Protein AF-0000000085015122 (afdb_homodimer)

Solvent-accessible surface area (backbone atoms only — not comparable to full-atom values): 25192 Å² total; per-residue (Å²): 126,82,74,74,79,65,50,33,35,38,39,38,38,62,48,64,68,57,48,52,52,52,45,53,59,42,40,75,70,60,35,45,71,46,77,38,60,70,66,88,66,94,50,68,59,80,69,45,81,42,59,30,35,40,35,27,39,88,38,81,87,46,44,28,54,59,49,40,47,67,47,43,86,46,42,70,51,54,30,30,37,50,24,67,72,67,50,60,70,50,52,30,48,40,28,69,37,59,26,68,46,77,44,46,51,82,68,54,70,63,43,53,51,32,52,53,48,27,55,50,49,51,50,48,56,47,49,53,42,45,60,63,37,34,50,33,26,70,36,79,92,72,20,30,37,36,39,84,90,37,79,44,79,40,53,67,68,44,30,52,52,52,47,53,27,51,76,34,40,53,35,38,36,31,61,68,55,50,43,59,73,71,43,61,88,77,61,80,64,89,65,76,53,60,68,52,44,50,49,52,49,29,52,60,29,45,77,72,46,26,39,42,53,39,77,41,85,96,39,29,40,24,39,39,73,41,70,51,76,72,81,125,127,83,73,74,79,65,51,32,34,38,37,38,37,62,49,64,69,57,48,50,52,53,43,52,59,41,42,74,71,60,37,46,71,48,76,40,59,67,67,90,65,96,51,68,57,80,70,46,82,44,58,31,36,39,34,27,39,87,37,82,87,47,44,27,54,59,50,39,47,67,48,44,86,44,41,71,51,51,30,30,37,48,24,66,71,68,50,61,70,51,52,29,47,40,27,70,38,60,26,66,45,77,44,46,51,84,70,55,70,63,43,52,50,31,53,52,49,26,56,50,50,52,51,49,55,48,50,52,42,45,60,62,37,35,50,33,26,71,37,79,92,71,20,28,37,37,39,84,92,37,78,43,79,40,53,67,67,45,30,51,52,52,48,54,28,51,76,34,40,55,32,41,35,30,59,66,53,50,44,56,72,71,44,60,86,78,62,80,63,89,66,78,52,58,67,53,43,52,50,52,50,28,51,59,30,43,75,72,46,26,41,42,53,39,76,42,86,98,39,29,40,25,39,38,74,40,71,52,77,72,81,126

Nearest PDB structures (foldseek):
  4s04-assembly2_F  TM=5.614E-01  e=5.859E-16  Klebsiella pneumoniae JM45
  8jo2-assembly1_H  TM=5.267E-01  e=1.826E-15  Klebsiella pneumoniae JM45
  4uhk-assembly2_A  TM=9.166E-01  e=1.787E-10  Escherichia coli K-12
  2gwr-assembly1_A  TM=4.687E-01  e=2.926E-16  Mycobacterium tuberculosis
  4kfc-assembly1_B  TM=4.983E-01  e=5.689E-15  Escherichia coli K-12

InterPro domains:
  IPR001789 Signal transduction response regulator, receiver domain [PF00072] (9-117)
  IPR001789 Signal transduction response regulator, receiver domain [PS50110] (8-120)
  IPR001789 Signal transduction response regulator, receiver domain [SM00448] (7-116)
  IPR001867 OmpR/PhoB-type DNA-binding domain [PF00486] (150-222)
  IPR001867 OmpR/PhoB-type DNA-binding domain [PS51755] (128-225)
  IPR001867 OmpR/PhoB-type DNA-binding domain [SM00862] (149-223)
  IPR001867 OmpR/PhoB-type DNA-binding domain [cd00383] (138-223)
  IPR011006 CheY-like superfamily [SSF52172] (3-133)
  IPR016032 Signal transduction response regulator, C-terminal effector [SSF46894] (125-224)
  IPR036388 Winged helix-like DNA-binding domain superfamily [G3DSA:1.10.10.10] (128-231)
  IPR039420 Transcriptional regulatory protein WalR-like [PTHR48111] (8-226)

Sequence (464 aa):
MEIMRQYRILVVDDDRSILKLVKNVLELDAYDVTTLDRIEELELTNFVGYDLILLDVMMEPVNGFELCSYIRPHISCPIIFLTAKELEADKVEGLFRGADDYIVKPFGTKELLARVRAHLRREERREERYSEIASCQFYPERYEVACFGKVLKFSEREFKLLHLLASNPKQTFSAERLHTLLYPESSETQLRSISEYVYQIRQKCKQEGLQAIATVRGVGYRWQLEPEISKAMEIMRQYRILVVDDDRSILKLVKNVLELDAYDVTTLDRIEELELTNFVGYDLILLDVMMEPVNGFELCSYIRPHISCPIIFLTAKELEADKVEGLFRGADDYIVKPFGTKELLARVRAHLRREERREERYSEIASCQFYPERYEVACFGKVLKFSEREFKLLHLLASNPKQTFSAERLHTLLYPESSETQLRSISEYVYQIRQKCKQEGLQAIATVRGVGYRWQLEPEISKA

Secondary structure (DSSP, 8-state):
-------EEEEE-S-HHHHHHHHHHHHHTT-EEEEES--SS--GGGGSS-SEEEE-SB-SSSBHHHHHHHHGGG--S-EEEEES---HHHHHHHHHTT-SEEEESS--HHHHHHHHHHHHHHHHHHHHHHHHHHTEEEETTTTEEEETTEEEE--HHHHHHHHHHHHSTT-EE-HHHHHHHHS-TT--S-PPPHHHHHHHHHHHHHHTTEEEEEEETTTEEEEEEEE-----/-------EEEEE-S-HHHHHHHHHHHHHTT-EEEEES--SS--GGGGSS-SEEEE-SB-SSSBHHHHHHHHGGG--S-EEEEES---HHHHHHHHHTT-SEEEESS--HHHHHHHHHHHHHHHHHHHHHHHHHHTEEEETTTTEEEETTEEEE--HHHHHHHHHHHHSTT-EE-HHHHHHHHS-TT--S-PPPHHHHHHHHHHHHHHTTEEEEEEETTTEEEEEEEE-----

Organism: Streptococcus sanguinis (strain SK36) (NCBI:txid388919)

Structure (mmCIF, N/CA/C/O backbone):
data_AF-0000000085015122-model_v1
#
loop_
_entity.id
_entity.type
_entity.pdbx_description
1 polymer 'Nisin biosynthesis two-component response transcriptional regulator nisR, putative'
#
loop_
_atom_site.group_PDB
_atom_site.id
_atom_site.type_symbol
_atom_site.label_atom_id
_atom_site.label_alt_id
_atom_site.label_comp_id
_atom_site.label_asym_id
_atom_site.label_entity_id
_atom_site.label_seq_id
_atom_site.pdbx_PDB_ins_code
_atom_site.Cartn_x
_atom_site.Cartn_y
_atom_site.Cartn_z
_atom_site.occupancy
_atom_site.B_iso_or_equiv
_atom_site.auth_seq_id
_atom_site.auth_comp_id
_atom_site.auth_asym_id
_atom_site.auth_atom_id
_atom_site.pdbx_PDB_model_num
ATOM 1 N N . MET A 1 1 ? 1.643 20.422 -17.906 1 23.61 1 MET A N 1
ATOM 2 C CA . MET A 1 1 ? 2.002 19.125 -18.438 1 23.61 1 MET A CA 1
ATOM 3 C C . MET A 1 1 ? 2.152 18.094 -17.328 1 23.61 1 MET A C 1
ATOM 5 O O . MET A 1 1 ? 2.953 18.281 -16.406 1 23.61 1 MET A O 1
ATOM 9 N N . GLU A 1 2 ? 1.144 17.438 -16.875 1 33.53 2 GLU A N 1
ATOM 10 C CA . GLU A 1 2 ? 1.169 16.453 -15.797 1 33.53 2 GLU A CA 1
ATOM 11 C C . GLU A 1 2 ? 2.338 15.484 -15.961 1 33.53 2 GLU A C 1
ATOM 13 O O . GLU A 1 2 ? 2.453 14.805 -16.984 1 33.53 2 GLU A O 1
ATOM 18 N N . ILE A 1 3 ? 3.51 15.805 -15.758 1 36.22 3 ILE A N 1
ATOM 19 C CA . ILE A 1 3 ? 4.688 14.969 -15.961 1 36.22 3 ILE A CA 1
ATOM 20 C C . ILE A 1 3 ? 4.379 13.539 -15.539 1 36.22 3 ILE A C 1
ATOM 22 O O . ILE A 1 3 ? 3.975 13.289 -14.406 1 36.22 3 ILE A O 1
ATOM 26 N N . MET A 1 4 ? 3.799 12.742 -16.422 1 48.78 4 MET A N 1
ATOM 27 C CA . MET A 1 4 ? 3.545 11.32 -16.203 1 48.78 4 MET A CA 1
ATOM 28 C C . MET A 1 4 ? 4.727 10.648 -15.516 1 48.78 4 MET A C 1
ATOM 30 O O . MET A 1 4 ? 5.848 10.688 -16.031 1 48.78 4 MET A O 1
ATOM 34 N N . ARG A 1 5 ? 4.793 10.641 -14.258 1 59.47 5 ARG A N 1
ATOM 35 C CA . ARG A 1 5 ? 5.867 10.031 -13.477 1 59.47 5 ARG A CA 1
ATOM 36 C C . ARG A 1 5 ? 6.258 8.672 -14.039 1 59.47 5 ARG A C 1
ATOM 38 O O . ARG A 1 5 ? 5.391 7.852 -14.344 1 59.47 5 ARG A O 1
ATOM 45 N N . GLN A 1 6 ? 7.391 8.578 -14.812 1 82.44 6 GLN A N 1
ATOM 46 C CA . GLN A 1 6 ? 7.957 7.305 -15.25 1 82.44 6 GLN A CA 1
ATOM 47 C C . GLN A 1 6 ? 8.477 6.496 -14.062 1 82.44 6 GLN A C 1
ATOM 49 O O . GLN A 1 6 ? 9.406 6.926 -13.375 1 82.44 6 GLN A O 1
ATOM 54 N N . TYR A 1 7 ? 7.824 5.348 -13.859 1 89.06 7 TYR A N 1
ATOM 55 C CA . TYR A 1 7 ? 8.219 4.516 -12.727 1 89.06 7 TYR A CA 1
ATOM 56 C C . TYR A 1 7 ? 9.586 3.898 -12.961 1 89.06 7 TYR A C 1
ATOM 58 O O . TYR A 1 7 ? 9.898 3.459 -14.062 1 89.06 7 TYR A O 1
ATOM 66 N N . ARG A 1 8 ? 10.438 3.932 -11.93 1 89.38 8 ARG A N 1
ATOM 67 C CA . ARG A 1 8 ? 11.766 3.322 -11.953 1 89.38 8 ARG A CA 1
ATOM 68 C C . ARG A 1 8 ? 11.734 1.931 -11.328 1 89.38 8 ARG A C 1
ATOM 70 O O . ARG A 1 8 ? 11.352 1.772 -10.164 1 89.38 8 ARG A O 1
ATOM 77 N N . ILE A 1 9 ? 12.148 0.966 -12.141 1 96.94 9 ILE A N 1
ATOM 78 C CA . ILE A 1 9 ? 12.125 -0.411 -11.664 1 96.94 9 ILE A CA 1
ATOM 79 C C . ILE A 1 9 ? 13.547 -0.976 -11.648 1 96.94 9 ILE A C 1
ATOM 81 O O . ILE A 1 9 ? 14.289 -0.828 -12.617 1 96.94 9 ILE A O 1
ATOM 85 N N . LEU A 1 10 ? 13.961 -1.516 -10.492 1 96.56 10 LEU A N 1
ATOM 86 C CA . LEU A 1 10 ? 15.227 -2.219 -10.375 1 96.56 10 LEU A CA 1
ATOM 87 C C . LEU A 1 10 ? 15.039 -3.723 -10.539 1 96.56 10 LEU A C 1
ATOM 89 O O . LEU A 1 10 ? 14.156 -4.312 -9.914 1 96.56 10 LEU A O 1
ATOM 93 N N . VAL A 1 11 ? 15.789 -4.32 -11.453 1 98.38 11 VAL A N 1
ATOM 94 C CA . VAL A 1 11 ? 15.781 -5.766 -11.641 1 98.38 11 VAL A CA 1
ATOM 95 C C . VAL A 1 11 ? 17.141 -6.344 -11.258 1 98.38 11 VAL A C 1
ATOM 97 O O . VAL A 1 11 ? 18.172 -5.953 -11.812 1 98.38 11 VAL A O 1
ATOM 100 N N . VAL A 1 12 ? 17.156 -7.262 -10.273 1 97.5 12 VAL A N 1
ATOM 101 C CA . VAL A 1 12 ? 18.391 -7.863 -9.766 1 97.5 12 VAL A CA 1
ATOM 102 C C . VAL A 1 12 ? 18.375 -9.359 -10.055 1 97.5 12 VAL A C 1
ATOM 104 O O . VAL A 1 12 ? 17.531 -10.094 -9.555 1 97.5 12 VAL A O 1
ATOM 107 N N . ASP A 1 13 ? 19.25 -9.797 -10.867 1 97.38 13 ASP A N 1
ATOM 108 C CA . ASP A 1 13 ? 19.375 -11.18 -11.32 1 97.38 13 ASP A CA 1
ATOM 109 C C . ASP A 1 13 ? 20.766 -11.461 -11.867 1 97.38 13 ASP A C 1
ATOM 111 O O . ASP A 1 13 ? 21.359 -10.625 -12.555 1 97.38 13 ASP A O 1
ATOM 115 N N . ASP A 1 14 ? 21.328 -12.625 -11.578 1 95.62 14 ASP A N 1
ATOM 116 C CA . ASP A 1 14 ? 22.656 -12.891 -12.102 1 95.62 14 ASP A CA 1
ATOM 117 C C . ASP A 1 14 ? 22.594 -13.578 -13.469 1 95.62 14 ASP A C 1
ATOM 119 O O . ASP A 1 14 ? 23.625 -13.875 -14.07 1 95.62 14 ASP A O 1
ATOM 123 N N . ASP A 1 15 ? 21.406 -13.914 -13.977 1 95.94 15 ASP A N 1
ATOM 124 C CA . ASP A 1 15 ? 21.188 -14.422 -15.328 1 95.94 15 ASP A CA 1
ATOM 125 C C . ASP A 1 15 ? 20.922 -13.281 -16.312 1 95.94 15 ASP A C 1
ATOM 127 O O . ASP A 1 15 ? 19.812 -12.742 -16.359 1 95.94 15 ASP A O 1
ATOM 131 N N . ARG A 1 16 ? 21.875 -13 -17.141 1 96.19 16 ARG A N 1
ATOM 132 C CA . ARG A 1 16 ? 21.812 -11.859 -18.047 1 96.19 16 ARG A CA 1
ATOM 133 C C . ARG A 1 16 ? 20.688 -12.023 -19.062 1 96.19 16 ARG A C 1
ATOM 135 O O . ARG A 1 16 ? 20.109 -11.039 -19.531 1 96.19 16 ARG A O 1
ATOM 142 N N . SER A 1 17 ? 20.406 -13.258 -19.406 1 97.25 17 SER A N 1
ATOM 143 C CA . SER A 1 17 ? 19.312 -13.508 -20.344 1 97.25 17 SER A CA 1
ATOM 144 C C . SER A 1 17 ? 17.969 -13.102 -19.75 1 97.25 17 SER A C 1
ATOM 146 O O . SER A 1 17 ? 17.141 -12.508 -20.438 1 97.25 17 SER A O 1
ATOM 148 N N . ILE A 1 18 ? 17.797 -13.383 -18.5 1 97.19 18 ILE A N 1
ATOM 149 C CA . ILE A 1 18 ? 16.578 -13.023 -17.797 1 97.19 18 ILE A CA 1
ATOM 150 C C . ILE A 1 18 ? 16.484 -11.508 -17.672 1 97.19 18 ILE A C 1
ATOM 152 O O . ILE A 1 18 ? 15.414 -10.922 -17.875 1 97.19 18 ILE A O 1
ATOM 156 N N . LEU A 1 19 ? 17.625 -10.891 -17.328 1 98.19 19 LEU A N 1
ATOM 157 C CA . LEU A 1 19 ? 17.656 -9.438 -17.203 1 98.19 19 LEU A CA 1
ATOM 158 C C . LEU A 1 19 ? 17.25 -8.766 -18.516 1 98.19 19 LEU A C 1
ATOM 160 O O . LEU A 1 19 ? 16.453 -7.832 -18.516 1 98.19 19 LEU A O 1
ATOM 164 N N . LYS A 1 20 ? 17.781 -9.25 -19.578 1 98 20 LYS A N 1
ATOM 165 C CA . LYS A 1 20 ? 17.484 -8.68 -20.891 1 98 20 LYS A CA 1
ATOM 166 C C . LYS A 1 20 ? 16 -8.828 -21.219 1 98 20 LYS A C 1
ATOM 168 O O . LYS A 1 20 ? 15.359 -7.875 -21.672 1 98 20 LYS A O 1
ATOM 173 N N . LEU A 1 21 ? 15.477 -10.016 -21 1 98 21 LEU A N 1
ATOM 174 C CA . LEU A 1 21 ? 14.07 -10.289 -21.266 1 98 21 LEU A CA 1
ATOM 175 C C . LEU A 1 21 ? 13.172 -9.367 -20.453 1 98 21 LEU A C 1
ATOM 177 O O . LEU A 1 21 ? 12.289 -8.703 -21 1 98 21 LEU A O 1
ATOM 181 N N . VAL A 1 22 ? 13.406 -9.273 -19.156 1 98.5 22 VAL A N 1
ATOM 182 C CA . VAL A 1 22 ? 12.562 -8.508 -18.234 1 98.5 22 VAL A CA 1
ATOM 183 C C . VAL A 1 22 ? 12.664 -7.023 -18.562 1 98.5 22 VAL A C 1
ATOM 185 O O . VAL A 1 22 ? 11.656 -6.316 -18.594 1 98.5 22 VAL A O 1
ATOM 188 N N . LYS A 1 23 ? 13.906 -6.582 -18.812 1 98.38 23 LYS A N 1
ATOM 189 C CA . LYS A 1 23 ? 14.117 -5.184 -19.172 1 98.38 23 LYS A CA 1
ATOM 190 C C . LYS A 1 23 ? 13.328 -4.816 -20.422 1 98.38 23 LYS A C 1
ATOM 192 O O . LYS A 1 23 ? 12.625 -3.801 -20.453 1 98.38 23 LYS A O 1
ATOM 197 N N . ASN A 1 24 ? 13.414 -5.648 -21.422 1 98.06 24 ASN A N 1
ATOM 198 C CA . ASN A 1 24 ? 12.719 -5.395 -22.688 1 98.06 24 ASN A CA 1
ATOM 199 C C . ASN A 1 24 ? 11.203 -5.316 -22.484 1 98.06 24 ASN A C 1
ATOM 201 O O . ASN A 1 24 ? 10.555 -4.391 -22.969 1 98.06 24 ASN A O 1
ATOM 205 N N . VAL A 1 25 ? 10.672 -6.258 -21.75 1 97.75 25 VAL A N 1
ATOM 206 C CA . VAL A 1 25 ? 9.234 -6.34 -21.5 1 97.75 25 VAL A CA 1
ATOM 207 C C . VAL A 1 25 ? 8.766 -5.094 -20.75 1 97.75 25 VAL A C 1
ATOM 209 O O . VAL A 1 25 ? 7.766 -4.48 -21.125 1 97.75 25 VAL A O 1
ATOM 212 N N . LEU A 1 26 ? 9.477 -4.645 -19.75 1 98.12 26 LEU A N 1
ATOM 213 C CA . LEU A 1 26 ? 9.086 -3.525 -18.906 1 98.12 26 LEU A CA 1
ATOM 214 C C . LEU A 1 26 ? 9.266 -2.199 -19.641 1 98.12 26 LEU A C 1
ATOM 216 O O . LEU A 1 26 ? 8.43 -1.304 -19.531 1 98.12 26 LEU A O 1
ATOM 220 N N . GLU A 1 27 ? 10.344 -2.072 -20.359 1 97.12 27 GLU A N 1
ATOM 221 C CA . GLU A 1 27 ? 10.602 -0.826 -21.078 1 97.12 27 GLU A CA 1
ATOM 222 C C . GLU A 1 27 ? 9.586 -0.617 -22.203 1 97.12 27 GLU A C 1
ATOM 224 O O . GLU A 1 27 ? 9.227 0.52 -22.516 1 97.12 27 GLU A O 1
ATOM 229 N N . LEU A 1 28 ? 9.133 -1.705 -22.797 1 95.56 28 LEU A N 1
ATOM 230 C CA . LEU A 1 28 ? 8.07 -1.618 -23.797 1 95.56 28 LEU A CA 1
ATOM 231 C C . LEU A 1 28 ? 6.809 -1.012 -23.203 1 95.56 28 LEU A C 1
ATOM 233 O O . LEU A 1 28 ? 6.016 -0.395 -23.922 1 95.56 28 LEU A O 1
ATOM 237 N N . ASP A 1 29 ? 6.66 -1.185 -21.922 1 93.62 29 ASP A N 1
ATOM 238 C CA . ASP A 1 29 ? 5.516 -0.607 -21.219 1 93.62 29 ASP A CA 1
ATOM 239 C C . ASP A 1 29 ? 5.891 0.717 -20.547 1 93.62 29 ASP A C 1
ATOM 241 O O . ASP A 1 29 ? 5.246 1.143 -19.594 1 93.62 29 ASP A O 1
ATOM 245 N N . ALA A 1 30 ? 7.004 1.332 -20.922 1 93.5 30 ALA A N 1
ATOM 246 C CA . ALA A 1 30 ? 7.402 2.709 -20.641 1 93.5 30 ALA A CA 1
ATOM 247 C C . ALA A 1 30 ? 7.93 2.848 -19.219 1 93.5 30 ALA A C 1
ATOM 249 O O . ALA A 1 30 ? 7.797 3.906 -18.609 1 93.5 30 ALA A O 1
ATOM 250 N N . TYR A 1 31 ? 8.422 1.795 -18.656 1 94.88 31 TYR A N 1
ATOM 251 C CA . TYR A 1 31 ? 9.117 1.903 -17.375 1 94.88 31 TYR A CA 1
ATOM 252 C C . TYR A 1 31 ? 10.594 2.246 -17.594 1 94.88 31 TYR A C 1
ATOM 254 O O . TYR A 1 31 ? 11.164 1.932 -18.641 1 94.88 31 TYR A O 1
ATOM 262 N N . ASP A 1 32 ? 11.172 2.986 -16.672 1 94.62 32 ASP A N 1
ATOM 263 C CA . ASP A 1 32 ? 12.617 3.168 -16.609 1 94.62 32 ASP A CA 1
ATOM 264 C C . ASP A 1 32 ? 13.273 2.037 -15.82 1 94.62 32 ASP A C 1
ATOM 266 O O . ASP A 1 32 ? 13.086 1.924 -14.609 1 94.62 32 ASP A O 1
ATOM 270 N N . VAL A 1 33 ? 14.094 1.183 -16.531 1 97.69 33 VAL A N 1
ATOM 271 C CA . VAL A 1 33 ? 14.539 -0.062 -15.914 1 97.69 33 VAL A CA 1
ATOM 272 C C . VAL A 1 33 ? 16.047 -0.021 -15.695 1 97.69 33 VAL A C 1
ATOM 274 O O . VAL A 1 33 ? 16.812 0.291 -16.609 1 97.69 33 VAL A O 1
ATOM 277 N N . THR A 1 34 ? 16.5 -0.233 -14.5 1 96.06 34 THR A N 1
ATOM 278 C CA . THR A 1 34 ? 17.891 -0.485 -14.148 1 96.06 34 THR A CA 1
ATOM 279 C C . THR A 1 34 ? 18.094 -1.956 -13.797 1 96.06 34 THR A C 1
ATOM 281 O O . THR A 1 34 ? 17.281 -2.561 -13.102 1 96.06 34 THR A O 1
ATOM 284 N N . THR A 1 35 ? 19.141 -2.533 -14.359 1 96.94 35 THR A N 1
ATOM 285 C CA . THR A 1 35 ? 19.438 -3.93 -14.062 1 96.94 35 THR A CA 1
ATOM 286 C C . THR A 1 35 ? 20.75 -4.051 -13.289 1 96.94 35 THR A C 1
ATOM 288 O O . THR A 1 35 ? 21.672 -3.268 -13.5 1 96.94 35 THR A O 1
ATOM 291 N N . LEU A 1 36 ? 20.75 -4.992 -12.367 1 95.06 36 LEU A N 1
ATOM 292 C CA . LEU A 1 36 ? 21.953 -5.367 -11.641 1 95.06 36 LEU A CA 1
ATOM 293 C C . LEU A 1 36 ? 22.234 -6.859 -11.773 1 95.06 36 LEU A C 1
ATOM 295 O O . LEU A 1 36 ? 21.375 -7.684 -11.438 1 95.06 36 LEU A O 1
ATOM 299 N N . ASP A 1 37 ? 23.391 -7.266 -12.328 1 93.25 37 ASP A N 1
ATOM 300 C CA . ASP A 1 37 ? 23.703 -8.672 -12.562 1 93.25 37 ASP A CA 1
ATOM 301 C C . ASP A 1 37 ? 24.688 -9.211 -11.523 1 93.25 37 ASP A C 1
ATOM 303 O O . ASP A 1 37 ? 25.047 -10.383 -11.555 1 93.25 37 ASP A O 1
ATOM 307 N N . ARG A 1 38 ? 25.172 -8.328 -10.727 1 84.94 38 ARG A N 1
ATOM 308 C CA . ARG A 1 38 ? 26.109 -8.727 -9.68 1 84.94 38 ARG A CA 1
ATOM 309 C C . ARG A 1 38 ? 25.984 -7.816 -8.461 1 84.94 38 ARG A C 1
ATOM 311 O O . ARG A 1 38 ? 25.828 -6.602 -8.602 1 84.94 38 ARG A O 1
ATOM 318 N N . ILE A 1 39 ? 25.906 -8.562 -7.371 1 80.94 39 ILE A N 1
ATOM 319 C CA . ILE A 1 39 ? 25.938 -7.816 -6.117 1 80.94 39 ILE A CA 1
ATOM 320 C C . ILE A 1 39 ? 27.234 -8.125 -5.367 1 80.94 39 ILE A C 1
ATOM 322 O O . ILE A 1 39 ? 27.359 -9.18 -4.746 1 80.94 39 ILE A O 1
ATOM 326 N N . GLU A 1 40 ? 28.281 -7.34 -5.656 1 71.69 40 GLU A N 1
ATOM 327 C CA . GLU A 1 40 ? 29.562 -7.578 -5.004 1 71.69 40 GLU A CA 1
ATOM 328 C C . GLU A 1 40 ? 29.562 -7.039 -3.576 1 71.69 40 GLU A C 1
ATOM 330 O O . GLU A 1 40 ? 30.109 -7.672 -2.668 1 71.69 40 GLU A O 1
ATOM 335 N N . GLU A 1 41 ? 29.078 -5.77 -3.412 1 67.44 41 GLU A N 1
ATOM 336 C CA . GLU A 1 41 ? 28.938 -5.156 -2.096 1 67.44 41 GLU A CA 1
ATOM 337 C C . GLU A 1 41 ? 27.484 -4.738 -1.832 1 67.44 41 GLU A C 1
ATOM 339 O O . GLU A 1 41 ? 26.797 -4.262 -2.736 1 67.44 41 GLU A O 1
ATOM 344 N N . LEU A 1 42 ? 27.062 -5.195 -0.705 1 75.06 42 LEU A N 1
ATOM 345 C CA . LEU A 1 42 ? 25.719 -4.812 -0.281 1 75.06 42 LEU A CA 1
ATOM 346 C C . LEU A 1 42 ? 25.672 -3.336 0.089 1 75.06 42 LEU A C 1
ATOM 348 O O . LEU A 1 42 ? 25.797 -2.98 1.262 1 75.06 42 LEU A O 1
ATOM 352 N N . GLU A 1 43 ? 25.703 -2.557 -0.924 1 74.12 43 GLU A N 1
ATOM 353 C CA . GLU A 1 43 ? 25.516 -1.125 -0.708 1 74.12 43 GLU A CA 1
ATOM 354 C C . GLU A 1 43 ? 24.047 -0.733 -0.834 1 74.12 43 GLU A C 1
ATOM 356 O O . GLU A 1 43 ? 23.469 -0.836 -1.914 1 74.12 43 GLU A O 1
ATOM 361 N N . LEU A 1 44 ? 23.484 -0.334 0.236 1 73.19 44 LEU A N 1
ATOM 362 C CA . LEU A 1 44 ? 22.078 0.012 0.309 1 73.19 44 LEU A CA 1
ATOM 363 C C . LEU A 1 44 ? 21.703 1.027 -0.767 1 73.19 44 LEU A C 1
ATOM 365 O O . LEU A 1 44 ? 20.578 1.02 -1.276 1 73.19 44 LEU A O 1
ATOM 369 N N . THR A 1 45 ? 22.719 1.865 -1.2 1 69.62 45 THR A N 1
ATOM 370 C CA . THR A 1 45 ? 22.5 2.936 -2.164 1 69.62 45 THR A CA 1
ATOM 371 C C . THR A 1 45 ? 22.031 2.367 -3.506 1 69.62 45 THR A C 1
ATOM 373 O O . THR A 1 45 ? 21.375 3.051 -4.281 1 69.62 45 THR A O 1
ATOM 376 N N . ASN A 1 46 ? 22.375 1.104 -3.719 1 79.12 46 ASN A N 1
ATOM 377 C CA . ASN A 1 46 ? 22.031 0.467 -4.984 1 79.12 46 ASN A CA 1
ATOM 378 C C . ASN A 1 46 ? 20.547 0.129 -5.059 1 79.12 46 ASN A C 1
ATOM 380 O O . ASN A 1 46 ? 20.016 -0.156 -6.137 1 79.12 46 ASN A O 1
ATOM 384 N N . PHE A 1 47 ? 19.859 0.267 -3.926 1 82.75 47 PHE A N 1
ATOM 385 C CA . PHE A 1 47 ? 18.516 -0.3 -3.865 1 82.75 47 PHE A CA 1
ATOM 386 C C . PHE A 1 47 ? 17.484 0.769 -3.504 1 82.75 47 PHE A C 1
ATOM 388 O O . PHE A 1 47 ? 16.312 0.468 -3.314 1 82.75 47 PHE A O 1
ATOM 395 N N . VAL A 1 48 ? 17.891 1.937 -3.443 1 73.88 48 VAL A N 1
ATOM 396 C CA . VAL A 1 48 ? 17 3.002 -3.016 1 73.88 48 VAL A CA 1
ATOM 397 C C . VAL A 1 48 ? 16.547 3.818 -4.227 1 73.88 48 VAL A C 1
ATOM 399 O O . VAL A 1 48 ? 17.234 3.859 -5.246 1 73.88 48 VAL A O 1
ATOM 402 N N . GLY A 1 49 ? 15.406 4.406 -4.117 1 70.62 49 GLY A N 1
ATOM 403 C CA . GLY A 1 49 ? 14.945 5.332 -5.145 1 70.62 49 GLY A CA 1
ATOM 404 C C . GLY A 1 49 ? 14.172 4.652 -6.258 1 70.62 49 GLY A C 1
ATOM 405 O O . GLY A 1 49 ? 13.945 5.25 -7.312 1 70.62 49 GLY A O 1
ATOM 406 N N . TYR A 1 50 ? 13.859 3.451 -6.043 1 85.25 50 TYR A N 1
ATOM 407 C CA . TYR A 1 50 ? 13.07 2.729 -7.039 1 85.25 50 TYR A CA 1
ATOM 408 C C . TYR A 1 50 ? 11.617 2.619 -6.609 1 85.25 50 TYR A C 1
ATOM 410 O O . TYR A 1 50 ? 11.305 2.717 -5.418 1 85.25 50 TYR A O 1
ATOM 418 N N . ASP A 1 51 ? 10.742 2.535 -7.574 1 87.75 51 ASP A N 1
ATOM 419 C CA . ASP A 1 51 ? 9.32 2.4 -7.293 1 87.75 51 ASP A CA 1
ATOM 420 C C . ASP A 1 51 ? 8.93 0.933 -7.125 1 87.75 51 ASP A C 1
ATOM 422 O O . ASP A 1 51 ? 7.863 0.627 -6.582 1 87.75 51 ASP A O 1
ATOM 426 N N . LEU A 1 52 ? 9.773 0.066 -7.637 1 95.88 52 LEU A N 1
ATOM 427 C CA . LEU A 1 52 ? 9.562 -1.374 -7.543 1 95.88 52 LEU A CA 1
ATOM 428 C C . LEU A 1 52 ? 10.859 -2.131 -7.785 1 95.88 52 LEU A C 1
ATOM 430 O O . LEU A 1 52 ? 11.68 -1.72 -8.609 1 95.88 52 LEU A O 1
ATOM 434 N N . ILE A 1 53 ? 11.055 -3.223 -7.062 1 97.19 53 ILE A N 1
ATOM 435 C CA . ILE A 1 53 ? 12.25 -4.047 -7.223 1 97.19 53 ILE A CA 1
ATOM 436 C C . ILE A 1 53 ? 11.844 -5.48 -7.559 1 97.19 53 ILE A C 1
ATOM 438 O O . ILE A 1 53 ? 11 -6.066 -6.879 1 97.19 53 ILE A O 1
ATOM 442 N N . LEU A 1 54 ? 12.336 -5.988 -8.664 1 98.69 54 LEU A N 1
ATOM 443 C CA . LEU A 1 54 ? 12.305 -7.414 -8.984 1 98.69 54 LEU A CA 1
ATOM 444 C C . LEU A 1 54 ? 13.602 -8.094 -8.562 1 98.69 54 LEU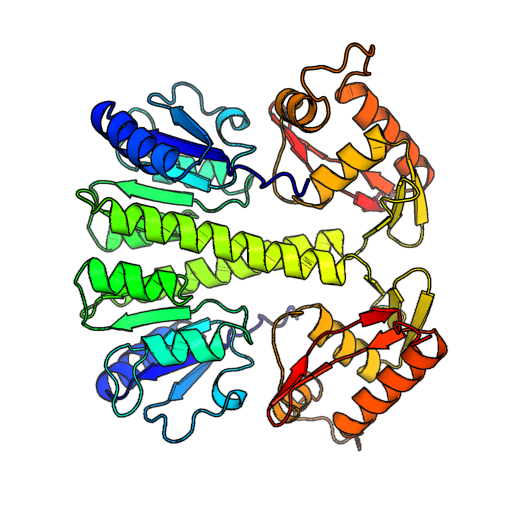 A C 1
ATOM 446 O O . LEU A 1 54 ? 14.695 -7.656 -8.945 1 98.69 54 LEU A O 1
ATOM 450 N N . LEU A 1 55 ? 13.484 -9.141 -7.785 1 98.31 55 LEU A N 1
ATOM 451 C CA . LEU A 1 55 ? 14.664 -9.703 -7.133 1 98.31 55 LEU A CA 1
ATOM 452 C C . LEU A 1 55 ? 14.711 -11.219 -7.301 1 98.31 55 LEU A C 1
ATOM 454 O O . LEU A 1 55 ? 13.758 -11.914 -6.941 1 98.31 55 LEU A O 1
ATOM 458 N N . ASP A 1 56 ? 15.781 -11.734 -7.848 1 98 56 ASP A N 1
ATOM 459 C CA . ASP A 1 56 ? 15.992 -13.18 -7.891 1 98 56 ASP A CA 1
ATOM 460 C C . ASP A 1 56 ? 16.469 -13.703 -6.535 1 98 56 ASP A C 1
ATOM 462 O O . ASP A 1 56 ? 17.156 -13 -5.797 1 98 56 ASP A O 1
ATOM 466 N N . VAL A 1 57 ? 16.141 -14.961 -6.25 1 97.31 57 VAL A N 1
ATOM 467 C CA . VAL A 1 57 ? 16.562 -15.586 -5 1 97.31 57 VAL A CA 1
ATOM 468 C C . VAL A 1 57 ? 17.922 -16.25 -5.195 1 97.31 57 VAL A C 1
ATOM 470 O O . VAL A 1 57 ? 18.844 -16.062 -4.395 1 97.31 57 VAL A O 1
ATOM 473 N N . MET A 1 58 ? 17.938 -16.984 -6.305 1 95.44 58 MET A N 1
ATOM 474 C CA . MET A 1 58 ? 19.125 -17.812 -6.543 1 95.44 58 MET A CA 1
ATOM 475 C C . MET A 1 58 ? 20.219 -17 -7.234 1 95.44 58 MET A C 1
ATOM 477 O O . MET A 1 58 ? 20.312 -17 -8.461 1 95.44 58 MET A O 1
ATOM 481 N N . MET A 1 59 ? 21 -16.328 -6.477 1 94.31 59 MET A N 1
ATOM 482 C CA . MET A 1 59 ? 22.156 -15.586 -6.969 1 94.31 59 MET A CA 1
ATOM 483 C C . MET A 1 59 ? 23.406 -15.914 -6.164 1 94.31 59 MET A C 1
ATOM 485 O O . MET A 1 59 ? 23.312 -16.312 -5 1 94.31 59 MET A O 1
ATOM 489 N N . GLU A 1 60 ? 24.5 -15.836 -6.723 1 89.44 60 GLU A N 1
ATOM 490 C CA . GLU A 1 60 ? 25.781 -16.016 -6.051 1 89.44 60 GLU A CA 1
ATOM 491 C C . GLU A 1 60 ? 26.656 -14.773 -6.184 1 89.44 60 GLU A C 1
ATOM 493 O O . GLU A 1 60 ? 26.75 -14.195 -7.266 1 89.44 60 GLU A O 1
ATOM 498 N N . PRO A 1 61 ? 27.234 -14.273 -5.195 1 88.5 61 PRO A N 1
ATOM 499 C CA . PRO A 1 61 ? 27.328 -14.922 -3.887 1 88.5 61 PRO A CA 1
ATOM 500 C C . PRO A 1 61 ? 26.172 -14.547 -2.957 1 88.5 61 PRO A C 1
ATOM 502 O O . PRO A 1 61 ? 26.094 -15.047 -1.83 1 88.5 61 PRO A O 1
ATOM 505 N N . VAL A 1 62 ? 25.312 -13.719 -3.369 1 89.06 62 VAL A N 1
ATOM 506 C CA . VAL A 1 62 ? 24.266 -13.188 -2.506 1 89.06 62 VAL A CA 1
ATOM 507 C C . VAL A 1 62 ? 22.969 -13.992 -2.691 1 89.06 62 VAL A C 1
ATOM 509 O O . VAL A 1 62 ? 22.609 -14.328 -3.818 1 89.06 62 VAL A O 1
ATOM 512 N N . ASN A 1 63 ? 22.359 -14.344 -1.587 1 93.75 63 ASN A N 1
ATOM 513 C CA . ASN A 1 63 ? 21.031 -14.953 -1.598 1 93.75 63 ASN A CA 1
ATOM 514 C C . ASN A 1 63 ? 19.922 -13.898 -1.578 1 93.75 63 ASN A C 1
ATOM 516 O O . ASN A 1 63 ? 19.922 -13.023 -0.712 1 93.75 63 ASN A O 1
ATOM 520 N N . GLY A 1 64 ? 19 -13.969 -2.471 1 96.19 64 GLY A N 1
ATOM 521 C CA . GLY A 1 64 ? 17.969 -12.953 -2.609 1 96.19 64 GLY A CA 1
ATOM 522 C C . GLY A 1 64 ? 17.109 -12.789 -1.362 1 96.19 64 GLY A C 1
ATOM 523 O O . GLY A 1 64 ? 16.656 -11.688 -1.061 1 96.19 64 GLY A O 1
ATOM 524 N N . PHE A 1 65 ? 16.906 -13.922 -0.614 1 96.69 65 PHE A N 1
ATOM 525 C CA . PHE A 1 65 ? 16.141 -13.836 0.631 1 96.69 65 PHE A CA 1
ATOM 526 C C . PHE A 1 65 ? 16.875 -12.969 1.648 1 96.69 65 PHE A C 1
ATOM 528 O O . PHE A 1 65 ? 16.266 -12.109 2.291 1 96.69 65 PHE A O 1
ATOM 535 N N . GLU A 1 66 ? 18.109 -13.156 1.755 1 93.62 66 GLU A N 1
ATOM 536 C CA . GLU A 1 66 ? 18.938 -12.383 2.68 1 93.62 66 GLU A CA 1
ATOM 537 C C . GLU A 1 66 ? 19.016 -10.922 2.262 1 93.62 66 GLU A C 1
ATOM 539 O O . GLU A 1 66 ? 18.938 -10.023 3.107 1 93.62 66 GLU A O 1
ATOM 544 N N . LEU A 1 67 ? 19.172 -10.734 0.982 1 94.06 67 LEU A N 1
ATOM 545 C CA . LEU A 1 67 ? 19.219 -9.367 0.473 1 94.06 67 LEU A CA 1
ATOM 546 C C . LEU A 1 67 ? 17.922 -8.633 0.77 1 94.06 67 LEU A C 1
ATOM 548 O O . LEU A 1 67 ? 17.938 -7.48 1.218 1 94.06 67 LEU A O 1
ATOM 552 N N . CYS A 1 68 ? 16.812 -9.273 0.526 1 95.81 68 CYS A N 1
ATOM 553 C CA . CYS A 1 68 ? 15.508 -8.688 0.794 1 95.81 68 CYS A CA 1
ATOM 554 C C . CYS A 1 68 ? 15.391 -8.273 2.256 1 95.81 68 CYS A C 1
ATOM 556 O O . CYS A 1 68 ? 14.977 -7.148 2.553 1 95.81 68 CYS A O 1
ATOM 558 N N . SER A 1 69 ? 15.797 -9.188 3.125 1 92.25 69 SER A N 1
ATOM 559 C CA . SER A 1 69 ? 15.75 -8.914 4.559 1 92.25 69 SER A CA 1
ATOM 560 C C . SER A 1 69 ? 16.609 -7.707 4.918 1 92.25 69 SER A C 1
ATOM 562 O O . SER A 1 69 ? 16.25 -6.918 5.789 1 92.25 69 SER A O 1
ATOM 564 N N . TYR A 1 70 ? 17.719 -7.582 4.262 1 87.38 70 TYR A N 1
ATOM 565 C CA . TYR A 1 70 ? 18.672 -6.52 4.527 1 87.38 70 TYR A CA 1
ATOM 566 C C . TYR A 1 70 ? 18.141 -5.168 4.07 1 87.38 70 TYR A C 1
ATOM 568 O O . TYR A 1 70 ? 18.281 -4.168 4.781 1 87.38 70 TYR A O 1
ATOM 576 N N . ILE A 1 71 ? 17.453 -5.09 2.885 1 86 71 ILE A N 1
ATOM 577 C CA . ILE A 1 71 ? 17.125 -3.793 2.305 1 86 71 ILE A CA 1
ATOM 578 C C . ILE A 1 71 ? 15.727 -3.361 2.764 1 86 71 ILE A C 1
ATOM 580 O O . ILE A 1 71 ? 15.414 -2.168 2.775 1 86 71 ILE A O 1
ATOM 584 N N . ARG A 1 72 ? 14.875 -4.285 3.15 1 90.38 72 ARG A N 1
ATOM 585 C CA . ARG A 1 72 ? 13.461 -4.043 3.396 1 90.38 72 ARG A CA 1
ATOM 586 C C . ARG A 1 72 ? 13.266 -2.959 4.449 1 90.38 72 ARG A C 1
ATOM 588 O O . ARG A 1 72 ? 12.422 -2.07 4.285 1 90.38 72 ARG A O 1
ATOM 595 N N . PRO A 1 73 ? 14.086 -2.92 5.52 1 76.12 73 PRO A N 1
ATOM 596 C CA . PRO A 1 73 ? 13.891 -1.893 6.543 1 76.12 73 PRO A CA 1
ATOM 597 C C . PRO A 1 73 ? 14.172 -0.483 6.027 1 76.12 73 PRO A C 1
ATOM 599 O O . PRO A 1 73 ? 13.82 0.501 6.684 1 76.12 73 PRO A O 1
ATOM 602 N N . HIS A 1 74 ? 14.719 -0.4 4.812 1 72.75 74 HIS A N 1
ATOM 603 C CA . HIS A 1 74 ? 15.188 0.898 4.34 1 72.75 74 HIS A CA 1
ATOM 604 C C . HIS A 1 74 ? 14.375 1.379 3.146 1 72.75 74 HIS A C 1
ATOM 606 O O . HIS A 1 74 ? 14.539 2.514 2.693 1 72.75 74 HIS A O 1
ATOM 612 N N . ILE A 1 75 ? 13.555 0.488 2.67 1 78.25 75 ILE A N 1
ATOM 613 C CA . ILE A 1 75 ? 12.758 0.867 1.512 1 78.25 75 ILE A CA 1
ATOM 614 C C . ILE A 1 75 ? 11.297 0.469 1.742 1 78.25 75 ILE A C 1
ATOM 616 O O . ILE A 1 75 ? 11.016 -0.447 2.518 1 78.25 75 ILE A O 1
ATOM 620 N N . SER A 1 76 ? 10.375 1.124 0.981 1 81.12 76 SER A N 1
ATOM 621 C CA . SER A 1 76 ? 8.961 0.826 1.149 1 81.12 76 SER A CA 1
ATOM 622 C C . SER A 1 76 ? 8.336 0.349 -0.158 1 81.12 76 SER A C 1
ATOM 624 O O . SER A 1 76 ? 7.219 -0.174 -0.165 1 81.12 76 SER A O 1
ATOM 626 N N . CYS A 1 77 ? 9.141 0.551 -1.175 1 87.19 77 CYS A N 1
ATOM 627 C CA . CYS A 1 77 ? 8.57 0.164 -2.461 1 87.19 77 CYS A CA 1
ATOM 628 C C . CYS A 1 77 ? 8.336 -1.342 -2.523 1 87.19 77 CYS A C 1
ATOM 630 O O . CYS A 1 77 ? 8.969 -2.102 -1.789 1 87.19 77 CYS A O 1
ATOM 632 N N . PRO A 1 78 ? 7.434 -1.815 -3.371 1 95.5 78 PRO A N 1
ATOM 633 C CA . PRO A 1 78 ? 7.184 -3.254 -3.482 1 95.5 78 PRO A CA 1
ATOM 634 C C . PRO A 1 78 ? 8.406 -4.027 -3.973 1 95.5 78 PRO A C 1
ATOM 636 O O . PRO A 1 78 ? 9.148 -3.543 -4.832 1 95.5 78 PRO A O 1
ATOM 639 N N . ILE A 1 79 ? 8.625 -5.156 -3.355 1 97.62 79 ILE A N 1
ATOM 640 C CA . ILE A 1 79 ? 9.625 -6.125 -3.793 1 97.62 79 ILE A CA 1
ATOM 641 C C . ILE A 1 79 ? 8.93 -7.402 -4.258 1 97.62 79 ILE A C 1
ATOM 643 O O . ILE A 1 79 ? 8.109 -7.969 -3.533 1 97.62 79 ILE A O 1
ATOM 647 N N . ILE A 1 80 ? 9.203 -7.793 -5.469 1 98.69 80 ILE A N 1
ATOM 648 C CA . ILE A 1 80 ? 8.68 -9.039 -6.023 1 98.69 80 ILE A CA 1
ATOM 649 C C . ILE A 1 80 ? 9.828 -10.008 -6.301 1 98.69 80 ILE A C 1
ATOM 651 O O . ILE A 1 80 ? 10.766 -9.68 -7.035 1 98.69 80 ILE A O 1
ATOM 655 N N . PHE A 1 81 ? 9.758 -11.172 -5.691 1 98.62 81 PHE A N 1
ATOM 656 C CA . PHE A 1 81 ? 10.719 -12.195 -6.074 1 98.62 81 PHE A CA 1
ATOM 657 C C . PHE A 1 81 ? 10.383 -12.773 -7.445 1 98.62 81 PHE A C 1
ATOM 659 O O . PHE A 1 81 ? 9.211 -13.023 -7.746 1 98.62 81 PHE A O 1
ATOM 666 N N . LEU A 1 82 ? 11.328 -12.891 -8.289 1 98.25 82 LEU A N 1
ATOM 667 C CA . LEU A 1 82 ? 11.281 -13.594 -9.57 1 98.25 82 LEU A CA 1
ATOM 668 C C . LEU A 1 82 ? 12.328 -14.695 -9.617 1 98.25 82 LEU A C 1
ATOM 670 O O . LEU A 1 82 ? 13.516 -14.422 -9.828 1 98.25 82 LEU A O 1
ATOM 674 N N . THR A 1 83 ? 11.922 -15.977 -9.438 1 97.75 83 THR A N 1
ATOM 675 C CA . THR A 1 83 ? 12.914 -17 -9.164 1 97.75 83 THR A CA 1
ATOM 676 C C . THR A 1 83 ? 12.406 -18.375 -9.602 1 97.75 83 THR A C 1
ATOM 678 O O . THR A 1 83 ? 11.203 -18.562 -9.812 1 97.75 83 THR A O 1
ATOM 681 N N . ALA A 1 84 ? 13.305 -19.328 -9.703 1 97 84 ALA A N 1
ATOM 682 C CA . ALA A 1 84 ? 12.969 -20.703 -10.086 1 97 84 ALA A CA 1
ATOM 683 C C . ALA A 1 84 ? 12.523 -21.516 -8.875 1 97 84 ALA A C 1
ATOM 685 O O . ALA A 1 84 ? 11.984 -22.609 -9.023 1 97 84 ALA A O 1
ATOM 686 N N . LYS A 1 85 ? 12.742 -21.016 -7.719 1 96.88 85 LYS A N 1
ATOM 687 C CA . LYS A 1 85 ? 12.289 -21.734 -6.523 1 96.88 85 LYS A CA 1
ATOM 688 C C . LYS A 1 85 ? 10.766 -21.766 -6.445 1 96.88 85 LYS A C 1
ATOM 690 O O . LYS A 1 85 ? 10.125 -20.719 -6.242 1 96.88 85 LYS A O 1
ATOM 695 N N . GLU A 1 86 ? 10.242 -22.875 -6.48 1 94.94 86 GLU A N 1
ATOM 696 C CA . GLU A 1 86 ? 8.797 -22.953 -6.68 1 94.94 86 GLU A CA 1
ATOM 697 C C . GLU A 1 86 ? 8.109 -23.562 -5.461 1 94.94 86 GLU A C 1
ATOM 699 O O . GLU A 1 86 ? 6.883 -23.5 -5.336 1 94.94 86 GLU A O 1
ATOM 704 N N . LEU A 1 87 ? 8.867 -24.156 -4.566 1 95.56 87 LEU A N 1
ATOM 705 C CA . LEU A 1 87 ? 8.25 -24.844 -3.441 1 95.56 87 LEU A CA 1
ATOM 706 C C . LEU A 1 87 ? 7.488 -23.875 -2.553 1 95.56 87 LEU A C 1
ATOM 708 O O . LEU A 1 87 ? 7.898 -22.719 -2.391 1 95.56 87 LEU A O 1
ATOM 712 N N . GLU A 1 88 ? 6.426 -24.359 -1.953 1 95.5 88 GLU A N 1
ATOM 713 C CA . GLU A 1 88 ? 5.621 -23.547 -1.042 1 95.5 88 GLU A CA 1
ATOM 714 C C . GLU A 1 88 ? 6.484 -22.938 0.061 1 95.5 88 GLU A C 1
ATOM 716 O O . GLU A 1 88 ? 6.305 -21.766 0.424 1 95.5 88 GLU A O 1
ATOM 721 N N . ALA A 1 89 ? 7.398 -23.781 0.586 1 96.88 89 ALA A N 1
ATOM 722 C CA . ALA A 1 89 ? 8.266 -23.328 1.666 1 96.88 89 ALA A CA 1
ATOM 723 C C . ALA A 1 89 ? 9.094 -22.109 1.231 1 96.88 89 ALA A C 1
ATOM 725 O O . ALA A 1 89 ? 9.344 -21.203 2.029 1 96.88 89 ALA A O 1
ATOM 726 N N . ASP A 1 90 ? 9.477 -22.094 -0.018 1 97.06 90 ASP A N 1
ATOM 727 C CA . ASP A 1 90 ? 10.25 -20.969 -0.545 1 97.06 90 ASP A CA 1
ATOM 728 C C . ASP A 1 90 ? 9.383 -19.719 -0.657 1 97.06 90 ASP A C 1
ATOM 730 O O . ASP A 1 90 ? 9.828 -18.625 -0.303 1 97.06 90 ASP A O 1
ATOM 734 N N . LYS A 1 91 ? 8.172 -19.906 -1.153 1 96.88 91 LYS A N 1
ATOM 735 C CA . LYS A 1 91 ? 7.246 -18.797 -1.269 1 96.88 91 LYS A CA 1
ATOM 736 C C . LYS A 1 91 ? 6.973 -18.156 0.094 1 96.88 91 LYS A C 1
ATOM 738 O O . LYS A 1 91 ? 7.016 -16.938 0.239 1 96.88 91 LYS A O 1
ATOM 743 N N . VAL A 1 92 ? 6.746 -19.031 1.051 1 97.19 92 VAL A N 1
ATOM 744 C CA . VAL A 1 92 ? 6.465 -18.578 2.412 1 97.19 92 VAL A CA 1
ATOM 745 C C . VAL A 1 92 ? 7.672 -17.828 2.965 1 97.19 92 VAL A C 1
ATOM 747 O O . VAL A 1 92 ? 7.527 -16.75 3.545 1 97.19 92 VAL A O 1
ATOM 750 N N . GLU A 1 93 ? 8.828 -18.344 2.746 1 97 93 GLU A N 1
ATOM 751 C CA . GLU A 1 93 ? 10.055 -17.703 3.221 1 97 93 GLU A CA 1
ATOM 752 C C . GLU A 1 93 ? 10.242 -16.328 2.592 1 97 93 GLU A C 1
ATOM 754 O O . GLU A 1 93 ? 10.555 -15.367 3.287 1 97 93 GLU A O 1
ATOM 759 N N . GLY A 1 94 ? 10.086 -16.281 1.293 1 97.38 94 GLY A N 1
ATOM 760 C CA . GLY A 1 94 ? 10.242 -15.016 0.59 1 97.38 94 GLY A CA 1
ATOM 761 C C . GLY A 1 94 ? 9.305 -13.938 1.097 1 97.38 94 GLY A C 1
ATOM 762 O O . GLY A 1 94 ? 9.727 -12.805 1.345 1 97.38 94 GLY A O 1
ATOM 763 N N . LEU A 1 95 ? 8.062 -14.305 1.253 1 96.75 95 LEU A N 1
ATOM 764 C CA . LEU A 1 95 ? 7.062 -13.352 1.732 1 96.75 95 LEU A CA 1
ATOM 765 C C . LEU A 1 95 ? 7.336 -12.961 3.182 1 96.75 95 LEU A C 1
ATOM 767 O O . LEU A 1 95 ? 7.16 -11.805 3.559 1 96.75 95 LEU A O 1
ATOM 771 N N . PHE A 1 96 ? 7.816 -13.906 3.945 1 94.88 96 PHE A N 1
ATOM 772 C CA . PHE A 1 96 ? 8.18 -13.656 5.336 1 94.88 96 PHE A CA 1
ATOM 773 C C . PHE A 1 96 ? 9.359 -12.695 5.426 1 94.88 96 PHE A C 1
ATOM 775 O O . PHE A 1 96 ? 9.406 -11.852 6.32 1 94.88 96 PHE A O 1
ATOM 782 N N . ARG A 1 97 ? 10.242 -12.734 4.477 1 93.94 97 ARG A N 1
ATOM 783 C CA . ARG A 1 97 ? 11.469 -11.945 4.484 1 93.94 97 ARG A CA 1
ATOM 784 C C . ARG A 1 97 ? 11.195 -10.508 4.051 1 93.94 97 ARG A C 1
ATOM 786 O O . ARG A 1 97 ? 12.078 -9.656 4.117 1 93.94 97 ARG A O 1
ATOM 793 N N . GLY A 1 98 ? 10.008 -10.273 3.535 1 94.81 98 GLY A N 1
ATOM 794 C CA . GLY A 1 98 ? 9.656 -8.883 3.291 1 94.81 98 GLY A CA 1
ATOM 795 C C . GLY A 1 98 ? 9.133 -8.641 1.889 1 94.81 98 GLY A C 1
ATOM 796 O O . GLY A 1 98 ? 8.719 -7.523 1.561 1 94.81 98 GLY A O 1
ATOM 797 N N . ALA A 1 99 ? 9.125 -9.68 1.043 1 97.62 99 ALA A N 1
ATOM 798 C CA . ALA A 1 99 ? 8.609 -9.508 -0.311 1 97.62 99 ALA A CA 1
ATOM 799 C C . ALA A 1 99 ? 7.094 -9.312 -0.297 1 97.62 99 ALA A C 1
ATOM 801 O O . ALA A 1 99 ? 6.41 -9.797 0.605 1 97.62 99 ALA A O 1
ATOM 802 N N . ASP A 1 100 ? 6.625 -8.633 -1.283 1 97.38 100 ASP A N 1
ATOM 803 C CA . ASP A 1 100 ? 5.199 -8.336 -1.411 1 97.38 100 ASP A CA 1
ATOM 804 C C . ASP A 1 100 ? 4.523 -9.305 -2.377 1 97.38 100 ASP A C 1
ATOM 806 O O . ASP A 1 100 ? 3.297 -9.414 -2.402 1 97.38 100 ASP A O 1
ATOM 810 N N . ASP A 1 101 ? 5.324 -9.922 -3.188 1 98.38 101 ASP A N 1
ATOM 811 C CA . ASP A 1 101 ? 4.836 -10.875 -4.18 1 98.38 101 ASP A CA 1
ATOM 812 C C . ASP A 1 101 ? 5.926 -11.867 -4.574 1 98.38 101 ASP A C 1
ATOM 814 O O . ASP A 1 101 ? 7.082 -11.719 -4.168 1 98.38 101 ASP A O 1
ATOM 818 N N . TYR A 1 102 ? 5.539 -12.891 -5.23 1 98.31 102 TYR A N 1
ATOM 819 C CA . TYR A 1 102 ? 6.41 -14 -5.594 1 98.31 102 TYR A CA 1
ATOM 820 C C . TYR A 1 102 ? 5.996 -14.602 -6.934 1 98.31 102 TYR A C 1
ATOM 822 O O . TYR A 1 102 ? 4.867 -15.07 -7.086 1 98.31 102 TYR A O 1
ATOM 830 N N . ILE A 1 103 ? 6.918 -14.555 -7.914 1 97.5 103 ILE A N 1
ATOM 831 C CA . ILE A 1 103 ? 6.672 -15.094 -9.242 1 97.5 103 ILE A CA 1
ATOM 832 C C . ILE A 1 103 ? 7.676 -16.203 -9.547 1 97.5 103 ILE A C 1
ATOM 834 O O . ILE A 1 103 ? 8.891 -16.016 -9.406 1 97.5 103 ILE A O 1
ATOM 838 N N . VAL A 1 104 ? 7.18 -17.312 -9.992 1 96.94 104 VAL A N 1
ATOM 839 C CA . VAL A 1 104 ? 8.031 -18.453 -10.266 1 96.94 104 VAL A CA 1
ATOM 840 C C . VAL A 1 104 ? 8.477 -18.438 -11.727 1 96.94 104 VAL A C 1
ATOM 842 O O . VAL A 1 104 ? 7.684 -18.156 -12.625 1 96.94 104 VAL A O 1
ATOM 845 N N . LYS A 1 105 ? 9.766 -18.625 -11.938 1 96.81 105 LYS A N 1
ATOM 846 C CA . LYS A 1 105 ? 10.305 -18.891 -13.266 1 96.81 105 LYS A CA 1
ATOM 847 C C . LYS A 1 105 ? 10.055 -20.344 -13.672 1 96.81 105 LYS A C 1
ATOM 849 O O . LYS A 1 105 ? 10.211 -21.25 -12.852 1 96.81 105 LYS A O 1
ATOM 854 N N . PRO A 1 106 ? 9.656 -20.656 -14.945 1 96.69 106 PRO A N 1
ATOM 855 C CA . PRO A 1 106 ? 9.367 -19.688 -16 1 96.69 106 PRO A CA 1
ATOM 856 C C . PRO A 1 106 ? 8.055 -18.938 -15.766 1 96.69 106 PRO A C 1
ATOM 858 O O . PRO A 1 106 ? 7.207 -19.406 -14.992 1 96.69 106 PRO A O 1
ATOM 861 N N . PHE A 1 107 ? 8.023 -17.828 -16.328 1 95.25 107 PHE A N 1
ATOM 862 C CA . PHE A 1 107 ? 6.848 -17 -16.109 1 95.25 107 PHE A CA 1
ATOM 863 C C . PHE A 1 107 ? 6.34 -16.422 -17.422 1 95.25 107 PHE A C 1
ATOM 865 O O . PHE A 1 107 ? 7.086 -16.359 -18.406 1 95.25 107 PHE A O 1
ATOM 872 N N . GLY A 1 108 ? 5.031 -16.109 -17.406 1 95.31 108 GLY A N 1
ATOM 873 C CA . GLY A 1 108 ? 4.469 -15.367 -18.531 1 95.31 108 GLY A CA 1
ATOM 874 C C . GLY A 1 108 ? 4.734 -13.875 -18.453 1 95.31 108 GLY A C 1
ATOM 875 O O . GLY A 1 108 ? 4.551 -13.258 -17.406 1 95.31 108 GLY A O 1
ATOM 876 N N . THR A 1 109 ? 5.102 -13.297 -19.562 1 96.94 109 THR A N 1
ATOM 877 C CA . THR A 1 109 ? 5.441 -11.883 -19.578 1 96.94 109 THR A CA 1
ATOM 878 C C . THR A 1 109 ? 4.215 -11.023 -19.281 1 96.94 109 THR A C 1
ATOM 880 O O . THR A 1 109 ? 4.32 -9.961 -18.672 1 96.94 109 THR A O 1
ATOM 883 N N . LYS A 1 110 ? 3.062 -11.523 -19.672 1 97.19 110 LYS A N 1
ATOM 884 C CA . LYS A 1 110 ? 1.835 -10.781 -19.406 1 97.19 110 LYS A CA 1
ATOM 885 C C . LYS A 1 110 ? 1.499 -10.781 -17.922 1 97.19 110 LYS A C 1
ATOM 887 O O . LYS A 1 110 ? 1.043 -9.773 -17.375 1 97.19 110 LYS A O 1
ATOM 892 N N . GLU A 1 111 ? 1.729 -11.914 -17.344 1 96.31 111 GLU A N 1
ATOM 893 C CA . GLU A 1 111 ? 1.486 -12 -15.906 1 96.31 111 GLU A CA 1
ATOM 894 C C . GLU A 1 111 ? 2.467 -11.125 -15.133 1 96.31 111 GLU A C 1
ATOM 896 O O . GLU A 1 111 ? 2.08 -10.438 -14.188 1 96.31 111 GLU A O 1
ATOM 901 N N . LEU A 1 112 ? 3.764 -11.188 -15.531 1 98.06 112 LEU A N 1
ATOM 902 C CA . LEU A 1 112 ? 4.766 -10.328 -14.906 1 98.06 112 LEU A CA 1
ATOM 903 C C . LEU A 1 112 ? 4.332 -8.867 -14.961 1 98.06 112 LEU A C 1
ATOM 905 O O . LEU A 1 112 ? 4.316 -8.18 -13.938 1 98.06 112 LEU A O 1
ATOM 909 N N . LEU A 1 113 ? 3.918 -8.438 -16.125 1 97.81 113 LEU A N 1
ATOM 910 C CA . LEU A 1 113 ? 3.512 -7.047 -16.312 1 97.81 113 LEU A CA 1
ATOM 911 C C . LEU A 1 113 ? 2.285 -6.711 -15.477 1 97.81 113 LEU A C 1
ATOM 913 O O . LEU A 1 113 ? 2.213 -5.637 -14.875 1 97.81 113 LEU A O 1
ATOM 917 N N . ALA A 1 114 ? 1.377 -7.625 -15.445 1 97.38 114 ALA A N 1
ATOM 918 C CA . ALA A 1 114 ? 0.145 -7.41 -14.695 1 97.38 114 ALA A CA 1
ATOM 919 C C . ALA A 1 114 ? 0.437 -7.238 -13.203 1 97.38 114 ALA A C 1
ATOM 921 O O . ALA A 1 114 ? -0.165 -6.391 -12.539 1 97.38 114 ALA A O 1
ATOM 922 N N . ARG A 1 115 ? 1.314 -8.055 -12.672 1 98.38 115 ARG A N 1
ATOM 923 C CA . ARG A 1 115 ? 1.659 -7.969 -11.25 1 98.38 115 ARG A CA 1
ATOM 924 C C . ARG A 1 115 ? 2.404 -6.672 -10.945 1 98.38 115 ARG A C 1
ATOM 926 O O . ARG A 1 115 ? 2.113 -6.004 -9.953 1 98.38 115 ARG A O 1
ATOM 933 N N . VAL A 1 116 ? 3.338 -6.297 -11.812 1 98.12 116 VAL A N 1
ATOM 934 C CA . VAL A 1 116 ? 4.051 -5.035 -11.656 1 98.12 116 VAL A CA 1
ATOM 935 C C . VAL A 1 116 ? 3.057 -3.875 -11.633 1 98.12 116 VAL A C 1
ATOM 937 O O . VAL A 1 116 ? 3.094 -3.037 -10.734 1 98.12 116 VAL A O 1
ATOM 940 N N . ARG A 1 117 ? 2.148 -3.889 -12.562 1 96.44 117 ARG A N 1
ATOM 941 C CA . ARG A 1 117 ? 1.148 -2.832 -12.664 1 96.44 117 ARG A CA 1
ATOM 942 C C . ARG A 1 117 ? 0.26 -2.801 -11.422 1 96.44 117 ARG A C 1
ATOM 944 O O . ARG A 1 117 ? -0.066 -1.726 -10.914 1 96.44 117 ARG A O 1
ATOM 951 N N . ALA A 1 118 ? -0.12 -3.961 -11 1 96.38 118 ALA A N 1
ATOM 952 C CA . ALA A 1 118 ? -0.992 -4.047 -9.828 1 96.38 118 ALA A CA 1
ATOM 953 C C . ALA A 1 118 ? -0.322 -3.439 -8.602 1 96.38 118 ALA A C 1
ATOM 955 O O . ALA A 1 118 ? -0.955 -2.703 -7.84 1 96.38 118 ALA A O 1
ATOM 956 N N . HIS A 1 119 ? 0.936 -3.732 -8.398 1 96.81 119 HIS A N 1
ATOM 957 C CA . HIS A 1 119 ? 1.658 -3.221 -7.242 1 96.81 119 HIS A CA 1
ATOM 958 C C . HIS A 1 119 ? 1.856 -1.711 -7.34 1 96.81 119 HIS A C 1
ATOM 960 O O . HIS A 1 119 ? 1.734 -0.999 -6.34 1 96.81 119 HIS A O 1
ATOM 966 N N . LEU A 1 120 ? 2.146 -1.206 -8.516 1 93.38 120 LEU A N 1
ATOM 967 C CA . LEU A 1 120 ? 2.346 0.228 -8.703 1 93.38 120 LEU A CA 1
ATOM 968 C C . LEU A 1 120 ? 1.026 0.981 -8.562 1 93.38 120 LEU A C 1
ATOM 970 O O . LEU A 1 120 ? 0.986 2.064 -7.977 1 93.38 120 LEU A O 1
ATOM 974 N N . ARG A 1 121 ? -0.024 0.374 -9.109 1 91.06 121 ARG A N 1
ATOM 975 C CA . ARG A 1 121 ? -1.351 0.961 -8.945 1 91.06 121 ARG A CA 1
ATOM 976 C C . ARG A 1 121 ? -1.72 1.092 -7.473 1 91.06 121 ARG A C 1
ATOM 978 O O . ARG A 1 121 ? -2.312 2.092 -7.062 1 91.06 121 ARG A O 1
ATOM 985 N N . ARG A 1 122 ? -1.439 0.094 -6.742 1 90.56 122 ARG A N 1
ATOM 986 C CA . ARG A 1 122 ? -1.71 0.115 -5.309 1 90.56 122 ARG A CA 1
ATOM 987 C C . ARG A 1 122 ? -0.933 1.233 -4.621 1 90.56 122 ARG A C 1
ATOM 989 O O . ARG A 1 122 ? -1.457 1.901 -3.727 1 90.56 122 ARG A O 1
ATOM 996 N N . GLU A 1 123 ? 0.319 1.451 -5.016 1 84.19 123 GLU A N 1
ATOM 997 C CA . GLU A 1 123 ? 1.101 2.566 -4.492 1 84.19 123 GLU A CA 1
ATOM 998 C C . GLU A 1 123 ? 0.441 3.904 -4.82 1 84.19 123 GLU A C 1
ATOM 1000 O O . GLU A 1 123 ? 0.404 4.805 -3.98 1 84.19 123 GLU A O 1
ATOM 1005 N N . GLU A 1 124 ? -0.066 4.012 -6.004 1 80.38 124 GLU A N 1
ATOM 1006 C CA . GLU A 1 124 ? -0.731 5.242 -6.426 1 80.38 124 GLU A CA 1
ATOM 1007 C C . GLU A 1 124 ? -1.979 5.508 -5.586 1 80.38 124 GLU A C 1
ATOM 1009 O O . GLU A 1 124 ? -2.234 6.645 -5.191 1 80.38 124 GLU A O 1
ATOM 1014 N N . ARG A 1 125 ? -2.729 4.48 -5.41 1 76 125 ARG A N 1
ATOM 1015 C CA . ARG A 1 125 ? -3.938 4.602 -4.602 1 76 125 ARG A CA 1
ATOM 1016 C C . ARG A 1 125 ? -3.613 5.117 -3.203 1 76 125 ARG A C 1
ATOM 1018 O O . ARG A 1 125 ? -4.34 5.953 -2.658 1 76 125 ARG A O 1
ATOM 1025 N N . ARG A 1 126 ? -2.574 4.699 -2.752 1 70.25 126 ARG A N 1
ATOM 1026 C CA . ARG A 1 126 ? -2.174 5.098 -1.407 1 70.25 126 ARG A CA 1
ATOM 1027 C C . ARG A 1 126 ? -1.689 6.547 -1.388 1 70.25 126 ARG A C 1
ATOM 1029 O O . ARG A 1 126 ? -2.002 7.297 -0.464 1 70.25 126 ARG A O 1
ATOM 1036 N N . GLU A 1 127 ? -0.886 6.828 -2.346 1 67.19 127 GLU A N 1
ATOM 1037 C CA . GLU A 1 127 ? -0.383 8.195 -2.445 1 67.19 127 GLU A CA 1
ATOM 1038 C C . GLU A 1 127 ? -1.528 9.195 -2.551 1 67.19 127 GLU A C 1
ATOM 1040 O O . GLU A 1 127 ? -1.462 10.289 -1.978 1 67.19 127 GLU A O 1
ATOM 1045 N N . GLU A 1 128 ? -2.428 8.797 -3.277 1 62.66 128 GLU A N 1
ATOM 1046 C CA . GLU A 1 128 ? -3.594 9.664 -3.424 1 62.66 128 GLU A CA 1
ATOM 1047 C C . GLU A 1 128 ? -4.297 9.867 -2.086 1 62.66 128 GLU A C 1
ATOM 1049 O O . GLU A 1 128 ? -4.758 10.977 -1.784 1 62.66 128 GLU A O 1
ATOM 1054 N N . ARG A 1 129 ? -4.332 8.883 -1.364 1 60.19 129 ARG A N 1
ATOM 1055 C CA . ARG A 1 129 ? -4.949 8.945 -0.044 1 60.19 129 ARG A CA 1
ATOM 1056 C C . ARG A 1 129 ? -4.191 9.906 0.869 1 60.19 129 ARG A C 1
ATOM 1058 O O . ARG A 1 129 ? -4.801 10.703 1.587 1 60.19 129 ARG A O 1
ATOM 1065 N N . TYR A 1 130 ? -2.895 9.805 0.767 1 56.72 130 TYR A N 1
ATOM 1066 C CA . TYR A 1 130 ? -2.023 10.648 1.579 1 56.72 130 TYR A CA 1
ATOM 1067 C C . TYR A 1 130 ? -2.188 12.117 1.212 1 56.72 130 TYR A C 1
ATOM 1069 O O . TYR A 1 130 ? -2.211 12.984 2.09 1 56.72 130 TYR A O 1
ATOM 1077 N N . SER A 1 131 ? -2.225 12.281 -0.007 1 56.41 131 SER A N 1
ATOM 1078 C CA . SER A 1 131 ? -2.346 13.656 -0.485 1 56.41 131 SER A CA 1
ATOM 1079 C C . SER A 1 131 ? -3.637 14.297 0.008 1 56.41 131 SER A C 1
ATOM 1081 O O . SER A 1 131 ? -3.66 15.492 0.324 1 56.41 131 SER A O 1
ATOM 1083 N N . GLU A 1 132 ? -4.625 13.492 0.118 1 53.19 132 GLU A N 1
ATOM 1084 C CA . GLU A 1 132 ? -5.922 14.008 0.55 1 53.19 132 GLU A CA 1
ATOM 1085 C C . GLU A 1 132 ? -5.898 14.391 2.027 1 53.19 132 GLU A C 1
ATOM 1087 O O . GLU A 1 132 ? -6.52 15.375 2.43 1 53.19 132 GLU A O 1
ATOM 1092 N N . ILE A 1 133 ? -5.066 13.703 2.779 1 57.25 133 ILE A N 1
ATOM 1093 C CA . ILE A 1 133 ? -5.02 13.93 4.219 1 57.25 133 ILE A CA 1
ATOM 1094 C C . ILE A 1 133 ? -3.928 14.945 4.547 1 57.25 133 ILE A C 1
ATOM 1096 O O . ILE A 1 133 ? -4.008 15.656 5.551 1 57.25 133 ILE A O 1
ATOM 1100 N N . ALA A 1 134 ? -2.955 14.93 3.723 1 57.19 134 ALA A N 1
ATOM 1101 C CA . ALA A 1 134 ? -1.789 15.781 3.955 1 57.19 134 ALA A CA 1
ATOM 1102 C C . ALA A 1 134 ? -2.199 17.25 4.117 1 57.19 134 ALA A C 1
ATOM 1104 O O . ALA A 1 134 ? -1.484 18.031 4.742 1 57.19 134 ALA A O 1
ATOM 1105 N N . SER A 1 135 ? -3.436 17.547 3.703 1 58.91 135 SER A N 1
ATOM 1106 C CA . SER A 1 135 ? -3.857 18.938 3.893 1 58.91 135 SER A CA 1
ATOM 1107 C C . SER A 1 135 ? -4.406 19.156 5.297 1 58.91 135 SER A C 1
ATOM 1109 O O . SER A 1 135 ? -4.727 20.281 5.672 1 58.91 135 SER A O 1
ATOM 1111 N N . CYS A 1 136 ? -4.477 18.078 6.023 1 66.38 136 CYS A N 1
ATOM 1112 C CA . CYS A 1 136 ? -5.09 18.172 7.34 1 66.38 136 CYS A CA 1
ATOM 1113 C C . CYS A 1 136 ? -4.16 17.641 8.422 1 66.38 136 CYS A C 1
ATOM 1115 O O . CYS A 1 136 ? -3.402 16.703 8.18 1 66.38 136 CYS A O 1
ATOM 1117 N N . GLN A 1 137 ? -4.035 18.406 9.523 1 65.12 137 GLN A N 1
ATOM 1118 C CA . GLN A 1 137 ? -3.326 17.938 10.711 1 65.12 137 GLN A CA 1
ATOM 1119 C C . GLN A 1 137 ? -4.301 17.625 11.844 1 65.12 137 GLN A C 1
ATOM 1121 O O . GLN A 1 137 ? -5.18 18.438 12.156 1 65.12 137 GLN A O 1
ATOM 1126 N N . PHE A 1 138 ? -4.094 16.375 12.391 1 69.75 138 PHE A N 1
ATOM 1127 C CA . PHE A 1 138 ? -4.977 15.945 13.469 1 69.75 138 PHE A CA 1
ATOM 1128 C C . PHE A 1 138 ? -4.27 16.031 14.82 1 69.75 138 PHE A C 1
ATOM 1130 O O . PHE A 1 138 ? -3.119 15.609 14.953 1 69.75 138 PHE A O 1
ATOM 1137 N N . TYR A 1 139 ? -4.891 16.688 15.758 1 64.25 139 TYR A N 1
ATOM 1138 C CA . TYR A 1 139 ? -4.422 16.812 17.141 1 64.25 139 TYR A CA 1
ATOM 1139 C C . TYR A 1 139 ? -5.332 16.062 18.094 1 64.25 139 TYR A C 1
ATOM 1141 O O . TYR A 1 139 ? -6.285 16.625 18.625 1 64.25 139 TYR A O 1
ATOM 1149 N N . PRO A 1 140 ? -5.012 14.781 18.297 1 66.19 140 PRO A N 1
ATOM 1150 C CA . PRO A 1 140 ? -5.91 13.953 19.109 1 66.19 140 PRO A CA 1
ATOM 1151 C C . PRO A 1 140 ? -6.012 14.438 20.562 1 66.19 140 PRO A C 1
ATOM 1153 O O . PRO A 1 140 ? -7.059 14.281 21.203 1 66.19 140 PRO A O 1
ATOM 1156 N N . GLU A 1 141 ? -4.953 15.062 21.062 1 68.25 141 GLU A N 1
ATOM 1157 C CA . GLU A 1 141 ? -4.93 15.484 22.453 1 68.25 141 GLU A CA 1
ATOM 1158 C C . GLU A 1 141 ? -5.883 16.656 22.688 1 68.25 141 GLU A C 1
ATOM 1160 O O . GLU A 1 141 ? -6.344 16.859 23.812 1 68.25 141 GLU A O 1
ATOM 1165 N N . ARG A 1 142 ? -6.234 17.422 21.703 1 74.44 142 ARG A N 1
ATOM 1166 C CA . ARG A 1 142 ? -7.105 18.578 21.844 1 74.44 142 ARG A CA 1
ATOM 1167 C C . ARG A 1 142 ? -8.367 18.422 20.984 1 74.44 142 ARG A C 1
ATOM 1169 O O . ARG A 1 142 ? -9.211 19.328 20.953 1 74.44 142 ARG A O 1
ATOM 1176 N N . TYR A 1 143 ? -8.547 17.297 20.297 1 82 143 TYR A N 1
ATOM 1177 C CA . TYR A 1 143 ? -9.664 17.016 19.406 1 82 143 TYR A CA 1
ATOM 1178 C C . TYR A 1 143 ? -9.82 18.109 18.359 1 82 143 TYR A C 1
ATOM 1180 O O . TYR A 1 143 ? -10.93 18.609 18.141 1 82 143 TYR A O 1
ATOM 1188 N N . GLU A 1 144 ? -8.609 18.469 17.781 1 80.81 144 GLU A N 1
ATOM 1189 C CA . GLU A 1 144 ? -8.57 19.531 16.781 1 80.81 144 GLU A CA 1
ATOM 1190 C C . GLU A 1 144 ? -8.016 19.016 15.461 1 80.81 144 GLU A C 1
ATOM 1192 O O . GLU A 1 144 ? -7.234 18.078 15.43 1 80.81 144 GLU A O 1
ATOM 1197 N N . VAL A 1 145 ? -8.57 19.578 14.359 1 81.38 145 VAL A N 1
ATOM 1198 C CA . VAL A 1 145 ? -8.055 19.312 13.016 1 81.38 145 VAL A CA 1
ATOM 1199 C C . VAL A 1 145 ? -7.676 20.609 12.336 1 81.38 145 VAL A C 1
ATOM 1201 O O . VAL A 1 145 ? -8.477 21.547 12.289 1 81.38 145 VAL A O 1
ATOM 1204 N N . ALA A 1 146 ? -6.469 20.719 12.016 1 75.19 146 ALA A N 1
ATOM 1205 C CA . ALA A 1 146 ? -6.031 21.844 11.203 1 75.19 146 ALA A CA 1
ATOM 1206 C C . ALA A 1 146 ? -6.035 21.484 9.719 1 75.19 146 ALA A C 1
ATOM 1208 O O . ALA A 1 146 ? -5.359 20.531 9.297 1 75.19 146 ALA A O 1
ATOM 1209 N N . CYS A 1 147 ? -6.902 22.109 8.977 1 74.25 147 CYS A N 1
ATOM 1210 C CA . CYS A 1 147 ? -7.023 21.812 7.551 1 74.25 147 CYS A CA 1
ATOM 1211 C C . CYS A 1 147 ? -7.195 23.109 6.75 1 74.25 147 CYS A C 1
ATOM 1213 O O . CYS A 1 147 ? -8.031 23.938 7.09 1 74.25 147 CYS A O 1
ATOM 1215 N N . PHE A 1 148 ? -6.41 23.156 5.699 1 70.06 148 PHE A N 1
ATOM 1216 C CA . PHE A 1 148 ? -6.484 24.312 4.824 1 70.06 148 PHE A CA 1
ATOM 1217 C C . PHE A 1 148 ? -6.375 25.609 5.621 1 70.06 148 PHE A C 1
ATOM 1219 O O . PHE A 1 148 ? -7.16 26.531 5.422 1 70.06 148 PHE A O 1
ATOM 1226 N N . GLY A 1 149 ? -5.531 25.578 6.578 1 67.31 149 GLY A N 1
ATOM 1227 C CA . GLY A 1 149 ? -5.246 26.781 7.344 1 67.31 149 GLY A CA 1
ATOM 1228 C C . GLY A 1 149 ? -6.27 27.062 8.43 1 67.31 149 GLY A C 1
ATOM 1229 O O . GLY A 1 149 ? -6.184 28.078 9.125 1 67.31 149 GLY A O 1
ATOM 1230 N N . LYS A 1 150 ? -7.277 26.281 8.469 1 74.81 150 LYS A N 1
ATOM 1231 C CA . LYS A 1 150 ? -8.312 26.438 9.484 1 74.81 150 LYS A CA 1
ATOM 1232 C C . LYS A 1 150 ? -8.156 25.422 10.602 1 74.81 150 LYS A C 1
ATOM 1234 O O . LYS A 1 150 ? -7.77 24.266 10.352 1 74.81 150 LYS A O 1
ATOM 1239 N N . VAL A 1 151 ? -8.312 25.938 11.773 1 79.31 151 VAL A N 1
ATOM 1240 C CA . VAL A 1 151 ? -8.305 25.031 12.906 1 79.31 151 VAL A CA 1
ATOM 1241 C C . VAL A 1 151 ? -9.734 24.75 13.359 1 79.31 151 VAL A C 1
ATOM 1243 O O . VAL A 1 151 ? -10.477 25.688 13.695 1 79.31 151 VAL A O 1
ATOM 1246 N N . LEU A 1 152 ? -10.094 23.547 13.273 1 87.88 152 LEU A N 1
ATOM 1247 C CA . LEU A 1 152 ? -11.438 23.125 13.664 1 87.88 152 LEU A CA 1
ATOM 1248 C C . LEU A 1 152 ? -11.406 22.328 14.953 1 87.88 152 LEU A C 1
ATOM 1250 O O . LEU A 1 152 ? -10.562 21.438 15.117 1 87.88 152 LEU A O 1
ATOM 1254 N N . LYS A 1 153 ? -12.242 22.719 15.898 1 90.88 153 LYS A N 1
ATOM 1255 C CA . LYS A 1 153 ? -12.367 22 17.156 1 90.88 153 LYS A CA 1
ATOM 1256 C C . LYS A 1 153 ? -13.586 21.078 17.141 1 90.88 153 LYS A C 1
ATOM 1258 O O . LYS A 1 153 ? -14.656 21.469 16.656 1 90.88 153 LYS A O 1
ATOM 1263 N N . PHE A 1 154 ? -13.352 19.922 17.625 1 91 154 PHE A N 1
ATOM 1264 C CA . PHE A 1 154 ? -14.422 18.922 17.672 1 91 154 PHE A CA 1
ATOM 1265 C C . PHE A 1 154 ? -14.547 18.328 19.062 1 91 154 PHE A C 1
ATOM 1267 O O . PHE A 1 154 ? -13.656 18.484 19.891 1 91 154 PHE A O 1
ATOM 1274 N N . SER A 1 155 ? -15.711 17.797 19.344 1 88.25 155 SER A N 1
ATOM 1275 C CA . SER A 1 155 ? -15.82 16.922 20.516 1 88.25 155 SER A CA 1
ATOM 1276 C C . SER A 1 155 ? -15.023 15.641 20.328 1 88.25 155 SER A C 1
ATOM 1278 O O . SER A 1 155 ? -14.57 15.336 19.219 1 88.25 155 SER A O 1
ATOM 1280 N N . GLU A 1 156 ? -14.898 14.93 21.391 1 81.38 156 GLU A N 1
ATOM 1281 C CA . GLU A 1 156 ? -14.109 13.703 21.344 1 81.38 156 GLU A CA 1
ATOM 1282 C C . GLU A 1 156 ? -14.648 12.742 20.297 1 81.38 156 GLU A C 1
ATOM 1284 O O . GLU A 1 156 ? -13.891 12.242 19.453 1 81.38 156 GLU A O 1
ATOM 1289 N N . ARG A 1 157 ? -15.945 12.547 20.297 1 82.12 157 ARG A N 1
ATOM 1290 C CA . ARG A 1 157 ? -16.547 11.57 19.391 1 82.12 157 ARG A CA 1
ATOM 1291 C C . ARG A 1 157 ? -16.516 12.07 17.953 1 82.12 157 ARG A C 1
ATOM 1293 O O . ARG A 1 157 ? -16.297 11.297 17.031 1 82.12 157 ARG A O 1
ATOM 1300 N N . GLU A 1 158 ? -16.766 13.367 17.844 1 88.62 158 GLU A N 1
ATOM 1301 C CA . GLU A 1 158 ? -16.672 13.969 16.516 1 88.62 158 GLU A CA 1
ATOM 1302 C C . GLU A 1 158 ? -15.266 13.797 15.945 1 88.62 158 GLU A C 1
ATOM 1304 O O . GLU A 1 158 ? -15.109 13.414 14.781 1 88.62 158 GLU A O 1
ATOM 1309 N N . PHE A 1 159 ? -14.273 14.094 16.766 1 87.38 159 PHE A N 1
ATOM 1310 C CA . PHE A 1 159 ? -12.883 13.984 16.344 1 87.38 159 PHE A CA 1
ATOM 1311 C C . PHE A 1 159 ? -12.539 12.547 15.961 1 87.38 159 PHE A C 1
ATOM 1313 O O . PHE A 1 159 ? -11.953 12.312 14.906 1 87.38 159 PHE A O 1
ATOM 1320 N N . LYS A 1 160 ? -12.914 11.625 16.797 1 80.19 160 LYS A N 1
ATOM 1321 C CA . LYS A 1 160 ? -12.609 10.219 16.562 1 80.19 160 LYS A CA 1
ATOM 1322 C C . LYS A 1 160 ? -13.242 9.734 15.25 1 80.19 160 LYS A C 1
ATOM 1324 O O . LYS A 1 160 ? -12.617 8.977 14.5 1 80.19 160 LYS A O 1
ATOM 1329 N N . LEU A 1 161 ? -14.492 10.18 15.047 1 87.5 161 LEU A N 1
ATOM 1330 C CA . LEU A 1 161 ? -15.172 9.828 13.805 1 87.5 161 LEU A CA 1
ATOM 1331 C C . LEU A 1 161 ? -14.43 10.391 12.602 1 87.5 161 LEU A C 1
ATOM 1333 O O . LEU A 1 161 ? -14.125 9.656 11.656 1 87.5 161 LEU A O 1
ATOM 1337 N N . LEU A 1 162 ? -14.086 11.672 12.633 1 86.62 162 LEU A N 1
ATOM 1338 C CA . LEU A 1 162 ? -13.398 12.336 11.531 1 86.62 162 LEU A CA 1
ATOM 1339 C C . LEU A 1 162 ? -12.016 11.719 11.305 1 86.62 162 LEU A C 1
ATOM 1341 O O . LEU A 1 162 ? -11.617 11.492 10.156 1 86.62 162 LEU A O 1
ATOM 1345 N N . HIS A 1 163 ? -11.367 11.461 12.367 1 78.25 163 HIS A N 1
ATOM 1346 C CA . HIS A 1 163 ? -10.039 10.867 12.305 1 78.25 163 HIS A CA 1
ATOM 1347 C C . HIS A 1 163 ? -10.086 9.469 11.695 1 78.25 163 HIS A C 1
ATOM 1349 O O . HIS A 1 163 ? -9.211 9.102 10.898 1 78.25 163 HIS A O 1
ATOM 1355 N N . LEU A 1 164 ? -11.062 8.719 12.125 1 76.75 164 LEU A N 1
ATOM 1356 C CA . LEU A 1 164 ? -11.25 7.383 11.578 1 76.75 164 LEU A CA 1
ATOM 1357 C C . LEU A 1 164 ? -11.422 7.438 10.062 1 76.75 164 LEU A C 1
ATOM 1359 O O . LEU A 1 164 ? -10.773 6.68 9.336 1 76.75 164 LEU A O 1
ATOM 1363 N N . LEU A 1 165 ? -12.273 8.336 9.656 1 80.88 165 LEU A N 1
ATOM 1364 C CA . LEU A 1 165 ? -12.5 8.477 8.219 1 80.88 165 LEU A CA 1
ATOM 1365 C C . LEU A 1 165 ? -11.234 8.945 7.512 1 80.88 165 LEU A C 1
ATOM 1367 O O . LEU A 1 165 ? -10.891 8.43 6.449 1 80.88 165 LEU A O 1
ATOM 1371 N N . ALA A 1 166 ? -10.508 9.891 8.133 1 76.38 166 ALA A N 1
ATOM 1372 C CA . ALA A 1 166 ? -9.305 10.469 7.543 1 76.38 166 ALA A CA 1
ATOM 1373 C C . ALA A 1 166 ? -8.188 9.43 7.43 1 76.38 166 ALA A C 1
ATOM 1375 O O . ALA A 1 166 ? -7.395 9.469 6.492 1 76.38 166 ALA A O 1
ATOM 1376 N N . SER A 1 167 ? -8.195 8.594 8.383 1 68.94 167 SER A N 1
ATOM 1377 C CA . SER A 1 167 ? -7.16 7.566 8.414 1 68.94 167 SER A CA 1
ATOM 1378 C C . SER A 1 167 ? -7.398 6.508 7.344 1 68.94 167 SER A C 1
ATOM 1380 O O . SER A 1 167 ? -6.496 5.734 7.012 1 68.94 167 SER A O 1
ATOM 1382 N N . ASN A 1 168 ? -8.617 6.512 6.867 1 68.5 168 ASN A N 1
ATOM 1383 C CA . ASN A 1 168 ? -9.016 5.582 5.816 1 68.5 168 ASN A CA 1
ATOM 1384 C C . ASN A 1 168 ? -9.734 6.297 4.676 1 68.5 168 ASN A C 1
ATOM 1386 O O . ASN A 1 168 ? -10.898 6.016 4.398 1 68.5 168 ASN A O 1
ATOM 1390 N N . PRO A 1 169 ? -9.047 7.215 3.996 1 67.31 169 PRO A N 1
ATOM 1391 C CA . PRO A 1 169 ? -9.734 8.18 3.139 1 67.31 169 PRO A CA 1
ATOM 1392 C C . PRO A 1 169 ? -10.477 7.523 1.978 1 67.31 169 PRO A C 1
ATOM 1394 O O . PRO A 1 169 ? -11.445 8.086 1.459 1 67.31 169 PRO A O 1
ATOM 1397 N N . LYS A 1 170 ? -10.195 6.395 1.505 1 63.06 170 LYS A N 1
ATOM 1398 C CA . LYS A 1 170 ? -10.883 5.793 0.368 1 63.06 170 LYS A CA 1
ATOM 1399 C C . LYS A 1 170 ? -11.883 4.734 0.828 1 63.06 170 LYS A C 1
ATOM 1401 O O . LYS A 1 170 ? -12.633 4.184 0.016 1 63.06 170 LYS A O 1
ATOM 1406 N N . GLN A 1 171 ? -11.859 4.488 2.068 1 67.38 171 GLN A N 1
ATOM 1407 C CA . GLN A 1 171 ? -12.789 3.504 2.611 1 67.38 171 GLN A CA 1
ATOM 1408 C C . GLN A 1 171 ? -14.117 4.148 2.975 1 67.38 171 GLN A C 1
ATOM 1410 O O . GLN A 1 171 ? -14.156 5.207 3.604 1 67.38 171 GLN A O 1
ATOM 1415 N N . THR A 1 172 ? -15.195 3.533 2.469 1 77.38 172 THR A N 1
ATOM 1416 C CA . THR A 1 172 ? -16.531 3.916 2.91 1 77.38 172 THR A CA 1
ATOM 1417 C C . THR A 1 172 ? -16.969 3.078 4.109 1 77.38 172 THR A C 1
ATOM 1419 O O . THR A 1 172 ? -16.828 1.854 4.102 1 77.38 172 THR A O 1
ATOM 1422 N N . PHE A 1 173 ? -17.359 3.74 5.152 1 78.19 173 PHE A N 1
ATOM 1423 C CA . PHE A 1 173 ? -17.844 3.062 6.348 1 78.19 173 PHE A CA 1
ATOM 1424 C C . PHE A 1 173 ? -19.359 3.178 6.457 1 78.19 173 PHE A C 1
ATOM 1426 O O . PHE A 1 173 ? -19.922 4.254 6.238 1 78.19 173 PHE A O 1
ATOM 1433 N N . SER A 1 174 ? -20 2.068 6.684 1 78.31 174 SER A N 1
ATOM 1434 C CA . SER A 1 174 ? -21.422 2.146 7.031 1 78.31 174 SER A CA 1
ATOM 1435 C C . SER A 1 174 ? -21.609 2.793 8.398 1 78.31 174 SER A C 1
ATOM 1437 O O . SER A 1 174 ? -20.703 2.82 9.219 1 78.31 174 SER A O 1
ATOM 1439 N N . ALA A 1 175 ? -22.875 3.336 8.578 1 82.06 175 ALA A N 1
ATOM 1440 C CA . ALA A 1 175 ? -23.203 3.912 9.883 1 82.06 175 ALA A CA 1
ATOM 1441 C C . ALA A 1 175 ? -23.062 2.875 10.992 1 82.06 175 ALA A C 1
ATOM 1443 O O . ALA A 1 175 ? -22.594 3.191 12.086 1 82.06 175 ALA A O 1
ATOM 1444 N N . GLU A 1 176 ? -23.391 1.678 10.695 1 77.75 176 GLU A N 1
ATOM 1445 C CA . GLU A 1 176 ? -23.297 0.596 11.672 1 77.75 176 GLU A CA 1
ATOM 1446 C C . GLU A 1 176 ? -21.844 0.293 12.031 1 77.75 176 GLU A C 1
ATOM 1448 O O . GLU A 1 176 ? -21.516 0.114 13.203 1 77.75 176 GLU A O 1
ATOM 1453 N N . ARG A 1 177 ? -21.078 0.245 11.086 1 74.75 177 ARG A N 1
ATOM 1454 C CA . ARG A 1 177 ? -19.672 -0.036 11.32 1 74.75 177 ARG A CA 1
ATOM 1455 C C . ARG A 1 177 ? -19.016 1.083 12.125 1 74.75 177 ARG A C 1
ATOM 1457 O O . ARG A 1 177 ? -18.219 0.821 13.023 1 74.75 177 ARG A O 1
ATOM 1464 N N . LEU A 1 178 ? -19.281 2.293 11.734 1 81.88 178 LEU A N 1
ATOM 1465 C CA . LEU A 1 178 ? -18.75 3.43 12.484 1 81.88 178 LEU A CA 1
ATOM 1466 C C . LEU A 1 178 ? -19.188 3.371 13.945 1 81.88 178 LEU A C 1
ATOM 1468 O O . LEU A 1 178 ? -18.391 3.662 14.844 1 81.88 178 LEU A O 1
ATOM 1472 N N . HIS A 1 179 ? -20.469 2.984 14.125 1 80.62 179 HIS A N 1
ATOM 1473 C CA . HIS A 1 179 ? -20.969 2.838 15.484 1 80.62 179 HIS A CA 1
ATOM 1474 C C . HIS A 1 179 ? -20.172 1.812 16.266 1 80.62 179 HIS A C 1
ATOM 1476 O O . HIS A 1 179 ? -19.781 2.062 17.422 1 80.62 179 HIS A O 1
ATOM 1482 N N . THR A 1 180 ? -19.922 0.696 15.695 1 73.88 180 THR A N 1
ATOM 1483 C CA . THR A 1 180 ? -19.203 -0.389 16.344 1 73.88 180 THR A CA 1
ATOM 1484 C C . THR A 1 180 ? -17.781 0.047 16.688 1 73.88 180 THR A C 1
ATOM 1486 O O . THR A 1 180 ? -17.266 -0.285 17.75 1 73.88 180 THR A O 1
ATOM 1489 N N . LEU A 1 181 ? -17.219 0.789 15.812 1 71.94 181 LEU A N 1
ATOM 1490 C CA . LEU A 1 181 ? -15.812 1.171 15.969 1 71.94 181 LEU A CA 1
ATOM 1491 C C . LEU A 1 181 ? -15.672 2.297 16.984 1 71.94 181 LEU A C 1
ATOM 1493 O O . LEU A 1 181 ? -14.656 2.383 17.688 1 71.94 181 LEU A O 1
ATOM 1497 N N . LEU A 1 182 ? -16.609 3.094 17.047 1 75.19 182 LEU A N 1
ATOM 1498 C CA . LEU A 1 182 ? -16.5 4.293 17.859 1 75.19 182 LEU A CA 1
ATOM 1499 C C . LEU A 1 182 ? -17.125 4.059 19.234 1 75.19 182 LEU A C 1
ATOM 1501 O O . LEU A 1 182 ? -16.812 4.781 20.188 1 75.19 182 LEU A O 1
ATOM 1505 N N . TYR A 1 183 ? -18.188 3.143 19.328 1 66.56 183 TYR A N 1
ATOM 1506 C CA . TYR A 1 183 ? -18.875 2.918 20.594 1 66.56 183 TYR A CA 1
ATOM 1507 C C . TYR A 1 183 ? -18.516 1.559 21.172 1 66.56 183 TYR A C 1
ATOM 1509 O O . TYR A 1 183 ? -18.781 0.521 20.562 1 66.56 183 TYR A O 1
ATOM 1517 N N . PRO A 1 184 ? -17.609 1.537 22.141 1 55.41 184 PRO A N 1
ATOM 1518 C CA . PRO A 1 184 ? -17.375 0.257 22.812 1 55.41 184 PRO A CA 1
ATOM 1519 C C . PRO A 1 184 ? -18.672 -0.356 23.344 1 55.41 184 PRO A C 1
ATOM 1521 O O . PRO A 1 184 ? -19.641 0.362 23.594 1 55.41 184 PRO A O 1
ATOM 1524 N N . GLU A 1 185 ? -18.859 -1.672 23.172 1 56.66 185 GLU A N 1
ATOM 1525 C CA . GLU A 1 185 ? -20.016 -2.428 23.641 1 56.66 185 GLU A CA 1
ATOM 1526 C C . GLU A 1 185 ? -20.578 -1.84 24.922 1 56.66 185 GLU A C 1
ATOM 1528 O O . GLU A 1 185 ? -21.797 -1.814 25.125 1 56.66 185 GLU A O 1
ATOM 1533 N N . SER A 1 186 ? -19.766 -1.56 25.766 1 52.38 186 SER A N 1
ATOM 1534 C CA . SER A 1 186 ? -20.25 -1.323 27.109 1 52.38 186 SER A CA 1
ATOM 1535 C C . SER A 1 186 ? -20.766 0.105 27.281 1 52.38 186 SER A C 1
ATOM 1537 O O . SER A 1 186 ? -21.188 0.494 28.359 1 52.38 186 SER A O 1
ATOM 1539 N N . SER A 1 187 ? -20.719 0.88 26.281 1 51.66 187 SER A N 1
ATOM 1540 C CA . SER A 1 187 ? -21.031 2.26 26.641 1 51.66 187 SER A CA 1
ATOM 1541 C C . SER A 1 187 ? -22.531 2.477 26.781 1 51.66 187 SER A C 1
ATOM 1543 O O . SER A 1 187 ? -23.281 2.182 25.844 1 51.66 187 SER A O 1
ATOM 1545 N N . GLU A 1 188 ? -23.031 2.463 27.938 1 50.94 188 GLU A N 1
ATOM 1546 C CA . GLU A 1 188 ? -24.375 2.805 28.406 1 50.94 188 GLU A CA 1
ATOM 1547 C C . GLU A 1 188 ? -24.75 4.234 28.016 1 50.94 188 GLU A C 1
ATOM 1549 O O . GLU A 1 188 ? -25.875 4.672 28.234 1 50.94 188 GLU A O 1
ATOM 1554 N N . THR A 1 189 ? -23.844 4.934 27.609 1 52.75 189 THR A N 1
ATOM 1555 C CA . THR A 1 189 ? -24.156 6.352 27.453 1 52.75 189 THR A CA 1
ATOM 1556 C C . THR A 1 189 ? -24.984 6.586 26.188 1 52.75 189 THR A C 1
ATOM 1558 O O . THR A 1 189 ? -24.797 5.898 25.188 1 52.75 189 THR A O 1
ATOM 1561 N N . GLN A 1 190 ? -26.047 7.289 26.375 1 58.59 190 GLN A N 1
ATOM 1562 C CA . GLN A 1 190 ? -26.922 7.746 25.297 1 58.59 190 GLN A CA 1
ATOM 1563 C C . GLN A 1 190 ? -26.125 8.453 24.203 1 58.59 190 GLN A C 1
ATOM 1565 O O . GLN A 1 190 ? -25.781 9.625 24.344 1 58.59 190 GLN A O 1
ATOM 1570 N N . LEU A 1 191 ? -25.469 7.758 23.406 1 61.41 191 LEU A N 1
ATOM 1571 C CA . LEU A 1 191 ? -24.625 8.336 22.375 1 61.41 191 LEU A CA 1
ATOM 1572 C C . LEU A 1 191 ? -25.438 8.727 21.141 1 61.41 191 LEU A C 1
ATOM 1574 O O . LEU A 1 191 ? -26.469 8.094 20.859 1 61.41 191 LEU A O 1
ATOM 1578 N N . ARG A 1 192 ? -25.172 9.953 20.656 1 70.88 192 ARG A N 1
ATOM 1579 C CA . ARG A 1 192 ? -25.766 10.414 19.406 1 70.88 192 ARG A CA 1
ATOM 1580 C C . ARG A 1 192 ? -25.547 9.406 18.281 1 70.88 192 ARG A C 1
ATOM 1582 O O . ARG A 1 192 ? -24.594 8.625 18.328 1 70.88 192 ARG A O 1
ATOM 1589 N N . SER A 1 193 ? -26.5 9.445 17.469 1 83.75 193 SER A N 1
ATOM 1590 C CA . SER A 1 193 ? -26.359 8.586 16.297 1 83.75 193 SER A CA 1
ATOM 1591 C C . SER A 1 193 ? -25.188 9.039 15.422 1 83.75 193 SER A C 1
ATOM 1593 O O . SER A 1 193 ? -24.75 10.18 15.516 1 83.75 193 SER A O 1
ATOM 1595 N N . ILE A 1 194 ? -24.641 8.219 14.672 1 88.75 194 ILE A N 1
ATOM 1596 C CA . ILE A 1 194 ? -23.578 8.516 13.727 1 88.75 194 ILE A CA 1
ATOM 1597 C C . ILE A 1 194 ? -24.016 9.648 12.805 1 88.75 194 ILE A C 1
ATOM 1599 O O . ILE A 1 194 ? -23.234 10.562 12.516 1 88.75 194 ILE A O 1
ATOM 1603 N N . SER A 1 195 ? -25.297 9.578 12.43 1 90.88 195 SER A N 1
ATOM 1604 C CA . SER A 1 195 ? -25.812 10.617 11.539 1 90.88 195 SER A CA 1
ATOM 1605 C C . SER A 1 195 ? -25.75 11.992 12.203 1 90.88 195 SER A C 1
ATOM 1607 O O . SER A 1 195 ? -25.453 12.992 11.539 1 90.88 195 SER A O 1
ATOM 1609 N N . GLU A 1 196 ? -26.016 12.039 13.398 1 90.56 196 GLU A N 1
ATOM 1610 C CA . GLU A 1 196 ? -25.969 13.297 14.133 1 90.56 196 GLU A CA 1
ATOM 1611 C C . GLU A 1 196 ? -24.547 13.82 14.242 1 90.56 196 GLU A C 1
ATOM 1613 O O . GLU A 1 196 ? -24.297 15.016 14.086 1 90.56 196 GLU A O 1
ATOM 1618 N N . TYR A 1 197 ? -23.656 12.922 14.578 1 90.94 197 TYR A N 1
ATOM 1619 C CA . TYR A 1 197 ? -22.25 13.336 14.648 1 90.94 197 TYR A CA 1
ATOM 1620 C C . TYR A 1 197 ? -21.766 13.859 13.305 1 90.94 197 TYR A C 1
ATOM 1622 O O . TYR A 1 197 ? -21.047 14.867 13.242 1 90.94 197 TYR A O 1
ATOM 1630 N N . VAL A 1 198 ? -22.109 13.211 12.242 1 94 198 VAL A N 1
ATOM 1631 C CA . VAL A 1 198 ? -21.734 13.641 10.898 1 94 198 VAL A CA 1
ATOM 1632 C C . VAL A 1 198 ? -22.281 15.039 10.625 1 94 198 VAL A C 1
ATOM 1634 O O . VAL A 1 198 ? -21.578 15.898 10.086 1 94 198 VAL A O 1
ATOM 1637 N N . TYR A 1 199 ? -23.547 15.18 11 1 93.69 199 TYR A N 1
ATOM 1638 C CA . TYR A 1 199 ? -24.172 16.484 10.852 1 93.69 199 TYR A CA 1
ATOM 1639 C C . TYR A 1 199 ? -23.391 17.562 11.594 1 93.69 199 TYR A C 1
ATOM 1641 O O . TYR A 1 199 ? -23.109 18.625 11.039 1 93.69 199 TYR A O 1
ATOM 1649 N N . GLN A 1 200 ? -23.078 17.328 12.82 1 93 200 GLN A N 1
ATOM 1650 C CA . GLN A 1 200 ? -22.344 18.281 13.633 1 93 200 GLN A CA 1
ATOM 1651 C C . GLN A 1 200 ? -20.984 18.609 13.031 1 93 200 GLN A C 1
ATOM 1653 O O . GLN A 1 200 ? -20.578 19.766 12.992 1 93 200 GLN A O 1
ATOM 1658 N N . ILE A 1 201 ? -20.328 17.609 12.594 1 94.44 201 ILE A N 1
ATOM 1659 C CA . ILE A 1 201 ? -19.031 17.781 11.977 1 94.44 201 ILE A CA 1
ATOM 1660 C C . ILE A 1 201 ? -19.156 18.672 10.742 1 94.44 201 ILE A C 1
ATOM 1662 O O . ILE A 1 201 ? -18.391 19.625 10.57 1 94.44 201 ILE A O 1
ATOM 1666 N N . ARG A 1 202 ? -20.094 18.344 9.93 1 94.19 202 ARG A N 1
ATOM 1667 C CA . ARG A 1 202 ? -20.312 19.094 8.695 1 94.19 202 ARG A CA 1
ATOM 1668 C C . ARG A 1 202 ? -20.641 20.547 8.984 1 94.19 202 ARG A C 1
ATOM 1670 O O . ARG A 1 202 ? -20.156 21.453 8.281 1 94.19 202 ARG A O 1
ATOM 1677 N N . GLN A 1 203 ? -21.453 20.766 9.961 1 93.88 203 GLN A N 1
ATOM 1678 C CA . GLN A 1 203 ? -21.797 22.141 10.336 1 93.88 203 GLN A CA 1
ATOM 1679 C C . GLN A 1 203 ? -20.578 22.922 10.789 1 93.88 203 GLN A C 1
ATOM 1681 O O . GLN A 1 203 ? -20.359 24.047 10.367 1 93.88 203 GLN A O 1
ATOM 1686 N N . LYS A 1 204 ? -19.797 22.312 11.57 1 93.5 204 LYS A N 1
ATOM 1687 C CA . LYS A 1 204 ? -18.578 22.969 12.062 1 93.5 204 LYS A CA 1
ATOM 1688 C C . LYS A 1 204 ? -17.625 23.281 10.914 1 93.5 204 LYS A C 1
ATOM 1690 O O . LYS A 1 204 ? -17.016 24.344 10.883 1 93.5 204 LYS A O 1
ATOM 1695 N N . CYS A 1 205 ? -17.531 22.375 10.008 1 91.81 205 CYS A N 1
ATOM 1696 C CA . CYS A 1 205 ? -16.641 22.578 8.867 1 91.81 205 CYS A CA 1
ATOM 1697 C C . CYS A 1 205 ? -17.203 23.641 7.926 1 91.81 205 CYS A C 1
ATOM 1699 O O . CYS A 1 205 ? -16.453 24.469 7.414 1 91.81 205 CYS A O 1
ATOM 1701 N N . LYS A 1 206 ? -18.484 23.562 7.75 1 91.44 206 LYS A N 1
ATOM 1702 C CA . LYS A 1 206 ? -19.156 24.531 6.883 1 91.44 206 LYS A CA 1
ATOM 1703 C C . LYS A 1 206 ? -18.906 25.953 7.375 1 91.44 206 LYS A C 1
ATOM 1705 O O . LYS A 1 206 ? -18.719 26.875 6.574 1 91.44 206 LYS A O 1
ATOM 1710 N N . GLN A 1 207 ? -18.938 26.078 8.609 1 91.5 207 GLN A N 1
ATOM 1711 C CA . GLN A 1 207 ? -18.703 27.391 9.211 1 91.5 207 GLN A CA 1
ATOM 1712 C C . GLN A 1 207 ? -17.328 27.938 8.844 1 91.5 207 GLN A C 1
ATOM 1714 O O . GLN A 1 207 ? -17.125 29.156 8.82 1 91.5 207 GLN A O 1
ATOM 1719 N N . GLU A 1 208 ? -16.453 27.094 8.508 1 88.06 208 GLU A N 1
ATOM 1720 C CA . GLU A 1 208 ? -15.094 27.5 8.148 1 88.06 208 GLU A CA 1
ATOM 1721 C C . GLU A 1 208 ? -14.859 27.391 6.645 1 88.06 208 GLU A C 1
ATOM 1723 O O . GLU A 1 208 ? -13.719 27.391 6.188 1 88.06 208 GLU A O 1
ATOM 1728 N N . GLY A 1 209 ? -15.938 27.172 5.938 1 86.69 209 GLY A N 1
ATOM 1729 C CA . GLY A 1 209 ? -15.859 27.109 4.488 1 86.69 209 GLY A CA 1
ATOM 1730 C C . GLY A 1 209 ? -15.367 25.766 3.977 1 86.69 209 GLY A C 1
ATOM 1731 O O . GLY A 1 209 ? -14.773 25.688 2.898 1 86.69 209 GLY A O 1
ATOM 1732 N N . LEU A 1 210 ? -15.516 24.797 4.793 1 87.31 210 LEU A N 1
ATOM 1733 C CA . LEU A 1 210 ? -15.039 23.469 4.41 1 87.31 210 LEU A CA 1
ATOM 1734 C C . LEU A 1 210 ? -16.203 22.5 4.281 1 87.31 210 LEU A C 1
ATOM 1736 O O . LEU A 1 210 ? -17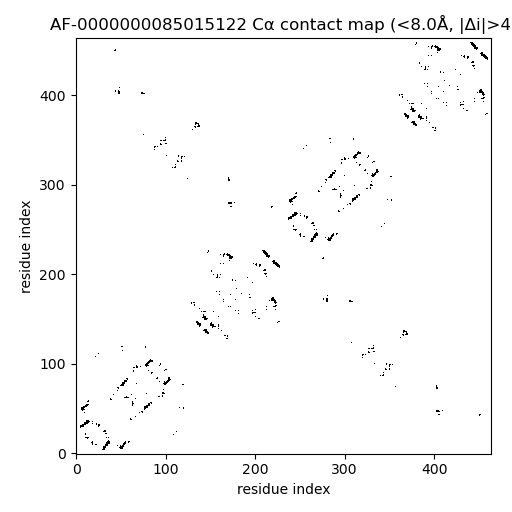.219 22.641 4.961 1 87.31 210 LEU A O 1
ATOM 1740 N N . GLN A 1 211 ? -16.109 21.625 3.328 1 89.31 211 GLN A N 1
ATOM 1741 C CA . GLN A 1 211 ? -17.016 20.484 3.178 1 89.31 211 GLN A CA 1
ATOM 1742 C C . GLN A 1 211 ? -16.375 19.203 3.697 1 89.31 211 GLN A C 1
ATOM 1744 O O .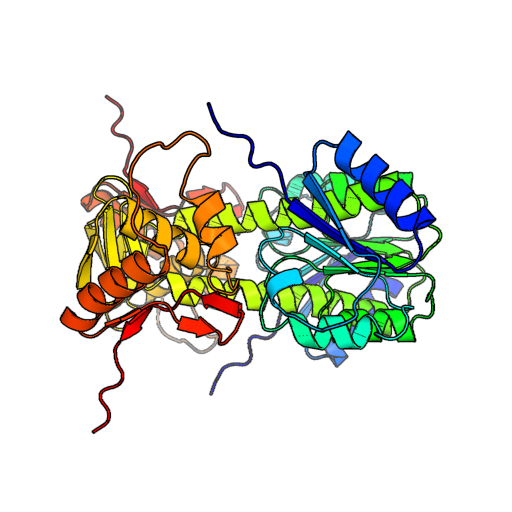 GLN A 1 211 ? -15.273 18.844 3.303 1 89.31 211 GLN A O 1
ATOM 1749 N N . ALA A 1 212 ? -17.109 18.656 4.656 1 88.75 212 ALA A N 1
ATOM 1750 C CA . ALA A 1 212 ? -16.516 17.484 5.297 1 88.75 212 ALA A CA 1
ATOM 1751 C C . ALA A 1 212 ? -17.375 16.25 5.098 1 88.75 212 ALA A C 1
ATOM 1753 O O . ALA A 1 212 ? -18.609 16.344 5.023 1 88.75 212 ALA A O 1
ATOM 1754 N N . ILE A 1 213 ? -16.781 15.125 5.027 1 90.75 213 ILE A N 1
ATOM 1755 C CA . ILE A 1 213 ? -17.375 13.797 5.043 1 90.75 213 ILE A CA 1
ATOM 1756 C C . ILE A 1 213 ? -18.344 13.648 3.879 1 90.75 213 ILE A C 1
ATOM 1758 O O . ILE A 1 213 ? -19.312 14.406 3.773 1 90.75 213 ILE A O 1
ATOM 1762 N N . ALA A 1 214 ? -18.109 12.789 3.012 1 88.88 214 ALA A N 1
ATOM 1763 C CA . ALA A 1 214 ? -19 12.492 1.882 1 88.88 214 ALA A CA 1
ATOM 1764 C C . ALA A 1 214 ? -19.984 11.383 2.229 1 88.88 214 ALA A C 1
ATOM 1766 O O . ALA A 1 214 ? -19.641 10.438 2.943 1 88.88 214 ALA A O 1
ATOM 1767 N N . THR A 1 215 ? -21.219 11.562 1.783 1 88.38 215 THR A N 1
ATOM 1768 C CA . THR A 1 215 ? -22.219 10.5 1.896 1 88.38 215 THR A CA 1
ATOM 1769 C C . THR A 1 215 ? -22.25 9.641 0.634 1 88.38 215 THR A C 1
ATOM 1771 O O . THR A 1 215 ? -22.328 10.164 -0.478 1 88.38 215 THR A O 1
ATOM 1774 N N . VAL A 1 216 ? -22 8.375 0.841 1 79.81 216 VAL A N 1
ATOM 1775 C CA . VAL A 1 216 ? -22.219 7.41 -0.232 1 79.81 216 VAL A CA 1
ATOM 1776 C C . VAL A 1 216 ? -23.609 6.789 -0.091 1 79.81 216 VAL A C 1
ATOM 1778 O O . VAL A 1 216 ? -23.844 5.988 0.815 1 79.81 216 VAL A O 1
ATOM 1781 N N . ARG A 1 217 ? -24.406 7.168 -0.99 1 79.38 217 ARG A N 1
ATOM 1782 C CA . ARG A 1 217 ? -25.828 6.836 -0.881 1 79.38 217 ARG A CA 1
ATOM 1783 C C . ARG A 1 217 ? -26.016 5.332 -0.718 1 79.38 217 ARG A C 1
ATOM 1785 O O . ARG A 1 217 ? -25.5 4.543 -1.51 1 79.38 217 ARG A O 1
ATOM 1792 N N . GLY A 1 218 ? -26.797 5.035 0.303 1 76.75 218 GLY A N 1
ATOM 1793 C CA . GLY A 1 218 ? -27.156 3.646 0.568 1 76.75 218 GLY A CA 1
ATOM 1794 C C . GLY A 1 218 ? -26.016 2.854 1.182 1 76.75 218 GLY A C 1
ATOM 1795 O O . GLY A 1 218 ? -26.156 1.656 1.44 1 76.75 218 GLY A O 1
ATOM 1796 N N . VAL A 1 219 ? -24.891 3.479 1.341 1 79.5 219 VAL A N 1
ATOM 1797 C CA . VAL A 1 219 ? -23.734 2.736 1.822 1 79.5 219 VAL A CA 1
ATOM 1798 C C . VAL A 1 219 ? -23.25 3.322 3.148 1 79.5 219 VAL A C 1
ATOM 1800 O O . VAL A 1 219 ? -23.203 2.621 4.16 1 79.5 219 VAL A O 1
ATOM 1803 N N . GLY A 1 220 ? -22.844 4.578 3.156 1 85.69 220 GLY A N 1
ATOM 1804 C CA . GLY A 1 220 ? -22.344 5.168 4.387 1 85.69 220 GLY A CA 1
ATOM 1805 C C . GLY A 1 220 ? -21.531 6.43 4.152 1 85.69 220 GLY A C 1
ATOM 1806 O O . GLY A 1 220 ? -21.938 7.305 3.385 1 85.69 220 GLY A O 1
ATOM 1807 N N . TYR A 1 221 ? -20.516 6.574 4.93 1 87.5 221 TYR A N 1
ATOM 1808 C CA . TYR A 1 221 ? -19.766 7.824 4.965 1 87.5 221 TYR A CA 1
ATOM 1809 C C . TYR A 1 221 ? -18.312 7.602 4.57 1 87.5 221 TYR A C 1
ATOM 1811 O O . TYR A 1 221 ? -17.734 6.551 4.867 1 87.5 221 TYR A O 1
ATOM 1819 N N . ARG A 1 222 ? -17.75 8.578 3.871 1 85.31 222 ARG A N 1
ATOM 1820 C CA . ARG A 1 222 ? -16.359 8.555 3.426 1 85.31 222 ARG A CA 1
ATOM 1821 C C . ARG A 1 222 ? -15.656 9.859 3.758 1 85.31 222 ARG A C 1
ATOM 1823 O O . ARG A 1 222 ? -16.297 10.914 3.836 1 85.31 222 ARG A O 1
ATOM 1830 N N . TRP A 1 223 ? -14.328 9.734 3.918 1 80.75 223 TRP A N 1
ATOM 1831 C CA . TRP A 1 223 ? -13.531 10.93 4.195 1 80.75 223 TRP A CA 1
ATOM 1832 C C . TRP A 1 223 ? -13.664 11.945 3.064 1 80.75 223 TRP A C 1
ATOM 1834 O O . TRP A 1 223 ? -13.586 11.586 1.888 1 80.75 223 TRP A O 1
ATOM 1844 N N . GLN A 1 224 ? -13.945 13.086 3.492 1 81.44 224 GLN A N 1
ATOM 1845 C CA . GLN A 1 224 ? -13.891 14.273 2.646 1 81.44 224 GLN A CA 1
ATOM 1846 C C . GLN A 1 224 ? -13.656 15.531 3.48 1 81.44 224 GLN A C 1
ATOM 1848 O O . GLN A 1 224 ? -14.266 15.711 4.539 1 81.44 224 GLN A O 1
ATOM 1853 N N . LEU A 1 225 ? -12.672 16.25 3.174 1 79.19 225 LEU A N 1
ATOM 1854 C CA . LEU A 1 225 ? -12.469 17.578 3.771 1 79.19 225 LEU A CA 1
ATOM 1855 C C . LEU A 1 225 ? -11.812 18.531 2.779 1 79.19 225 LEU A C 1
ATOM 1857 O O . LEU A 1 225 ? -10.625 18.391 2.48 1 79.19 225 LEU A O 1
ATOM 1861 N N . GLU A 1 226 ? -12.609 19.375 2.242 1 79.44 226 GLU A N 1
ATOM 1862 C CA . GLU A 1 226 ? -12.133 20.266 1.197 1 79.44 226 GLU A CA 1
ATOM 1863 C C . GLU A 1 226 ? -12.867 21.609 1.25 1 79.44 226 GLU A C 1
ATOM 1865 O O . GLU A 1 226 ? -13.922 21.719 1.865 1 79.44 226 GLU A O 1
ATOM 1870 N N . PRO A 1 227 ? -12.141 22.594 0.738 1 78.75 227 PRO A N 1
ATOM 1871 C CA . PRO A 1 227 ? -12.836 23.875 0.693 1 78.75 227 PRO A CA 1
ATOM 1872 C C . PRO A 1 227 ? -14.156 23.812 -0.075 1 78.75 227 PRO A C 1
ATOM 1874 O O . PRO A 1 227 ? -14.258 23.094 -1.072 1 78.75 227 PRO A O 1
ATOM 1877 N N . GLU A 1 228 ? -15.242 24.344 0.504 1 75.94 228 GLU A N 1
ATOM 1878 C CA . GLU A 1 228 ? -16.531 24.391 -0.174 1 75.94 228 GLU A CA 1
ATOM 1879 C C . GLU A 1 228 ? -16.438 25.156 -1.491 1 75.94 228 GLU A C 1
ATOM 1881 O O . GLU A 1 228 ? -15.805 26.219 -1.554 1 75.94 228 GLU A O 1
ATOM 1886 N N . ILE A 1 229 ? -16.266 24.578 -2.658 1 58.72 229 ILE A N 1
ATOM 1887 C CA . ILE A 1 229 ? -16.266 25.297 -3.932 1 58.72 229 ILE A CA 1
ATOM 1888 C C . ILE A 1 229 ? -17.469 26.234 -3.994 1 58.72 229 ILE A C 1
ATOM 1890 O O . ILE A 1 229 ? -18.609 25.812 -3.773 1 58.72 229 ILE A O 1
ATOM 1894 N N . SER A 1 230 ? -17.391 27.484 -3.625 1 47.59 230 SER A N 1
ATOM 1895 C CA . SER A 1 230 ? -18.422 28.484 -3.896 1 47.59 230 SER A CA 1
ATOM 1896 C C . SER A 1 230 ? -19 28.312 -5.297 1 47.59 230 SER A C 1
ATOM 1898 O O . SER A 1 230 ? -18.25 28.172 -6.27 1 47.59 230 SER A O 1
ATOM 1900 N N . LYS A 1 231 ? -20.078 27.688 -5.629 1 39.75 231 LYS A N 1
ATOM 1901 C CA . LYS A 1 231 ? -20.766 28.125 -6.84 1 39.75 231 LYS A CA 1
ATOM 1902 C C . LYS A 1 231 ? -20.859 29.641 -6.898 1 39.75 231 LYS A C 1
ATOM 1904 O O . LYS A 1 231 ? -21.438 30.266 -6 1 39.75 231 LYS A O 1
ATOM 1909 N N . ALA A 1 232 ? -19.938 30.297 -7.621 1 33.28 232 ALA A N 1
ATOM 1910 C CA . ALA A 1 232 ? -20.438 31.516 -8.266 1 33.28 232 ALA A CA 1
ATOM 1911 C C . ALA A 1 232 ? -21.625 31.219 -9.18 1 33.28 232 ALA A C 1
ATOM 1913 O O . ALA A 1 232 ? -21.641 30.188 -9.859 1 33.28 232 ALA A O 1
ATOM 1914 N N . MET B 1 1 ? -2.465 -0.733 27.109 1 23.67 1 MET B N 1
ATOM 1915 C CA . MET B 1 1 ? -2.662 -2.021 26.438 1 23.67 1 MET B CA 1
ATOM 1916 C C . MET B 1 1 ? -2.756 -1.849 24.938 1 23.67 1 MET B C 1
ATOM 1918 O O . MET B 1 1 ? -3.604 -1.104 24.438 1 23.67 1 MET B O 1
ATOM 1922 N N . GLU B 1 2 ? -1.713 -1.84 24.188 1 33.84 2 GLU B N 1
ATOM 1923 C CA . GLU B 1 2 ? -1.677 -1.665 22.75 1 33.84 2 GLU B CA 1
ATOM 1924 C C . GLU B 1 2 ? -2.732 -2.525 22.062 1 33.84 2 GLU B C 1
ATOM 1926 O O . GLU B 1 2 ? -2.727 -3.75 22.188 1 33.84 2 GLU B O 1
ATOM 1931 N N . ILE B 1 3 ? -3.938 -2.287 22.109 1 36.22 3 ILE B N 1
ATOM 1932 C CA . ILE B 1 3 ? -5.012 -3.102 21.562 1 36.22 3 ILE B CA 1
ATOM 1933 C C . ILE B 1 3 ? -4.582 -3.668 20.203 1 36.22 3 ILE B C 1
ATOM 1935 O O . ILE B 1 3 ? -4.227 -2.916 19.297 1 36.22 3 ILE B O 1
ATOM 1939 N N . MET B 1 4 ? -3.895 -4.785 20.188 1 48.78 4 MET B N 1
ATOM 1940 C CA . MET B 1 4 ? -3.514 -5.516 18.984 1 48.78 4 MET B CA 1
ATOM 1941 C C . MET B 1 4 ? -4.66 -5.543 17.984 1 48.78 4 MET B C 1
ATOM 1943 O O . MET B 1 4 ? -5.746 -6.043 18.281 1 48.78 4 MET B O 1
ATOM 1947 N N . ARG B 1 5 ? -4.793 -4.59 17.156 1 59.38 5 ARG B N 1
ATOM 1948 C CA . ARG B 1 5 ? -5.844 -4.492 16.141 1 59.38 5 ARG B CA 1
ATOM 1949 C C . ARG B 1 5 ? -6.059 -5.832 15.453 1 59.38 5 ARG B C 1
ATOM 1951 O O . ARG B 1 5 ? -5.094 -6.496 15.055 1 59.38 5 ARG B O 1
ATOM 1958 N N . GLN B 1 6 ? -7.125 -6.594 15.828 1 82.31 6 GLN B N 1
ATOM 1959 C CA . GLN B 1 6 ? -7.535 -7.801 15.117 1 82.31 6 GLN B CA 1
ATOM 1960 C C . GLN B 1 6 ? -8.023 -7.473 13.711 1 82.31 6 GLN B C 1
ATOM 1962 O O . GLN B 1 6 ? -9.031 -6.785 13.539 1 82.31 6 GLN B O 1
ATOM 1967 N N . TYR B 1 7 ? -7.258 -7.977 12.734 1 89.06 7 TYR B N 1
ATOM 1968 C CA . TYR B 1 7 ? -7.613 -7.695 11.352 1 89.06 7 TYR B CA 1
ATOM 1969 C C . TYR B 1 7 ? -8.898 -8.422 10.953 1 89.06 7 TYR B C 1
ATOM 1971 O O . TYR B 1 7 ? -9.102 -9.578 11.32 1 89.06 7 TYR B O 1
ATOM 1979 N N . ARG B 1 8 ? -9.789 -7.723 10.273 1 89.38 8 ARG B N 1
ATOM 1980 C CA . ARG B 1 8 ? -11.031 -8.273 9.75 1 89.38 8 ARG B CA 1
ATOM 1981 C C . ARG B 1 8 ? -10.883 -8.695 8.289 1 89.38 8 ARG B C 1
ATOM 1983 O O . ARG B 1 8 ? -10.539 -7.875 7.434 1 89.38 8 ARG B O 1
ATOM 1990 N N . ILE B 1 9 ? -11.148 -9.969 8.062 1 96.88 9 ILE B N 1
ATOM 1991 C CA . ILE B 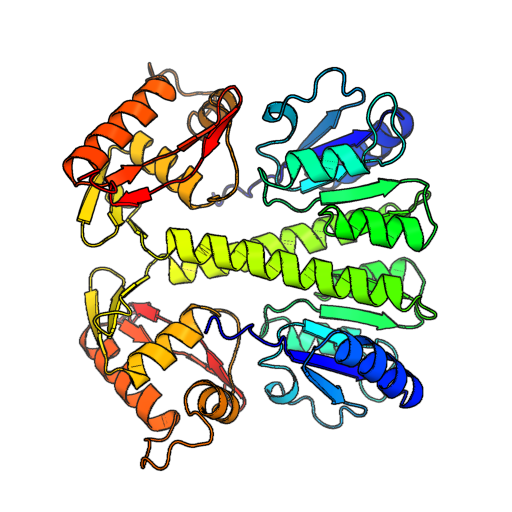1 9 ? -10.992 -10.484 6.711 1 96.88 9 ILE B CA 1
ATOM 1992 C C . ILE B 1 9 ? -12.336 -11 6.195 1 96.88 9 ILE B C 1
ATOM 1994 O O . ILE B 1 9 ? -13.039 -11.727 6.902 1 96.88 9 ILE B O 1
ATOM 1998 N N . LEU B 1 10 ? -12.742 -10.508 5.02 1 96.56 10 LEU B N 1
ATOM 1999 C CA . LEU B 1 10 ? -13.93 -11.023 4.344 1 96.56 10 LEU B CA 1
ATOM 2000 C C . LEU B 1 10 ? -13.555 -12.094 3.324 1 96.56 10 LEU B C 1
ATOM 2002 O O . LEU B 1 10 ? -12.648 -11.891 2.514 1 96.56 10 LEU B O 1
ATOM 2006 N N . VAL B 1 11 ? -14.18 -13.25 3.428 1 98.38 11 VAL B N 1
ATOM 2007 C CA . VAL B 1 11 ? -14 -14.328 2.453 1 98.38 11 VAL B CA 1
ATOM 2008 C C . VAL B 1 11 ? -15.305 -14.562 1.694 1 98.38 11 VAL B C 1
ATOM 2010 O O . VAL B 1 11 ? -16.344 -14.852 2.299 1 98.38 11 VAL B O 1
ATOM 2013 N N . VAL B 1 12 ? -15.266 -14.406 0.353 1 97.5 12 VAL B N 1
ATOM 2014 C CA . VAL B 1 12 ? -16.438 -14.555 -0.493 1 97.5 12 VAL B CA 1
ATOM 2015 C C . VAL B 1 12 ? -16.25 -15.742 -1.438 1 97.5 12 VAL B C 1
ATOM 2017 O O . VAL B 1 12 ? -15.352 -15.734 -2.279 1 97.5 12 VAL B O 1
ATOM 2020 N N . ASP B 1 13 ? -17.031 -16.734 -1.283 1 97.38 13 ASP B N 1
ATOM 2021 C CA . ASP B 1 13 ? -16.953 -17.984 -2.041 1 97.38 13 ASP B CA 1
ATOM 2022 C C . ASP B 1 13 ? -18.281 -18.75 -1.973 1 97.38 13 ASP B C 1
ATOM 2024 O O . ASP B 1 13 ? -18.922 -18.797 -0.921 1 97.38 13 ASP B O 1
ATOM 2028 N N . ASP B 1 14 ? -18.719 -19.328 -3.074 1 95.62 14 ASP B N 1
ATOM 2029 C CA . ASP B 1 14 ? -19.984 -20.047 -3.004 1 95.62 14 ASP B CA 1
ATOM 2030 C C . ASP B 1 14 ? -19.75 -21.516 -2.639 1 95.62 14 ASP B C 1
ATOM 2032 O O . ASP B 1 14 ? -20.719 -22.281 -2.525 1 95.62 14 ASP B O 1
ATOM 2036 N N . ASP B 1 15 ? -18.516 -21.984 -2.496 1 95.94 15 ASP B N 1
ATOM 2037 C CA . ASP B 1 15 ? -18.172 -23.312 -1.99 1 95.94 15 ASP B CA 1
ATOM 2038 C C . ASP B 1 15 ? -18 -23.281 -0.474 1 95.94 15 ASP B C 1
ATOM 2040 O O . ASP B 1 15 ? -16.969 -22.844 0.029 1 95.94 15 ASP B O 1
ATOM 2044 N N . ARG B 1 16 ? -18.938 -23.844 0.23 1 96.12 16 ARG B N 1
ATOM 2045 C CA . ARG B 1 16 ? -18.953 -23.797 1.688 1 96.12 16 ARG B CA 1
ATOM 2046 C C . ARG B 1 16 ? -17.766 -24.547 2.281 1 96.12 16 ARG B C 1
ATOM 2048 O O . ARG B 1 16 ? -17.281 -24.203 3.363 1 96.12 16 ARG B O 1
ATOM 2055 N N . SER B 1 17 ? -17.328 -25.562 1.601 1 97.25 17 SER B N 1
ATOM 2056 C CA . SER B 1 17 ? -16.172 -26.297 2.082 1 97.25 17 SER B CA 1
ATOM 2057 C C . SER B 1 17 ? -14.906 -25.438 2.068 1 97.25 17 SER B C 1
ATOM 2059 O O . SER B 1 17 ? -14.117 -25.484 3.01 1 97.25 17 SER B O 1
ATOM 2061 N N . ILE B 1 18 ? -14.773 -24.656 1.041 1 97.25 18 ILE B N 1
ATOM 2062 C CA . ILE B 1 18 ? -13.633 -23.75 0.921 1 97.25 18 ILE B CA 1
ATOM 2063 C C . ILE B 1 18 ? -13.719 -22.672 1.993 1 97.25 18 ILE B C 1
ATOM 2065 O O . ILE B 1 18 ? -12.719 -22.328 2.621 1 97.25 18 ILE B O 1
ATOM 2069 N N . LEU B 1 19 ? -14.945 -22.156 2.18 1 98.19 19 LEU B N 1
ATOM 2070 C CA . LEU B 1 19 ? -15.156 -21.125 3.195 1 98.19 19 LEU B CA 1
ATOM 2071 C C . LEU B 1 19 ? -14.758 -21.641 4.574 1 98.19 19 LEU B C 1
ATOM 2073 O O . LEU B 1 19 ? -14.07 -20.953 5.328 1 98.19 19 LEU B O 1
ATOM 2077 N N . LYS B 1 20 ? -15.172 -22.812 4.871 1 98 20 LYS B N 1
ATOM 2078 C CA . LYS B 1 20 ? -14.867 -23.406 6.168 1 98 20 LYS B CA 1
ATOM 2079 C C . LYS B 1 20 ? -13.359 -23.578 6.352 1 98 20 LYS B C 1
ATOM 2081 O O . LYS B 1 20 ? -12.812 -23.234 7.398 1 98 20 LYS B O 1
ATOM 2086 N N . LEU B 1 21 ? -12.719 -24.125 5.336 1 98 21 LEU B N 1
ATOM 2087 C CA . LEU B 1 21 ? -11.281 -24.344 5.375 1 98 21 LEU B CA 1
ATOM 2088 C C . LEU B 1 21 ? -10.539 -23.016 5.594 1 98 21 LEU B C 1
ATOM 2090 O O . LEU B 1 21 ? -9.711 -22.922 6.504 1 98 21 LEU B O 1
ATOM 2094 N N . VAL B 1 22 ? -10.844 -22 4.816 1 98.5 22 VAL B N 1
ATOM 2095 C CA . VAL B 1 22 ? -10.148 -20.719 4.844 1 98.5 22 VAL B CA 1
ATOM 2096 C C . VAL B 1 22 ? -10.398 -20.016 6.176 1 98.5 22 VAL B C 1
ATOM 2098 O O . VAL B 1 22 ? -9.477 -19.469 6.785 1 98.5 22 VAL B O 1
ATOM 2101 N N . LYS B 1 23 ? -11.672 -20.062 6.598 1 98.38 23 LYS B N 1
ATOM 2102 C CA . LYS B 1 23 ? -12.016 -19.469 7.883 1 98.38 23 LYS B CA 1
ATOM 2103 C C . LYS B 1 23 ? -11.211 -20.094 9.016 1 98.38 23 LYS B C 1
ATOM 2105 O O . LYS B 1 23 ? -10.633 -19.375 9.836 1 98.38 23 LYS B O 1
ATOM 2110 N N . ASN B 1 24 ? -11.156 -21.406 9.031 1 98.06 24 ASN B N 1
ATOM 2111 C CA . ASN B 1 24 ? -10.422 -22.109 10.078 1 98.06 24 ASN B CA 1
ATOM 2112 C C . ASN B 1 24 ? -8.945 -21.734 10.078 1 98.06 24 ASN B C 1
ATOM 2114 O O . ASN B 1 24 ? -8.375 -21.438 11.133 1 98.06 24 ASN B O 1
ATOM 2118 N N . VAL B 1 25 ? -8.344 -21.719 8.93 1 97.75 25 VAL B N 1
ATOM 2119 C CA . VAL B 1 25 ? -6.922 -21.422 8.781 1 97.75 25 VAL B CA 1
ATOM 2120 C C . VAL B 1 25 ? -6.641 -20 9.266 1 97.75 25 VAL B C 1
ATOM 2122 O O . VAL B 1 25 ? -5.699 -19.766 10.023 1 97.75 25 VAL B O 1
ATOM 2125 N N . LEU B 1 26 ? -7.449 -19.031 8.914 1 98.12 26 LEU B N 1
ATOM 2126 C CA . LEU B 1 26 ? -7.23 -17.625 9.234 1 98.12 26 LEU B CA 1
ATOM 2127 C C . LEU B 1 26 ? -7.527 -17.344 10.703 1 98.12 26 LEU B C 1
ATOM 2129 O O . LEU B 1 26 ? -6.805 -16.594 11.359 1 98.12 26 LEU B O 1
ATOM 2133 N N . GLU B 1 27 ? -8.57 -17.938 11.211 1 97.12 27 GLU B N 1
ATOM 2134 C CA . GLU B 1 27 ? -8.93 -17.719 12.609 1 97.12 27 GLU B CA 1
ATOM 2135 C C . GLU B 1 27 ? -7.891 -18.312 13.555 1 97.12 27 GLU B C 1
ATOM 2137 O O . GLU B 1 27 ? -7.648 -17.781 14.641 1 97.12 27 GLU B O 1
ATOM 2142 N N . LEU B 1 28 ? -7.285 -19.422 13.133 1 95.56 28 LEU B N 1
ATOM 2143 C CA . LEU B 1 28 ? -6.195 -20 13.906 1 95.56 28 LEU B CA 1
ATOM 2144 C C . LEU B 1 28 ? -5.039 -19.016 14.047 1 95.56 28 LEU B C 1
ATOM 2146 O O . LEU B 1 28 ? -4.285 -19.062 15.023 1 95.56 28 LEU B O 1
ATOM 2150 N N . ASP B 1 29 ? -4.938 -18.125 13.086 1 93.56 29 ASP B N 1
ATOM 2151 C CA . ASP B 1 29 ? -3.908 -17.094 13.133 1 93.56 29 ASP B CA 1
ATOM 2152 C C . ASP B 1 29 ? -4.465 -15.789 13.68 1 93.56 29 ASP B C 1
ATOM 2154 O O . ASP B 1 29 ? -3.924 -14.711 13.414 1 93.56 29 ASP B O 1
ATOM 2158 N N . ALA B 1 30 ? -5.621 -15.805 14.336 1 93.44 30 ALA B N 1
ATOM 2159 C CA . ALA B 1 30 ? -6.191 -14.75 15.172 1 93.44 30 ALA B CA 1
ATOM 2160 C C . ALA B 1 30 ? -6.805 -13.641 14.32 1 93.44 30 ALA B C 1
ATOM 2162 O O . ALA B 1 30 ? -6.812 -12.477 14.727 1 93.44 30 ALA B O 1
ATOM 2163 N N . TYR B 1 31 ? -7.195 -13.953 13.133 1 94.75 31 TYR B N 1
ATOM 2164 C CA . TYR B 1 31 ? -7.969 -13 12.344 1 94.75 31 TYR B CA 1
ATOM 2165 C C . TYR B 1 31 ? -9.453 -13.109 12.664 1 94.75 31 TYR B C 1
ATOM 2167 O O . TYR B 1 31 ? -9.93 -14.172 13.07 1 94.75 31 TYR B O 1
ATOM 2175 N N . ASP B 1 32 ? -10.172 -12 12.602 1 94.62 32 ASP B N 1
ATOM 2176 C CA . ASP B 1 32 ? -11.633 -11.992 12.609 1 94.62 32 ASP B CA 1
ATOM 2177 C C . ASP B 1 32 ? -12.195 -12.203 11.211 1 94.62 32 ASP B C 1
ATOM 2179 O O . ASP B 1 32 ? -12.055 -11.336 10.344 1 94.62 32 ASP B O 1
ATOM 2183 N N . VAL B 1 33 ? -12.867 -13.383 10.977 1 97.62 33 VAL B N 1
ATOM 2184 C CA . VAL B 1 33 ? -13.203 -13.758 9.609 1 97.62 33 VAL B CA 1
ATOM 2185 C C . VAL B 1 33 ? -14.719 -13.742 9.422 1 97.62 33 VAL B C 1
ATOM 2187 O O . VAL B 1 33 ? -15.453 -14.328 10.211 1 97.62 33 VAL B O 1
ATOM 2190 N N . THR B 1 34 ? -15.195 -13.016 8.469 1 95.94 34 THR B N 1
ATOM 2191 C CA . THR B 1 34 ? -16.562 -13.062 7.969 1 95.94 34 THR B CA 1
ATOM 2192 C C . THR B 1 34 ? -16.625 -13.766 6.617 1 95.94 34 THR B C 1
ATOM 2194 O O . THR B 1 34 ? -15.781 -13.539 5.754 1 95.94 34 THR B O 1
ATOM 2197 N N . THR B 1 35 ? -17.562 -14.68 6.492 1 96.88 35 THR B N 1
ATOM 2198 C CA . THR B 1 35 ? -17.719 -15.391 5.23 1 96.88 35 THR B CA 1
ATOM 2199 C C . THR B 1 35 ? -19.031 -15.039 4.562 1 96.88 35 THR B C 1
ATOM 2201 O O . THR B 1 35 ? -20.031 -14.797 5.246 1 96.88 35 THR B O 1
ATOM 2204 N N . LEU B 1 36 ? -18.969 -14.953 3.246 1 95.06 36 LEU B N 1
ATOM 2205 C CA . LEU B 1 36 ? -20.172 -14.781 2.428 1 95.06 36 LEU B CA 1
ATOM 2206 C C . LEU B 1 36 ? -20.266 -15.875 1.369 1 95.06 36 LEU B C 1
ATOM 2208 O O . LEU B 1 36 ? -19.344 -16.047 0.572 1 95.06 36 LEU B O 1
ATOM 2212 N N . ASP B 1 37 ? -21.344 -16.688 1.356 1 93.19 37 ASP B N 1
ATOM 2213 C CA . ASP B 1 37 ? -21.469 -17.812 0.432 1 93.19 37 ASP B CA 1
ATOM 2214 C C . ASP B 1 37 ? -22.422 -17.469 -0.707 1 93.19 37 ASP B C 1
ATOM 2216 O O . ASP B 1 37 ? -22.641 -18.297 -1.603 1 93.19 37 ASP B O 1
ATOM 2220 N N . ARG B 1 38 ? -23.062 -16.375 -0.582 1 84.75 38 ARG B N 1
ATOM 2221 C CA . ARG B 1 38 ? -24 -15.938 -1.621 1 84.75 38 ARG B CA 1
ATOM 2222 C C . ARG B 1 38 ? -24.047 -14.422 -1.711 1 84.75 38 ARG B C 1
ATOM 2224 O O . ARG B 1 38 ? -24.031 -13.734 -0.688 1 84.75 38 ARG B O 1
ATOM 2231 N N . ILE B 1 39 ? -23.922 -14.055 -2.982 1 80.69 39 ILE B N 1
ATOM 2232 C CA . ILE B 1 39 ? -24.125 -12.633 -3.23 1 80.69 39 ILE B CA 1
ATOM 2233 C C . ILE B 1 39 ? -25.406 -12.414 -4.023 1 80.69 39 ILE B C 1
ATOM 2235 O O . ILE B 1 39 ? -25.438 -12.633 -5.238 1 80.69 39 ILE B O 1
ATOM 2239 N N . GLU B 1 40 ? -26.531 -12.258 -3.303 1 71.44 40 GLU B N 1
ATOM 2240 C CA . GLU B 1 40 ? -27.812 -12.062 -3.98 1 71.44 40 GLU B CA 1
ATOM 2241 C C . GLU B 1 40 ? -27.953 -10.633 -4.492 1 71.44 40 GLU B C 1
ATOM 2243 O O . GLU B 1 40 ? -28.469 -10.414 -5.594 1 71.44 40 GLU B O 1
ATOM 2248 N N . GLU B 1 41 ? -27.609 -9.641 -3.615 1 67.31 41 GLU B N 1
ATOM 2249 C CA . GLU B 1 41 ? -27.609 -8.227 -3.992 1 67.31 41 GLU B CA 1
ATOM 2250 C C . GLU B 1 41 ? -26.25 -7.594 -3.768 1 67.31 41 GLU B C 1
ATOM 2252 O O . GLU B 1 41 ? -25.562 -7.902 -2.789 1 67.31 41 GLU B O 1
ATOM 2257 N N . LEU B 1 42 ? -25.844 -6.98 -4.816 1 75 42 LEU B N 1
ATOM 2258 C CA . LEU B 1 42 ? -24.578 -6.262 -4.73 1 75 42 LEU B CA 1
ATOM 2259 C C . LEU B 1 42 ? -24.719 -5.027 -3.844 1 75 42 LEU B C 1
ATOM 2261 O O . LEU B 1 42 ? -24.938 -3.922 -4.344 1 75 42 LEU B O 1
ATOM 2265 N N . GLU B 1 43 ? -24.797 -5.297 -2.596 1 73.88 43 GLU B N 1
ATOM 2266 C CA . GLU B 1 43 ? -24.781 -4.191 -1.641 1 73.88 43 GLU B CA 1
ATOM 2267 C C . GLU B 1 43 ? -23.359 -3.867 -1.188 1 73.88 43 GLU B C 1
ATOM 2269 O O . GLU B 1 43 ? -22.703 -4.68 -0.53 1 73.88 43 GLU B O 1
ATOM 2274 N N . LEU B 1 44 ? -22.906 -2.738 -1.546 1 73.19 44 LEU B N 1
ATOM 2275 C CA . LEU B 1 44 ? -21.547 -2.297 -1.264 1 73.19 44 LEU B CA 1
ATOM 2276 C C . LEU B 1 44 ? -21.234 -2.414 0.225 1 73.19 44 LEU B C 1
ATOM 2278 O O . LEU B 1 44 ? -20.094 -2.678 0.605 1 73.19 44 LEU B O 1
ATOM 2282 N N . THR B 1 45 ? -22.312 -2.316 1.083 1 69.5 45 THR B N 1
ATOM 2283 C CA . THR B 1 45 ? -22.156 -2.33 2.533 1 69.5 45 THR B CA 1
ATOM 2284 C C . THR B 1 45 ? -21.562 -3.658 3 1 69.5 45 THR B C 1
ATOM 2286 O O . THR B 1 45 ? -20.922 -3.725 4.055 1 69.5 45 THR B O 1
ATOM 2289 N N . ASN B 1 46 ? -21.75 -4.668 2.17 1 79.06 46 ASN B N 1
ATOM 2290 C CA . ASN B 1 46 ? -21.266 -5.996 2.531 1 79.06 46 ASN B CA 1
ATOM 2291 C C . ASN B 1 46 ? -19.75 -6.098 2.393 1 79.06 46 ASN B C 1
ATOM 2293 O O . ASN B 1 46 ? -19.141 -7.039 2.904 1 79.06 46 ASN B O 1
ATOM 2297 N N . PHE B 1 47 ? -19.141 -5.078 1.798 1 82.62 47 PHE B N 1
ATOM 2298 C CA . PHE B 1 47 ? -17.75 -5.242 1.396 1 82.62 47 PHE B CA 1
ATOM 2299 C C . PHE B 1 47 ? -16.875 -4.16 2.023 1 82.62 47 PHE B C 1
ATOM 2301 O O . PHE B 1 47 ? -15.68 -4.082 1.737 1 82.62 47 PHE B O 1
ATOM 2308 N N . VAL B 1 48 ? -17.406 -3.406 2.85 1 73.69 48 VAL B N 1
ATOM 2309 C CA . VAL B 1 48 ? -16.656 -2.293 3.426 1 73.69 48 VAL B CA 1
ATOM 2310 C C . VAL B 1 48 ? -16.234 -2.635 4.855 1 73.69 48 VAL B C 1
ATOM 2312 O O . VAL B 1 48 ? -16.875 -3.451 5.516 1 73.69 48 VAL B O 1
ATOM 2315 N N . GLY B 1 49 ? -15.18 -2.053 5.277 1 70.44 49 GLY B N 1
ATOM 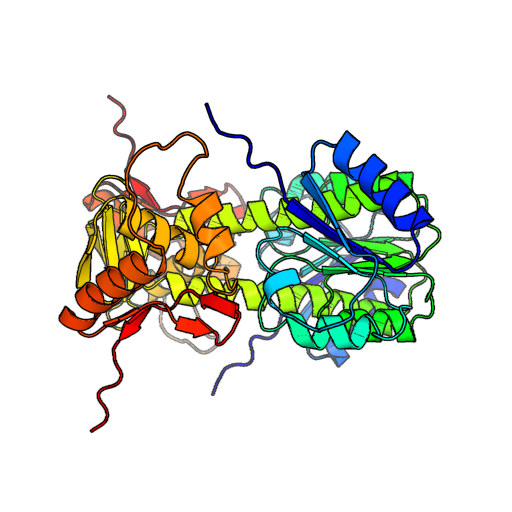2316 C CA . GLY B 1 49 ? -14.773 -2.176 6.668 1 70.44 49 GLY B CA 1
ATOM 2317 C C . GLY B 1 49 ? -13.875 -3.367 6.926 1 70.44 49 GLY B C 1
ATOM 2318 O O . GLY B 1 49 ? -13.641 -3.74 8.078 1 70.44 49 GLY B O 1
ATOM 2319 N N . TYR B 1 50 ? -13.445 -3.949 5.891 1 85.12 50 TYR B N 1
ATOM 2320 C CA . TYR B 1 50 ? -12.531 -5.078 6.035 1 85.12 50 TYR B CA 1
ATOM 2321 C C . TYR B 1 50 ? -11.094 -4.656 5.75 1 85.12 50 TYR B C 1
ATOM 2323 O O . TYR B 1 50 ? -10.859 -3.65 5.074 1 85.12 50 TYR B O 1
ATOM 2331 N N . ASP B 1 51 ? -10.172 -5.348 6.355 1 87.75 51 ASP B N 1
ATOM 2332 C CA . ASP B 1 51 ? -8.758 -5.055 6.145 1 87.75 51 ASP B CA 1
ATOM 2333 C C . ASP B 1 51 ? -8.211 -5.824 4.945 1 87.75 51 ASP B C 1
ATOM 2335 O O . ASP B 1 51 ? -7.148 -5.488 4.418 1 87.75 51 ASP B O 1
ATOM 2339 N N . LEU B 1 52 ? -8.922 -6.859 4.574 1 95.81 52 LEU B N 1
ATOM 2340 C CA . LEU B 1 52 ? -8.555 -7.688 3.434 1 95.81 52 LEU B CA 1
ATOM 2341 C C . LEU B 1 52 ? -9.75 -8.508 2.947 1 95.81 52 LEU B C 1
ATOM 2343 O O . LEU B 1 52 ? -10.562 -8.961 3.752 1 95.81 52 LEU B O 1
ATOM 2347 N N . ILE B 1 53 ? -9.844 -8.68 1.646 1 97.25 53 ILE B N 1
ATOM 2348 C CA . ILE B 1 53 ? -10.93 -9.469 1.063 1 97.25 53 ILE B CA 1
ATOM 2349 C C . ILE B 1 53 ? -10.344 -10.602 0.218 1 97.25 53 ILE B C 1
ATOM 2351 O O . ILE B 1 53 ? -9.477 -10.367 -0.625 1 97.25 53 ILE B O 1
ATOM 2355 N N . LEU B 1 54 ? -10.719 -11.828 0.525 1 98.75 54 LEU B N 1
ATOM 2356 C CA . LEU B 1 54 ? -10.508 -12.977 -0.346 1 98.75 54 LEU B CA 1
ATOM 2357 C C . LEU B 1 54 ? -11.742 -13.242 -1.201 1 98.75 54 LEU B C 1
ATOM 2359 O O . LEU B 1 54 ? -12.844 -13.383 -0.675 1 98.75 54 LEU B O 1
ATOM 2363 N N . LEU B 1 55 ? -11.547 -13.312 -2.494 1 98.31 55 LEU B N 1
ATOM 2364 C CA . LEU B 1 55 ? -12.688 -13.312 -3.404 1 98.31 55 LEU B CA 1
ATOM 2365 C C . LEU B 1 55 ? -12.547 -14.422 -4.445 1 98.31 55 LEU B C 1
ATOM 2367 O O . LEU B 1 55 ? -11.547 -14.484 -5.16 1 98.31 55 LEU B O 1
ATOM 2371 N N . ASP B 1 56 ? -13.516 -15.297 -4.543 1 98 56 ASP B N 1
ATOM 2372 C CA . ASP B 1 56 ? -13.555 -16.281 -5.621 1 98 56 ASP B CA 1
ATOM 2373 C C . ASP B 1 56 ? -14.039 -15.648 -6.926 1 98 56 ASP B C 1
ATOM 2375 O O . ASP B 1 56 ? -14.844 -14.711 -6.91 1 98 56 ASP B O 1
ATOM 2379 N N . VAL B 1 57 ? -13.586 -16.188 -8.047 1 97.31 57 VAL B N 1
ATOM 2380 C CA . VAL B 1 57 ? -14 -15.703 -9.352 1 97.31 57 VAL B CA 1
ATOM 2381 C C . VAL B 1 57 ? -15.266 -16.422 -9.805 1 97.31 57 VAL B C 1
ATOM 2383 O O . VAL B 1 57 ? -16.234 -15.797 -10.219 1 97.31 57 VAL B O 1
ATOM 2386 N N . MET B 1 58 ? -15.148 -17.75 -9.648 1 95.5 58 MET B N 1
ATOM 2387 C CA . MET B 1 58 ? -16.219 -18.594 -10.18 1 95.5 58 MET B CA 1
ATOM 2388 C C . MET B 1 58 ? -17.359 -18.719 -9.172 1 95.5 58 MET B C 1
ATOM 2390 O O . MET B 1 58 ? -17.375 -19.656 -8.359 1 95.5 58 MET B O 1
ATOM 2394 N N . MET B 1 59 ? -18.266 -17.812 -9.195 1 94.25 59 MET B N 1
ATOM 2395 C CA . MET B 1 59 ? -19.453 -17.828 -8.359 1 94.25 59 MET B CA 1
ATOM 2396 C C . MET B 1 59 ? -20.703 -17.578 -9.203 1 94.25 59 MET B C 1
ATOM 2398 O O . MET B 1 59 ? -20.641 -16.938 -10.25 1 94.25 59 MET B O 1
ATOM 2402 N N . GLU B 1 60 ? -21.766 -18.078 -8.828 1 89.31 60 GLU B N 1
ATOM 2403 C CA . GLU B 1 60 ? -23.062 -17.828 -9.469 1 89.31 60 GLU B CA 1
ATOM 2404 C C . GLU B 1 60 ? -24.062 -17.234 -8.484 1 89.31 60 GLU B C 1
ATOM 2406 O O . GLU B 1 60 ? -24.156 -17.688 -7.344 1 89.31 60 GLU B O 1
ATOM 2411 N N . PRO B 1 61 ? -24.734 -16.234 -8.773 1 88.5 61 PRO B N 1
ATOM 2412 C CA . PRO B 1 61 ? -24.828 -15.664 -10.117 1 88.5 61 PRO B CA 1
ATOM 2413 C C . PRO B 1 61 ? -23.781 -14.586 -10.383 1 88.5 61 PRO B C 1
ATOM 2415 O O . PRO B 1 61 ? -23.703 -14.047 -11.492 1 88.5 61 PRO B O 1
ATOM 2418 N N . VAL B 1 62 ? -22.984 -14.266 -9.445 1 89 62 VAL B N 1
ATOM 2419 C CA . VAL B 1 62 ? -22.047 -13.148 -9.555 1 89 62 VAL B CA 1
ATOM 2420 C C . VAL B 1 62 ? -20.672 -13.664 -9.977 1 89 62 VAL B C 1
ATOM 2422 O O . VAL B 1 62 ? -20.203 -14.688 -9.469 1 89 62 VAL B O 1
ATOM 2425 N N . ASN B 1 63 ? -20.078 -12.992 -10.93 1 93.75 63 ASN B N 1
ATOM 2426 C CA . ASN B 1 63 ? -18.703 -13.234 -11.312 1 93.75 63 ASN B CA 1
ATOM 2427 C C . ASN B 1 63 ? -17.719 -12.414 -10.477 1 93.75 63 ASN B C 1
ATOM 2429 O O . ASN B 1 63 ? -17.859 -11.195 -10.375 1 93.75 63 ASN B O 1
ATOM 2433 N N . GLY B 1 64 ? -16.734 -13.023 -9.898 1 96.19 64 GLY B N 1
ATOM 2434 C CA . GLY B 1 64 ? -15.82 -12.352 -8.984 1 96.19 64 GLY B CA 1
ATOM 2435 C C . GLY B 1 64 ? -15.062 -11.203 -9.633 1 96.19 64 GLY B C 1
ATOM 2436 O O . GLY B 1 64 ? -14.75 -10.211 -8.969 1 96.19 64 GLY B O 1
ATOM 2437 N N . PHE B 1 65 ? -14.766 -11.344 -10.961 1 96.69 65 PHE B N 1
ATOM 2438 C CA . PHE B 1 65 ? -14.094 -10.258 -11.672 1 96.69 65 PHE B CA 1
ATOM 2439 C C . PHE B 1 65 ? -14.969 -9.016 -11.711 1 96.69 65 PHE B C 1
ATOM 2441 O O . PHE B 1 65 ? -14.5 -7.906 -11.445 1 96.69 65 PHE B O 1
ATOM 2448 N N . GLU B 1 66 ? -16.188 -9.203 -11.977 1 93.56 66 GLU B N 1
ATOM 2449 C CA . GLU B 1 66 ? -17.141 -8.102 -12.039 1 93.56 66 GLU B CA 1
ATOM 2450 C C . GLU B 1 66 ? -17.359 -7.484 -10.656 1 93.56 66 GLU B C 1
ATOM 2452 O O . GLU B 1 66 ? -17.438 -6.262 -10.531 1 93.56 66 GLU B O 1
ATOM 2457 N N . LEU B 1 67 ? -17.469 -8.352 -9.695 1 94.06 67 LEU B N 1
ATOM 2458 C CA . LEU B 1 67 ? -17.641 -7.859 -8.336 1 94.06 67 LEU B CA 1
ATOM 2459 C C . LEU B 1 67 ? -16.453 -7.012 -7.902 1 94.06 67 LEU B C 1
ATOM 2461 O O . LEU B 1 67 ? -16.625 -5.938 -7.324 1 94.06 67 LEU B O 1
ATOM 2465 N N . CYS B 1 68 ? -15.273 -7.488 -8.18 1 95.81 68 CYS B N 1
ATOM 2466 C CA . CYS B 1 68 ? -14.055 -6.758 -7.84 1 95.81 68 CYS B CA 1
ATOM 2467 C C . CYS B 1 68 ? -14.062 -5.371 -8.469 1 95.81 68 CYS B C 1
ATOM 2469 O O . CYS B 1 68 ? -13.797 -4.375 -7.793 1 95.81 68 CYS B O 1
ATOM 2471 N N . SER B 1 69 ? -14.406 -5.355 -9.75 1 92.12 69 SER B N 1
ATOM 2472 C CA . SER B 1 69 ? -14.469 -4.09 -10.477 1 92.12 69 SER B CA 1
ATOM 2473 C C . SER B 1 69 ? -15.477 -3.139 -9.844 1 92.12 69 SER B C 1
ATOM 2475 O O . SER B 1 69 ? -15.25 -1.928 -9.789 1 92.12 69 SER B O 1
ATOM 2477 N N . TYR B 1 70 ? -16.547 -3.678 -9.367 1 87.44 70 TYR B N 1
ATOM 2478 C CA . TYR B 1 70 ? -17.641 -2.904 -8.789 1 87.44 70 TYR B CA 1
ATOM 2479 C C . TYR B 1 70 ? -17.234 -2.32 -7.438 1 87.44 70 TYR B C 1
ATOM 2481 O O . TYR B 1 70 ? -17.531 -1.156 -7.148 1 87.44 70 TYR B O 1
ATOM 2489 N N . ILE B 1 71 ? -16.5 -3.082 -6.562 1 85.94 71 ILE B N 1
ATOM 2490 C CA . ILE B 1 71 ? -16.297 -2.65 -5.184 1 85.94 71 ILE B CA 1
ATOM 2491 C C . ILE B 1 71 ? -14.992 -1.865 -5.082 1 85.94 71 ILE B C 1
ATOM 2493 O O . ILE B 1 71 ? -14.812 -1.056 -4.168 1 85.94 71 ILE B O 1
ATOM 2497 N N . ARG B 1 72 ? -14.055 -2.076 -5.992 1 90.31 72 ARG B N 1
ATOM 2498 C CA . ARG B 1 72 ? -12.695 -1.57 -5.895 1 90.31 72 ARG B CA 1
ATOM 2499 C C . ARG B 1 72 ? -12.68 -0.052 -5.746 1 90.31 72 ARG B C 1
ATOM 2501 O O . ARG B 1 72 ? -11.938 0.49 -4.922 1 90.31 72 ARG B O 1
ATOM 2508 N N . PRO B 1 73 ? -13.562 0.694 -6.461 1 76 73 PRO B N 1
ATOM 2509 C CA . PRO B 1 73 ? -13.539 2.152 -6.332 1 76 73 PRO B CA 1
ATOM 2510 C C . PRO B 1 73 ? -13.953 2.633 -4.945 1 76 73 PRO B C 1
ATOM 2512 O O . PRO B 1 73 ? -13.75 3.801 -4.605 1 76 73 PRO B O 1
ATOM 2515 N N . HIS B 1 74 ? -14.438 1.707 -4.117 1 72.75 74 HIS B N 1
ATOM 2516 C CA . HIS B 1 74 ? -15.023 2.127 -2.85 1 72.75 74 HIS B CA 1
ATOM 2517 C C . HIS B 1 74 ? -14.203 1.625 -1.666 1 72.75 74 HIS B C 1
ATOM 2519 O O . HIS B 1 74 ? -14.477 1.989 -0.52 1 72.75 74 HIS B O 1
ATOM 2525 N N . ILE B 1 75 ? -13.266 0.787 -1.985 1 78.19 75 ILE B N 1
ATOM 2526 C CA . ILE B 1 75 ? -12.453 0.246 -0.904 1 78.19 75 ILE B CA 1
ATOM 2527 C C . ILE B 1 75 ? -10.977 0.333 -1.278 1 78.19 75 ILE B C 1
ATOM 2529 O O . ILE B 1 75 ? -10.625 0.365 -2.461 1 78.19 75 ILE B O 1
ATOM 2533 N N . SER B 1 76 ? -10.109 0.286 -0.243 1 80.94 76 SER B N 1
ATOM 2534 C CA . SER B 1 76 ? -8.672 0.388 -0.505 1 80.94 76 SER B CA 1
ATOM 2535 C C . SER B 1 76 ? -7.93 -0.838 0.011 1 80.94 76 SER B C 1
ATOM 2537 O O . SER B 1 76 ? -6.762 -1.048 -0.323 1 80.94 76 SER B O 1
ATOM 2539 N N . CYS B 1 77 ? -8.695 -1.584 0.782 1 87.12 77 CYS B N 1
ATOM 2540 C CA . CYS B 1 77 ? -8.016 -2.74 1.353 1 87.12 77 CYS B CA 1
ATOM 2541 C C . CYS B 1 77 ? -7.609 -3.729 0.263 1 87.12 77 CYS B C 1
ATOM 2543 O O . CYS B 1 77 ? -8.195 -3.734 -0.822 1 87.12 77 CYS B O 1
ATOM 2545 N N . PRO B 1 78 ? -6.617 -4.566 0.501 1 95.44 78 PRO B N 1
ATOM 2546 C CA . PRO B 1 78 ? -6.199 -5.547 -0.506 1 95.44 78 PRO B CA 1
ATOM 2547 C C . PRO B 1 78 ? -7.293 -6.559 -0.837 1 95.44 78 PRO B C 1
ATOM 2549 O O . PRO B 1 78 ? -8.031 -6.984 0.052 1 95.44 78 PRO B O 1
ATOM 2552 N N . ILE B 1 79 ? -7.414 -6.84 -2.104 1 97.56 79 ILE B N 1
ATOM 2553 C CA . ILE B 1 79 ? -8.273 -7.91 -2.604 1 97.56 79 ILE B CA 1
ATOM 2554 C C . ILE B 1 79 ? -7.414 -9 -3.234 1 97.56 79 ILE B C 1
ATOM 2556 O O . ILE B 1 79 ? -6.566 -8.727 -4.086 1 97.56 79 ILE B O 1
ATOM 2560 N N . ILE B 1 80 ? -7.574 -10.211 -2.754 1 98.69 80 ILE B N 1
ATOM 2561 C CA . ILE B 1 80 ? -6.883 -11.367 -3.307 1 98.69 80 ILE B CA 1
ATOM 2562 C C . ILE B 1 80 ? -7.898 -12.328 -3.922 1 98.69 80 ILE B C 1
ATOM 2564 O O . ILE B 1 80 ? -8.82 -12.781 -3.242 1 98.69 80 ILE B O 1
ATOM 2568 N N . PHE B 1 81 ? -7.719 -12.609 -5.195 1 98.62 81 PHE B N 1
ATOM 2569 C CA . PHE B 1 81 ? -8.539 -13.664 -5.773 1 98.62 81 PHE B CA 1
ATOM 2570 C C . PHE B 1 81 ? -8.07 -15.031 -5.301 1 98.62 81 PHE B C 1
ATOM 2572 O O . PHE B 1 81 ? -6.867 -15.297 -5.23 1 98.62 81 PHE B O 1
ATOM 2579 N N . LEU B 1 82 ? -8.945 -15.867 -4.895 1 98.25 82 LEU B N 1
ATOM 2580 C CA . LEU B 1 82 ? -8.758 -17.281 -4.59 1 98.25 82 LEU B CA 1
ATOM 2581 C C . LEU B 1 82 ? -9.672 -18.141 -5.453 1 98.25 82 LEU B C 1
ATOM 2583 O O . LEU B 1 82 ? -10.867 -18.266 -5.172 1 98.25 82 LEU B O 1
ATOM 2587 N N . THR B 1 83 ? -9.125 -18.781 -6.52 1 97.81 83 THR B N 1
ATOM 2588 C CA . THR B 1 83 ? -10.008 -19.344 -7.535 1 97.81 83 THR B CA 1
ATOM 2589 C C . THR B 1 83 ? -9.32 -20.5 -8.266 1 97.81 83 THR B C 1
ATOM 2591 O O . THR B 1 83 ? -8.102 -20.641 -8.203 1 97.81 83 THR B O 1
ATOM 2594 N N . ALA B 1 84 ? -10.094 -21.297 -8.961 1 97 84 ALA B N 1
ATOM 2595 C CA . ALA B 1 84 ? -9.586 -22.422 -9.734 1 97 84 ALA B CA 1
ATOM 2596 C C . ALA B 1 84 ? -9.117 -21.969 -11.117 1 97 84 ALA B C 1
ATOM 2598 O O . ALA B 1 84 ? -8.445 -22.734 -11.828 1 97 84 ALA B O 1
ATOM 2599 N N . LYS B 1 85 ? -9.453 -20.812 -11.5 1 96.88 85 LYS B N 1
ATOM 2600 C CA . LYS B 1 85 ? -8.992 -20.312 -12.789 1 96.88 85 LYS B CA 1
ATOM 2601 C C . LYS B 1 85 ? -7.48 -20.094 -12.781 1 96.88 85 LYS B C 1
ATOM 2603 O O . LYS B 1 85 ? -6.973 -19.203 -12.102 1 96.88 85 LYS B O 1
ATOM 2608 N N . GLU B 1 86 ? -6.832 -20.781 -13.586 1 94.94 86 GLU B N 1
ATOM 2609 C CA . GLU B 1 86 ? -5.379 -20.828 -13.438 1 94.94 86 GLU B CA 1
ATOM 2610 C C . GLU B 1 86 ? -4.691 -20.219 -14.656 1 94.94 86 GLU B C 1
ATOM 2612 O O . GLU B 1 86 ? -3.49 -19.953 -14.625 1 94.94 86 GLU B O 1
ATOM 2617 N N . LEU B 1 87 ? -5.426 -20 -15.734 1 95.62 87 LEU B N 1
ATOM 2618 C CA . LEU B 1 87 ? -4.797 -19.516 -16.953 1 95.62 87 LEU B CA 1
ATOM 2619 C C . LEU B 1 87 ? -4.195 -18.141 -16.75 1 95.62 87 LEU B C 1
ATOM 2621 O O . LEU B 1 87 ? -4.738 -17.312 -16.016 1 95.62 87 LEU B O 1
ATOM 2625 N N . GLU B 1 88 ? -3.123 -17.875 -17.453 1 95.5 88 GLU B N 1
ATOM 2626 C CA . GLU B 1 88 ? -2.463 -16.578 -17.391 1 95.5 88 GLU B CA 1
ATOM 2627 C C . GLU B 1 88 ? -3.441 -15.445 -17.688 1 95.5 88 GLU B C 1
ATOM 2629 O O . GLU B 1 88 ? -3.414 -14.398 -17.031 1 95.5 88 GLU B O 1
ATOM 2634 N N . ALA B 1 89 ? -4.281 -15.688 -18.719 1 96.88 89 ALA B N 1
ATOM 2635 C CA . ALA B 1 89 ? -5.254 -14.672 -19.125 1 96.88 89 ALA B CA 1
ATOM 2636 C C . ALA B 1 89 ? -6.184 -14.32 -17.969 1 96.88 89 ALA B C 1
ATOM 2638 O O . ALA B 1 89 ? -6.582 -13.164 -17.812 1 96.88 89 ALA B O 1
ATOM 2639 N N . ASP B 1 90 ? -6.5 -15.297 -17.156 1 97.06 90 ASP B N 1
ATOM 2640 C CA . ASP B 1 90 ? -7.367 -15.062 -16 1 97.06 90 ASP B CA 1
ATOM 2641 C C . ASP B 1 90 ? -6.648 -14.242 -14.938 1 97.06 90 ASP B C 1
ATOM 2643 O O . ASP B 1 90 ? -7.227 -13.32 -14.359 1 97.06 90 ASP B O 1
ATOM 2647 N N . LYS B 1 91 ? -5.395 -14.609 -14.695 1 96.88 91 LYS B N 1
ATOM 2648 C CA . LYS B 1 91 ? -4.594 -13.875 -13.727 1 96.88 91 LYS B CA 1
ATOM 2649 C C . LYS B 1 91 ? -4.461 -12.406 -14.117 1 96.88 91 LYS B C 1
ATOM 2651 O O . LYS B 1 91 ? -4.652 -11.516 -13.289 1 96.88 91 LYS B O 1
ATOM 2656 N N . VAL B 1 92 ? -4.184 -12.211 -15.391 1 97.19 92 VAL B N 1
ATOM 2657 C CA . VAL B 1 92 ? -4.031 -10.859 -15.922 1 97.19 92 VAL B CA 1
ATOM 2658 C C . VAL B 1 92 ? -5.34 -10.094 -15.773 1 97.19 92 VAL B C 1
ATOM 2660 O O . VAL B 1 92 ? -5.348 -8.945 -15.32 1 97.19 92 VAL B O 1
ATOM 2663 N N . GLU B 1 93 ? -6.422 -10.719 -16.078 1 96.94 93 GLU B N 1
ATOM 2664 C CA . GLU B 1 93 ? -7.734 -10.094 -15.969 1 96.94 93 GLU B CA 1
ATOM 2665 C C . GLU B 1 93 ? -8.047 -9.703 -14.523 1 96.94 93 GLU B C 1
ATOM 2667 O O . GLU B 1 93 ? -8.5 -8.594 -14.258 1 96.94 93 GLU B O 1
ATOM 2672 N N . GLY B 1 94 ? -7.824 -10.633 -13.641 1 97.44 94 GLY B N 1
ATOM 2673 C CA . GLY B 1 94 ? -8.078 -10.375 -12.234 1 97.44 94 GLY B CA 1
ATOM 2674 C C . GLY B 1 94 ? -7.301 -9.195 -11.695 1 97.44 94 GLY B C 1
ATOM 2675 O O . GLY B 1 94 ? -7.863 -8.328 -11.016 1 97.44 94 GLY B O 1
ATOM 2676 N N . LEU B 1 95 ? -6.039 -9.164 -11.992 1 96.69 95 LEU B N 1
ATOM 2677 C CA . LEU B 1 95 ? -5.18 -8.078 -11.539 1 96.69 95 LEU B CA 1
ATOM 2678 C C . LEU B 1 95 ? -5.57 -6.762 -12.195 1 96.69 95 LEU B C 1
ATOM 2680 O O . LEU B 1 95 ? -5.547 -5.711 -11.555 1 96.69 95 LEU B O 1
ATOM 2684 N N . PHE B 1 96 ? -5.98 -6.844 -13.438 1 94.88 96 PHE B N 1
ATOM 2685 C CA . PHE B 1 96 ? -6.445 -5.668 -14.172 1 94.88 96 PHE B CA 1
ATOM 2686 C C . PHE B 1 96 ? -7.727 -5.117 -13.555 1 94.88 96 PHE B C 1
ATOM 2688 O O . PHE B 1 96 ? -7.922 -3.902 -13.5 1 94.88 96 PHE B O 1
ATOM 2695 N N . ARG B 1 97 ? -8.555 -5.965 -13.031 1 93.94 97 ARG B N 1
ATOM 2696 C CA . ARG B 1 97 ? -9.859 -5.59 -12.492 1 93.94 97 ARG B CA 1
ATOM 2697 C C . ARG B 1 97 ? -9.727 -4.969 -11.109 1 93.94 97 ARG B C 1
ATOM 2699 O O . ARG B 1 97 ? -10.703 -4.465 -10.555 1 93.94 97 ARG B O 1
ATOM 2706 N N . GLY B 1 98 ? -8.555 -5.066 -10.531 1 94.81 98 GLY B N 1
ATOM 2707 C CA . GLY B 1 98 ? -8.352 -4.32 -9.297 1 94.81 98 GLY B CA 1
ATOM 2708 C C . GLY B 1 98 ? -7.785 -5.164 -8.172 1 94.81 98 GLY B C 1
ATOM 2709 O O . GLY B 1 98 ? -7.488 -4.652 -7.094 1 94.81 98 GLY B O 1
ATOM 2710 N N . ALA B 1 99 ? -7.617 -6.473 -8.414 1 97.62 99 ALA B N 1
ATOM 2711 C CA . ALA B 1 99 ? -7.051 -7.328 -7.379 1 97.62 99 ALA B CA 1
ATOM 2712 C C . ALA B 1 99 ? -5.574 -7.02 -7.16 1 97.62 99 ALA B C 1
ATOM 2714 O O . ALA B 1 99 ? -4.887 -6.57 -8.078 1 97.62 99 ALA B O 1
ATOM 2715 N N . ASP B 1 100 ? -5.145 -7.285 -5.973 1 97.44 100 ASP B N 1
ATOM 2716 C CA . ASP B 1 100 ? -3.758 -7.031 -5.59 1 97.44 100 ASP B CA 1
ATOM 2717 C C . ASP B 1 100 ? -2.926 -8.305 -5.656 1 97.44 100 ASP B C 1
ATOM 2719 O O . ASP B 1 100 ? -1.693 -8.258 -5.652 1 97.44 100 ASP B O 1
ATOM 2723 N N . ASP B 1 101 ? -3.6 -9.406 -5.641 1 98.38 101 ASP B N 1
ATOM 2724 C CA . ASP B 1 101 ? -2.955 -10.719 -5.691 1 98.38 101 ASP B CA 1
ATOM 2725 C C . ASP B 1 101 ? -3.904 -11.773 -6.242 1 98.38 101 ASP B C 1
ATOM 2727 O O . ASP B 1 101 ? -5.09 -11.508 -6.457 1 98.38 101 ASP B O 1
ATOM 2731 N N . TYR B 1 102 ? -3.367 -12.891 -6.578 1 98.31 102 TYR B N 1
ATOM 2732 C CA . TYR B 1 102 ? -4.086 -13.984 -7.23 1 98.31 102 TYR B CA 1
ATOM 2733 C C . TYR B 1 102 ? -3.537 -15.336 -6.793 1 98.31 102 TYR B C 1
ATOM 2735 O O . TYR B 1 102 ? -2.357 -15.633 -7 1 98.31 102 TYR B O 1
ATOM 2743 N N . ILE B 1 103 ? -4.41 -16.141 -6.164 1 97.56 103 ILE B N 1
ATOM 2744 C CA . ILE B 1 103 ? -4.035 -17.469 -5.695 1 97.56 103 ILE B CA 1
ATOM 2745 C C . ILE B 1 103 ? -4.891 -18.531 -6.391 1 97.56 103 ILE B C 1
ATOM 2747 O O . ILE B 1 103 ? -6.117 -18.438 -6.395 1 97.56 103 ILE B O 1
ATOM 2751 N N . VAL B 1 104 ? -4.234 -19.531 -6.91 1 96.94 104 VAL B N 1
ATOM 2752 C CA . VAL B 1 104 ? -4.934 -20.562 -7.652 1 96.94 104 VAL B CA 1
ATOM 2753 C C . VAL B 1 104 ? -5.305 -21.719 -6.711 1 96.94 104 VAL B C 1
ATOM 2755 O O . VAL B 1 104 ? -4.5 -22.125 -5.875 1 96.94 104 VAL B O 1
ATOM 2758 N N . LYS B 1 105 ? -6.551 -22.141 -6.781 1 96.88 105 LYS B N 1
ATOM 2759 C CA . LYS B 1 105 ? -6.98 -23.375 -6.156 1 96.88 105 LYS B CA 1
ATOM 2760 C C . LYS B 1 105 ? -6.551 -24.594 -6.98 1 96.88 105 LYS B C 1
ATOM 2762 O O . LYS B 1 105 ? -6.648 -24.578 -8.211 1 96.88 105 LYS B O 1
ATOM 2767 N N . PRO B 1 106 ? -6.055 -25.703 -6.348 1 96.69 106 PRO B N 1
ATOM 2768 C CA . PRO B 1 106 ? -5.82 -25.844 -4.91 1 96.69 106 PRO B CA 1
ATOM 2769 C C . PRO B 1 106 ? -4.617 -25.031 -4.43 1 96.69 106 PRO B C 1
ATOM 2771 O O . PRO B 1 106 ? -3.768 -24.656 -5.234 1 96.69 106 PRO B O 1
ATOM 2774 N N . PHE B 1 107 ? -4.688 -24.75 -3.227 1 95.25 107 PHE B N 1
ATOM 2775 C CA . PHE B 1 107 ? -3.625 -23.922 -2.672 1 95.25 107 PHE B CA 1
ATOM 2776 C C . PHE B 1 107 ? -3.123 -24.484 -1.352 1 95.25 107 PHE B C 1
ATOM 2778 O O . PHE B 1 107 ? -3.816 -25.281 -0.705 1 95.25 107 PHE B O 1
ATOM 2785 N N . GLY B 1 108 ? -1.856 -24.109 -1.063 1 95.38 108 GLY B N 1
ATOM 2786 C CA . GLY B 1 108 ? -1.323 -24.422 0.254 1 95.38 108 GLY B CA 1
ATOM 2787 C C . GLY B 1 108 ? -1.762 -23.438 1.319 1 95.38 108 GLY B C 1
ATOM 2788 O O . GLY B 1 108 ? -1.703 -22.219 1.11 1 95.38 108 GLY B O 1
ATOM 2789 N N . THR B 1 109 ? -2.129 -23.953 2.467 1 96.94 109 THR B N 1
ATOM 2790 C CA . THR B 1 109 ? -2.629 -23.094 3.533 1 96.94 109 THR B CA 1
ATOM 2791 C C . THR B 1 109 ? -1.52 -22.188 4.059 1 96.94 109 THR B C 1
ATOM 2793 O O . THR B 1 109 ? -1.778 -21.047 4.457 1 96.94 109 THR B O 1
ATOM 2796 N N . LYS B 1 110 ? -0.302 -22.672 3.99 1 97.19 110 LYS B N 1
ATOM 2797 C CA . LYS B 1 110 ? 0.816 -21.844 4.445 1 97.19 110 LYS B CA 1
ATOM 2798 C C . LYS B 1 110 ? 1.072 -20.688 3.492 1 97.19 110 LYS B C 1
ATOM 2800 O O . LYS B 1 110 ? 1.378 -19.578 3.93 1 97.19 110 LYS B O 1
ATOM 2805 N N . GLU B 1 111 ? 0.949 -21.016 2.244 1 96.38 111 GLU B N 1
ATOM 2806 C CA . GLU B 1 111 ? 1.123 -19.953 1.257 1 96.38 111 GLU B CA 1
ATOM 2807 C C . GLU B 1 111 ? 0.009 -18.906 1.36 1 96.38 111 GLU B C 1
ATOM 2809 O O . GLU B 1 111 ? 0.266 -17.703 1.279 1 96.38 111 GLU B O 1
ATOM 2814 N N . LEU B 1 112 ? -1.247 -19.391 1.501 1 98.06 112 LEU B N 1
ATOM 2815 C CA . LEU B 1 112 ? -2.371 -18.484 1.692 1 98.06 112 LEU B CA 1
ATOM 2816 C C . LEU B 1 112 ? -2.109 -17.531 2.857 1 98.06 112 LEU B C 1
ATOM 2818 O O . LEU B 1 112 ? -2.223 -16.312 2.709 1 98.06 112 LEU B O 1
ATOM 2822 N N . LEU B 1 113 ? -1.683 -18.094 3.961 1 97.81 113 LEU B N 1
ATOM 2823 C CA . LEU B 1 113 ? -1.432 -17.297 5.164 1 97.81 113 LEU B CA 1
ATOM 2824 C C . LEU B 1 113 ? -0.296 -16.312 4.938 1 97.81 113 LEU B C 1
ATOM 2826 O O . LEU B 1 113 ? -0.381 -15.156 5.359 1 97.81 113 LEU B O 1
ATOM 2830 N N . ALA B 1 114 ? 0.714 -16.766 4.273 1 97.38 114 ALA B N 1
ATOM 2831 C CA . ALA B 1 114 ? 1.87 -15.914 4.012 1 97.38 114 ALA B CA 1
ATOM 2832 C C . ALA B 1 114 ? 1.483 -14.711 3.156 1 97.38 114 ALA B C 1
ATOM 2834 O O . ALA B 1 114 ? 1.948 -13.594 3.398 1 97.38 114 ALA B O 1
ATOM 2835 N N . ARG B 1 115 ? 0.675 -14.93 2.145 1 98.38 115 ARG B N 1
ATOM 2836 C CA . ARG B 1 115 ? 0.248 -13.844 1.269 1 98.38 115 ARG B CA 1
ATOM 2837 C C . ARG B 1 115 ? -0.654 -12.867 2.012 1 98.38 115 ARG B C 1
ATOM 2839 O O . ARG B 1 115 ? -0.496 -11.648 1.885 1 98.38 115 ARG B O 1
ATOM 2846 N N . VAL B 1 116 ? -1.583 -13.391 2.814 1 98.12 116 VAL B N 1
ATOM 2847 C CA . VAL B 1 116 ? -2.443 -12.539 3.633 1 98.12 116 VAL B CA 1
ATOM 2848 C C . VAL B 1 116 ? -1.59 -11.664 4.547 1 98.12 116 VAL B C 1
ATOM 2850 O O . VAL B 1 116 ? -1.77 -10.445 4.594 1 98.12 116 VAL B O 1
ATOM 2853 N N . ARG B 1 117 ? -0.634 -12.266 5.188 1 96.38 117 ARG B N 1
ATOM 2854 C CA . ARG B 1 117 ? 0.242 -11.547 6.109 1 96.38 117 ARG B CA 1
ATOM 2855 C C . ARG B 1 117 ? 1.054 -10.484 5.371 1 96.38 117 ARG B C 1
ATOM 2857 O O . ARG B 1 117 ? 1.229 -9.375 5.875 1 96.38 117 ARG B O 1
ATOM 2864 N N . ALA B 1 118 ? 1.544 -10.867 4.234 1 96.38 118 ALA B N 1
ATOM 2865 C CA . ALA B 1 118 ? 2.355 -9.938 3.455 1 96.38 118 ALA B CA 1
ATOM 2866 C C . ALA B 1 118 ? 1.557 -8.695 3.082 1 96.38 118 ALA B C 1
ATOM 2868 O O . ALA B 1 118 ? 2.062 -7.574 3.18 1 96.38 118 ALA B O 1
ATOM 2869 N N . HIS B 1 119 ? 0.322 -8.867 2.664 1 96.75 119 HIS B N 1
ATOM 2870 C CA . HIS B 1 119 ? -0.516 -7.746 2.264 1 96.75 119 HIS B CA 1
ATOM 2871 C C . HIS B 1 119 ? -0.877 -6.875 3.463 1 96.75 119 HIS B C 1
ATOM 2873 O O . HIS B 1 119 ? -0.891 -5.645 3.361 1 96.75 119 HIS B O 1
ATOM 2879 N N . LEU B 1 120 ? -1.152 -7.477 4.594 1 93.25 120 LEU B N 1
ATOM 2880 C CA . LEU B 1 120 ? -1.5 -6.723 5.793 1 93.25 120 LEU B CA 1
ATOM 2881 C C . LEU B 1 120 ? -0.285 -5.98 6.34 1 93.25 120 LEU B C 1
ATOM 2883 O O . LEU B 1 120 ? -0.399 -4.832 6.781 1 93.25 120 LEU B O 1
ATOM 2887 N N . ARG B 1 121 ? 0.849 -6.66 6.293 1 90.94 121 ARG B N 1
ATOM 2888 C CA . ARG B 1 121 ? 2.09 -6.012 6.703 1 90.94 121 ARG B CA 1
ATOM 2889 C C . ARG B 1 121 ? 2.363 -4.77 5.859 1 90.94 121 ARG B C 1
ATOM 2891 O O . ARG B 1 121 ? 2.818 -3.748 6.379 1 90.94 121 ARG B O 1
ATOM 2898 N N . ARG B 1 122 ? 2.16 -4.891 4.609 1 90.56 122 ARG B N 1
ATOM 2899 C CA . ARG B 1 122 ? 2.35 -3.76 3.703 1 90.56 122 ARG B CA 1
ATOM 2900 C C . ARG B 1 122 ? 1.419 -2.607 4.062 1 90.56 122 ARG B C 1
ATOM 2902 O O . ARG B 1 122 ? 1.816 -1.442 4.012 1 90.56 122 ARG B O 1
ATOM 2909 N N . GLU B 1 123 ? 0.173 -2.912 4.43 1 84 123 GLU B N 1
ATOM 2910 C CA . GLU B 1 123 ? -0.756 -1.887 4.895 1 84 123 GLU B CA 1
ATOM 2911 C C . GLU B 1 123 ? -0.235 -1.2 6.152 1 84 123 GLU B C 1
ATOM 2913 O O . GLU B 1 123 ? -0.347 0.019 6.293 1 84 123 GLU B O 1
ATOM 2918 N N . GLU B 1 124 ? 0.323 -1.965 7.02 1 80.25 124 GLU B N 1
ATOM 2919 C CA . GLU B 1 124 ? 0.866 -1.417 8.258 1 80.25 124 GLU B CA 1
ATOM 2920 C C . GLU B 1 124 ? 2.027 -0.467 7.984 1 80.25 124 GLU B C 1
ATOM 2922 O O . GLU B 1 124 ? 2.127 0.596 8.602 1 80.25 124 GLU B O 1
ATOM 2927 N N . ARG B 1 125 ? 2.875 -0.906 7.129 1 75.94 125 ARG B N 1
ATOM 2928 C CA . ARG B 1 125 ? 4.016 -0.076 6.758 1 75.94 125 ARG B CA 1
ATOM 2929 C C . ARG B 1 125 ? 3.559 1.274 6.215 1 75.94 125 ARG B C 1
ATOM 2931 O O . ARG B 1 125 ? 4.152 2.309 6.527 1 75.94 125 ARG B O 1
ATOM 2938 N N . ARG B 1 126 ? 2.549 1.229 5.555 1 70.31 126 ARG B N 1
ATOM 2939 C CA . ARG B 1 126 ? 2.029 2.457 4.961 1 70.31 126 ARG B CA 1
ATOM 2940 C C . ARG B 1 126 ? 1.386 3.346 6.02 1 70.31 126 ARG B C 1
ATOM 2942 O O . ARG B 1 126 ? 1.561 4.566 6 1 70.31 126 ARG B O 1
ATOM 2949 N N . GLU B 1 127 ? 0.613 2.711 6.82 1 67.06 127 GLU B N 1
ATOM 2950 C CA . GLU B 1 127 ? -0.032 3.457 7.898 1 67.06 127 GLU B CA 1
ATOM 2951 C C . GLU B 1 127 ? 0.999 4.152 8.781 1 67.06 127 GLU B C 1
ATOM 2953 O O . GLU B 1 127 ? 0.78 5.281 9.227 1 67.06 127 GLU B O 1
ATOM 2958 N N . GLU B 1 128 ? 1.978 3.449 8.992 1 62.53 128 GLU B N 1
ATOM 2959 C CA . GLU B 1 128 ? 3.047 4.027 9.805 1 62.53 128 GLU B CA 1
ATOM 2960 C C . GLU B 1 128 ? 3.652 5.254 9.117 1 62.53 128 GLU B C 1
ATOM 2962 O O . GLU B 1 128 ? 3.969 6.242 9.781 1 62.53 128 GLU B O 1
ATOM 2967 N N . ARG B 1 129 ? 3.75 5.164 7.902 1 60.28 129 ARG B N 1
ATOM 2968 C CA . ARG B 1 129 ? 4.285 6.277 7.121 1 60.28 129 ARG B CA 1
ATOM 2969 C C . ARG B 1 129 ? 3.377 7.496 7.215 1 60.28 129 ARG B C 1
ATOM 2971 O O . ARG B 1 129 ? 3.854 8.625 7.383 1 60.28 129 ARG B O 1
ATOM 2978 N N . TYR B 1 130 ? 2.111 7.199 7.145 1 56.69 130 TYR B N 1
ATOM 2979 C CA . TYR B 1 130 ? 1.109 8.258 7.207 1 56.69 130 TYR B CA 1
ATOM 2980 C C . TYR B 1 130 ? 1.127 8.945 8.57 1 56.69 130 TYR B C 1
ATOM 2982 O O . TYR B 1 130 ? 1.006 10.172 8.656 1 56.69 130 TYR B O 1
ATOM 2990 N N . SER B 1 131 ? 1.209 8.141 9.484 1 56.19 131 SER B N 1
ATOM 2991 C CA . SER B 1 131 ? 1.197 8.68 10.844 1 56.19 131 SER B CA 1
ATOM 2992 C C . SER B 1 131 ? 2.381 9.609 11.078 1 56.19 131 SER B C 1
ATOM 2994 O O . SER B 1 131 ? 2.256 10.617 11.773 1 56.19 131 SER B O 1
ATOM 2996 N N . GLU B 1 132 ? 3.457 9.281 10.453 1 53.41 132 GLU B N 1
ATOM 2997 C CA . GLU B 1 132 ? 4.664 10.086 10.633 1 53.41 132 GLU B CA 1
ATOM 2998 C C . GLU B 1 132 ? 4.527 11.445 9.953 1 53.41 132 GLU B C 1
ATOM 3000 O O . GLU B 1 132 ? 5.035 12.453 10.461 1 53.41 132 GLU B O 1
ATOM 3005 N N . ILE B 1 133 ? 3.727 11.492 8.914 1 57.34 133 ILE B N 1
ATOM 3006 C CA . ILE B 1 133 ? 3.59 12.727 8.148 1 57.34 133 ILE B CA 1
ATOM 3007 C C . ILE B 1 133 ? 2.369 13.508 8.633 1 57.34 133 ILE B C 1
ATOM 3009 O O . ILE B 1 133 ? 2.316 14.727 8.5 1 57.34 133 ILE B O 1
ATOM 3013 N N . ALA B 1 134 ? 1.447 12.758 9.117 1 57.12 134 ALA B N 1
ATOM 3014 C CA . ALA B 1 134 ? 0.177 13.344 9.531 1 57.12 134 ALA B CA 1
ATOM 3015 C C . ALA B 1 134 ? 0.4 14.477 10.539 1 57.12 134 ALA B C 1
ATOM 3017 O O . ALA B 1 134 ? -0.435 15.375 10.664 1 57.12 134 ALA B O 1
ATOM 3018 N N . SER B 1 135 ? 1.608 14.516 11.094 1 58.72 135 SER B N 1
ATOM 3019 C CA . SER B 1 135 ? 1.852 15.617 12.023 1 58.72 135 SER B CA 1
ATOM 3020 C C . SER B 1 135 ? 2.301 16.875 11.297 1 58.72 135 SER B C 1
ATOM 3022 O O . SER B 1 135 ? 2.469 17.938 11.906 1 58.72 135 SER B O 1
ATOM 3024 N N . CYS B 1 136 ? 2.461 16.719 10.008 1 66.44 136 CYS B N 1
ATOM 3025 C CA . CYS B 1 136 ? 2.996 17.859 9.25 1 66.44 136 CYS B CA 1
ATOM 3026 C C . CYS B 1 136 ? 2.084 18.203 8.086 1 66.44 136 CYS B C 1
ATOM 3028 O O . CYS B 1 136 ? 1.451 17.328 7.496 1 66.44 136 CYS B O 1
ATOM 3030 N N . GLN B 1 137 ? 1.812 19.531 7.926 1 65.06 137 GLN B N 1
ATOM 3031 C CA . GLN B 1 137 ? 1.111 20.031 6.754 1 65.06 137 GLN B CA 1
ATOM 3032 C C . GLN B 1 137 ? 2.062 20.797 5.832 1 65.06 137 GLN B C 1
ATOM 3034 O O . GLN B 1 137 ? 2.826 21.656 6.289 1 65.06 137 GLN B O 1
ATOM 3039 N N . PHE B 1 138 ? 1.987 20.375 4.52 1 69.88 138 PHE B N 1
ATOM 3040 C CA . PHE B 1 138 ? 2.861 21.016 3.537 1 69.88 138 PHE B CA 1
ATOM 3041 C C . PHE B 1 138 ? 2.084 22 2.682 1 69.88 138 PHE B C 1
ATOM 3043 O O . PHE B 1 138 ? 0.986 21.703 2.211 1 69.88 138 PHE B O 1
ATOM 3050 N N . TYR B 1 139 ? 2.576 23.219 2.607 1 64.25 139 TYR B N 1
ATOM 3051 C CA . TYR B 1 139 ? 2.029 24.281 1.77 1 64.25 139 TYR B CA 1
ATOM 3052 C C . TYR B 1 139 ? 2.98 24.609 0.627 1 64.25 139 TYR B C 1
ATOM 3054 O O . TYR B 1 139 ? 3.828 25.5 0.757 1 64.25 139 TYR B O 1
ATOM 3062 N N . PRO B 1 140 ? 2.805 23.906 -0.498 1 66.44 140 PRO B N 1
ATOM 3063 C CA . PRO B 1 140 ? 3.758 24.094 -1.595 1 66.44 140 PRO B CA 1
ATOM 3064 C C . PRO B 1 140 ? 3.736 25.516 -2.168 1 66.44 140 PRO B C 1
ATOM 3066 O O . PRO B 1 140 ? 4.762 26 -2.641 1 66.44 140 PRO B O 1
ATOM 3069 N N . GLU B 1 141 ? 2.592 26.172 -2.084 1 68.31 141 GLU B N 1
ATOM 3070 C CA . GLU B 1 141 ? 2.455 27.484 -2.682 1 68.31 141 GLU B CA 1
ATOM 3071 C C . GLU B 1 141 ? 3.248 28.531 -1.899 1 68.31 141 GLU B C 1
ATOM 3073 O O . GLU B 1 141 ? 3.639 29.562 -2.449 1 68.31 141 GLU B O 1
ATOM 3078 N N . ARG B 1 142 ? 3.551 28.328 -0.647 1 74.5 142 ARG B N 1
ATOM 3079 C CA . ARG B 1 142 ? 4.27 29.281 0.19 1 74.5 142 ARG B CA 1
ATOM 3080 C C . ARG B 1 142 ? 5.578 28.688 0.702 1 74.5 142 ARG B C 1
ATOM 3082 O O . ARG B 1 142 ? 6.309 29.328 1.454 1 74.5 142 ARG B O 1
ATOM 3089 N N . TYR B 1 143 ? 5.926 27.438 0.317 1 81.94 143 TYR B N 1
ATOM 3090 C CA . TYR B 1 143 ? 7.113 26.719 0.756 1 81.94 143 TYR B CA 1
ATOM 3091 C C . TYR B 1 143 ? 7.191 26.656 2.277 1 81.94 143 TYR B C 1
ATOM 3093 O O . TYR B 1 143 ? 8.242 26.938 2.861 1 81.94 143 TYR B O 1
ATOM 3101 N N . GLU B 1 144 ? 5.969 26.312 2.842 1 80.81 144 GLU B N 1
ATOM 3102 C CA . GLU B 1 144 ? 5.855 26.25 4.297 1 80.81 144 GLU B CA 1
ATOM 3103 C C . GLU B 1 144 ? 5.43 24.844 4.75 1 80.81 144 GLU B C 1
ATOM 3105 O O . GLU B 1 144 ? 4.766 24.125 4.004 1 80.81 144 GLU B O 1
ATOM 3110 N N . VAL B 1 145 ? 5.961 24.438 5.914 1 81.44 145 VAL B N 1
ATOM 3111 C CA . VAL B 1 145 ? 5.543 23.188 6.555 1 81.44 145 VAL B CA 1
ATOM 3112 C C . VAL B 1 145 ? 5.047 23.484 7.973 1 81.44 145 VAL B C 1
ATOM 3114 O O . VAL B 1 145 ? 5.738 24.141 8.758 1 81.44 145 VAL B O 1
ATOM 3117 N N . ALA B 1 146 ? 3.859 23.172 8.188 1 75 146 ALA B N 1
ATOM 3118 C CA . ALA B 1 146 ? 3.328 23.25 9.547 1 75 146 ALA B CA 1
ATOM 3119 C C . ALA B 1 146 ? 3.441 21.891 10.25 1 75 146 ALA B C 1
ATOM 3121 O O . ALA B 1 146 ? 2.895 20.891 9.773 1 75 146 ALA B O 1
ATOM 3122 N N . CYS B 1 147 ? 4.266 21.828 11.242 1 74.12 147 CYS B N 1
ATOM 3123 C CA . CYS B 1 147 ? 4.492 20.578 11.969 1 74.12 147 CYS B CA 1
ATOM 3124 C C . CYS B 1 147 ? 4.547 20.828 13.469 1 74.12 147 CYS B C 1
ATOM 3126 O O . CYS B 1 147 ? 5.258 21.719 13.93 1 74.12 147 CYS B O 1
ATOM 3128 N N . PHE B 1 148 ? 3.811 19.984 14.141 1 70 148 PHE B N 1
ATOM 3129 C CA . PHE B 1 148 ? 3.789 20.078 15.594 1 70 148 PHE B CA 1
ATOM 3130 C C . PHE B 1 148 ? 3.488 21.516 16.047 1 70 148 PHE B C 1
ATOM 3132 O O . PHE B 1 148 ? 4.168 22.047 16.922 1 70 148 PHE B O 1
ATOM 3139 N N . GLY B 1 149 ? 2.615 22.109 15.344 1 66.81 149 GLY B N 1
ATOM 3140 C CA . GLY B 1 149 ? 2.15 23.422 15.734 1 66.81 149 GLY B CA 1
ATOM 3141 C C . GLY B 1 149 ? 3.082 24.547 15.297 1 66.81 149 GLY B C 1
ATOM 3142 O O . GLY B 1 149 ? 2.85 25.719 15.609 1 66.81 149 GLY B O 1
ATOM 3143 N N . LYS B 1 150 ? 4.16 24.188 14.742 1 74.62 150 LYS B N 1
ATOM 3144 C CA . LYS B 1 150 ? 5.121 25.172 14.266 1 74.62 150 LYS B CA 1
ATOM 3145 C C . LYS B 1 150 ? 5.039 25.344 12.75 1 74.62 150 LYS B C 1
ATOM 3147 O O . LYS B 1 150 ? 4.805 24.359 12.023 1 74.62 150 LYS B O 1
ATOM 3152 N N . VAL B 1 151 ? 5.07 26.578 12.391 1 79.06 151 VAL B N 1
ATOM 3153 C CA . VAL B 1 151 ? 5.117 26.844 10.953 1 79.06 151 VAL B CA 1
ATOM 3154 C C . VAL B 1 151 ? 6.551 27.172 10.539 1 79.06 151 VAL B C 1
ATOM 3156 O O . VAL B 1 151 ? 7.164 28.109 11.062 1 79.06 151 VAL B O 1
ATOM 3159 N N . LEU B 1 152 ? 7.066 26.359 9.711 1 87.75 152 LEU B N 1
ATOM 3160 C CA . LEU B 1 152 ? 8.43 26.547 9.219 1 87.75 152 LEU B CA 1
ATOM 3161 C C . LEU B 1 152 ? 8.43 27 7.762 1 87.75 152 LEU B C 1
ATOM 3163 O O . LEU B 1 152 ? 7.691 26.453 6.938 1 87.75 152 LEU B O 1
ATOM 3167 N N . LYS B 1 153 ? 9.156 28.047 7.504 1 90.75 153 LYS B N 1
ATOM 3168 C CA . LYS B 1 153 ? 9.312 28.547 6.141 1 90.75 153 LYS B CA 1
ATOM 3169 C C . LYS B 1 153 ? 10.625 28.078 5.527 1 90.75 153 LYS B C 1
ATOM 3171 O O . LYS B 1 153 ? 11.664 28.078 6.195 1 90.75 153 LYS B O 1
ATOM 3176 N N . PHE B 1 154 ? 10.508 27.672 4.32 1 90.94 154 PHE B N 1
ATOM 3177 C CA . PHE B 1 154 ? 11.68 27.188 3.613 1 90.94 154 PHE B CA 1
ATOM 3178 C C . PHE B 1 154 ? 11.812 27.859 2.252 1 90.94 154 PHE B C 1
ATOM 3180 O O . PHE B 1 154 ? 10.867 28.484 1.771 1 90.94 154 PHE B O 1
ATOM 3187 N N . SER B 1 155 ? 13.016 27.875 1.736 1 88.19 155 SER B N 1
ATOM 3188 C CA . SER B 1 155 ? 13.172 28.203 0.325 1 88.19 155 SER B CA 1
ATOM 3189 C C . SER B 1 155 ? 12.539 27.141 -0.569 1 88.19 155 SER B C 1
ATOM 3191 O O . SER B 1 155 ? 12.18 26.062 -0.099 1 88.19 155 SER B O 1
ATOM 3193 N N . GLU B 1 156 ? 12.438 27.484 -1.806 1 81.5 156 GLU B N 1
ATOM 3194 C CA . GLU B 1 156 ? 11.805 26.562 -2.75 1 81.5 156 GLU B CA 1
ATOM 3195 C C . GLU B 1 156 ? 12.5 25.20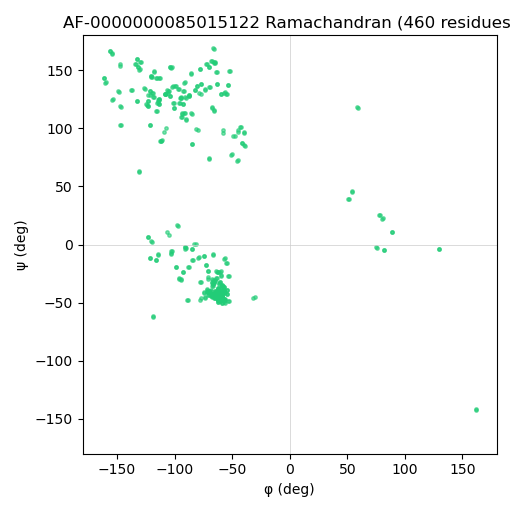3 -2.75 1 81.5 156 GLU B C 1
ATOM 3197 O O . GLU B 1 156 ? 11.852 24.156 -2.627 1 81.5 156 GLU B O 1
ATOM 3202 N N . ARG B 1 157 ? 13.805 25.219 -2.832 1 82.12 157 ARG B N 1
ATOM 3203 C CA . ARG B 1 157 ? 14.562 23.984 -2.943 1 82.12 157 ARG B CA 1
ATOM 3204 C C . ARG B 1 157 ? 14.555 23.219 -1.625 1 82.12 157 ARG B C 1
ATOM 3206 O O . ARG B 1 157 ? 14.461 21.984 -1.617 1 82.12 157 ARG B O 1
ATOM 3213 N N . GLU B 1 158 ? 14.648 24 -0.554 1 88.56 158 GLU B N 1
ATOM 3214 C CA . GLU B 1 158 ? 14.539 23.375 0.761 1 88.56 158 GLU B CA 1
ATOM 3215 C C . GLU B 1 158 ? 13.195 22.672 0.925 1 88.56 158 GLU B C 1
ATOM 3217 O O . GLU B 1 158 ? 13.141 21.531 1.388 1 88.56 158 GLU B O 1
ATOM 3222 N N . PHE B 1 159 ? 12.141 23.359 0.544 1 87.5 159 PHE B N 1
ATOM 3223 C CA . PHE B 1 159 ? 10.797 22.828 0.653 1 87.5 159 PHE B CA 1
ATOM 3224 C C . PHE B 1 159 ? 10.641 21.562 -0.199 1 87.5 159 PHE B C 1
ATOM 3226 O O . PHE B 1 159 ? 10.141 20.547 0.272 1 87.5 159 PHE B O 1
ATOM 3233 N N . LYS B 1 160 ? 11.086 21.641 -1.42 1 80.25 160 LYS B N 1
ATOM 3234 C CA . LYS B 1 160 ? 10.961 20.516 -2.342 1 80.25 160 LYS B CA 1
ATOM 3235 C C . LYS B 1 160 ? 11.703 19.297 -1.814 1 80.25 160 LYS B C 1
ATOM 3237 O O . LYS B 1 160 ? 11.211 18.172 -1.928 1 80.25 160 LYS B O 1
ATOM 3242 N N . LEU B 1 161 ? 12.898 19.562 -1.271 1 87.56 161 LEU B N 1
ATOM 3243 C CA . LEU B 1 161 ? 13.672 18.469 -0.688 1 87.56 161 LEU B CA 1
ATOM 3244 C C . LEU B 1 161 ? 12.922 17.844 0.483 1 87.56 161 LEU B C 1
ATOM 3246 O O . LEU B 1 161 ? 12.758 16.625 0.535 1 87.56 161 LEU B O 1
ATOM 3250 N N . LEU B 1 162 ? 12.438 18.656 1.406 1 86.5 162 LEU B N 1
ATOM 3251 C CA . LEU B 1 162 ? 11.727 18.172 2.588 1 86.5 162 LEU B CA 1
ATOM 3252 C C . LEU B 1 162 ? 10.445 17.453 2.193 1 86.5 162 LEU B C 1
ATOM 3254 O O . LEU B 1 162 ? 10.125 16.391 2.75 1 86.5 162 LEU B O 1
ATOM 3258 N N . HIS B 1 163 ? 9.773 18.016 1.27 1 78.25 163 HIS B N 1
ATOM 3259 C CA . HIS B 1 163 ? 8.531 17.422 0.783 1 78.25 163 HIS B CA 1
ATOM 3260 C C . HIS B 1 163 ? 8.773 16.078 0.132 1 78.25 163 HIS B C 1
ATOM 3262 O O . HIS B 1 163 ? 7.992 15.141 0.32 1 78.25 163 HIS B O 1
ATOM 3268 N N . LEU B 1 164 ? 9.812 16.031 -0.661 1 76.81 164 LEU B N 1
ATOM 3269 C CA . LEU B 1 164 ? 10.18 14.766 -1.3 1 76.81 164 LEU B CA 1
ATOM 3270 C C . LEU B 1 164 ? 10.414 13.68 -0.258 1 76.81 164 LEU B C 1
ATOM 3272 O O . LEU B 1 164 ? 9.898 12.57 -0.387 1 76.81 164 LEU B O 1
ATOM 3276 N N . LEU B 1 165 ? 11.172 14.047 0.743 1 80.81 165 LEU B N 1
ATOM 3277 C CA . LEU B 1 165 ? 11.453 13.086 1.804 1 80.81 165 LEU B CA 1
ATOM 3278 C C . LEU B 1 165 ? 10.172 12.711 2.543 1 80.81 165 LEU B C 1
ATOM 3280 O O . LEU B 1 165 ? 9.938 11.539 2.828 1 80.81 165 LEU B O 1
ATOM 3284 N N . ALA B 1 166 ? 9.32 13.703 2.814 1 76.5 166 ALA B N 1
ATOM 3285 C CA . ALA B 1 166 ? 8.086 13.5 3.568 1 76.5 166 ALA B CA 1
ATOM 3286 C C . ALA B 1 166 ? 7.109 12.625 2.793 1 76.5 166 ALA B C 1
ATOM 3288 O O . ALA B 1 166 ? 6.355 11.844 3.387 1 76.5 166 ALA B O 1
ATOM 3289 N N . SER B 1 167 ? 7.16 12.797 1.534 1 69 167 SER B N 1
ATOM 3290 C CA . SER B 1 167 ? 6.254 12.047 0.674 1 69 167 SER B CA 1
ATOM 3291 C C . SER B 1 167 ? 6.668 10.578 0.591 1 69 167 SER B C 1
ATOM 3293 O O . SER B 1 167 ? 5.879 9.727 0.171 1 69 167 SER B O 1
ATOM 3295 N N . ASN B 1 168 ? 7.898 10.352 0.969 1 68.44 168 ASN B N 1
ATOM 3296 C CA . ASN B 1 168 ? 8.445 9 0.981 1 68.44 168 ASN B CA 1
ATOM 3297 C C . ASN B 1 168 ? 9.125 8.688 2.311 1 68.44 168 ASN B C 1
ATOM 3299 O O . ASN B 1 168 ? 10.328 8.422 2.354 1 68.44 168 ASN B O 1
ATOM 3303 N N . PRO B 1 169 ? 8.375 8.68 3.412 1 67.44 169 PRO B N 1
ATOM 3304 C CA . PRO B 1 169 ? 8.977 8.742 4.746 1 67.44 169 PRO B CA 1
ATOM 3305 C C . PRO B 1 169 ? 9.836 7.516 5.059 1 67.44 169 PRO B C 1
ATOM 3307 O O . PRO B 1 169 ? 10.75 7.594 5.883 1 67.44 169 PRO B O 1
ATOM 3310 N N . LYS B 1 170 ? 9.719 6.406 4.496 1 63.16 170 LYS B N 1
ATOM 3311 C CA . LYS B 1 170 ? 10.523 5.234 4.828 1 63.16 170 LYS B CA 1
ATOM 3312 C C . LYS B 1 170 ? 11.617 5.004 3.787 1 63.16 170 LYS B C 1
ATOM 3314 O O . LYS B 1 170 ? 12.445 4.109 3.941 1 63.16 170 LYS B O 1
ATOM 3319 N N . GLN B 1 171 ? 11.57 5.777 2.789 1 67.38 171 GLN B N 1
ATOM 3320 C CA . GLN B 1 171 ? 12.578 5.652 1.749 1 67.38 171 GLN B CA 1
ATOM 3321 C C . GLN B 1 171 ? 13.812 6.496 2.072 1 67.38 171 GLN B C 1
ATOM 3323 O O . GLN B 1 171 ? 13.688 7.66 2.457 1 67.38 171 GLN B O 1
ATOM 3328 N N . THR B 1 172 ? 14.977 5.84 1.999 1 77.44 172 THR B N 1
ATOM 3329 C CA . THR B 1 172 ? 16.234 6.574 2.076 1 77.44 172 THR B CA 1
ATOM 3330 C C . THR B 1 172 ? 16.703 6.984 0.686 1 77.44 172 THR B C 1
ATOM 3332 O O . THR B 1 172 ? 16.703 6.172 -0.241 1 77.44 172 THR B O 1
ATOM 3335 N N . PHE B 1 173 ? 16.969 8.25 0.517 1 78.31 173 PHE B N 1
ATOM 3336 C CA . PHE B 1 173 ? 17.484 8.766 -0.748 1 78.31 173 PHE B CA 1
ATOM 3337 C C . PHE B 1 173 ? 18.969 9.094 -0.64 1 78.31 173 PHE B C 1
ATOM 3339 O O . PHE B 1 173 ? 19.406 9.688 0.347 1 78.31 173 PHE B O 1
ATOM 3346 N N . SER B 1 174 ? 19.734 8.641 -1.593 1 78.31 174 SER B N 1
ATOM 3347 C CA . SER B 1 174 ? 21.109 9.109 -1.676 1 78.31 174 SER B CA 1
ATOM 3348 C C . SER B 1 174 ? 21.156 10.578 -2.068 1 78.31 174 SER B C 1
ATOM 3350 O O . SER B 1 174 ? 20.203 11.117 -2.637 1 78.31 174 SER B O 1
ATOM 3352 N N . ALA B 1 175 ? 22.344 11.211 -1.704 1 82 175 ALA B N 1
ATOM 3353 C CA . ALA B 1 175 ? 22.547 12.602 -2.1 1 82 175 ALA B CA 1
ATOM 3354 C C . ALA B 1 175 ? 22.469 12.758 -3.617 1 82 175 ALA B C 1
ATOM 3356 O O . ALA B 1 175 ? 21.906 13.734 -4.121 1 82 175 ALA B O 1
ATOM 3357 N N . GLU B 1 176 ? 22.938 11.781 -4.305 1 77.81 176 GLU B N 1
ATOM 3358 C CA . GLU B 1 176 ? 22.938 11.812 -5.766 1 77.81 176 GLU B CA 1
ATOM 3359 C C . GLU B 1 176 ? 21.516 11.727 -6.32 1 77.81 176 GLU B C 1
ATOM 3361 O O . GLU B 1 176 ? 21.156 12.461 -7.238 1 77.81 176 GLU B O 1
ATOM 3366 N N . ARG B 1 177 ? 20.812 10.898 -5.777 1 74.94 177 ARG B N 1
ATOM 3367 C CA . ARG B 1 177 ? 19.438 10.734 -6.227 1 74.94 177 ARG B CA 1
ATOM 3368 C C . ARG B 1 177 ? 18.609 11.992 -5.949 1 74.94 177 ARG B C 1
ATOM 3370 O O . ARG B 1 177 ? 17.812 12.414 -6.785 1 74.94 177 ARG B O 1
ATOM 3377 N N . LEU B 1 178 ? 18.734 12.508 -4.781 1 81.88 178 LEU B N 1
ATOM 3378 C CA . LEU B 1 178 ? 18.047 13.742 -4.441 1 81.88 178 LEU B CA 1
ATOM 3379 C C . LEU B 1 178 ? 18.406 14.859 -5.41 1 81.88 178 LEU B C 1
ATOM 3381 O O . LEU B 1 178 ? 17.547 15.633 -5.828 1 81.88 178 LEU B O 1
ATOM 3385 N N . HIS B 1 179 ? 19.719 14.898 -5.742 1 80.62 179 HIS B N 1
ATOM 3386 C CA . HIS B 1 179 ? 20.188 15.891 -6.707 1 80.62 179 HIS B CA 1
ATOM 3387 C C . HIS B 1 179 ? 19.469 15.727 -8.047 1 80.62 179 HIS B C 1
ATOM 3389 O O . HIS B 1 179 ? 19 16.719 -8.625 1 80.62 179 HIS B O 1
ATOM 3395 N N . THR B 1 180 ? 19.391 14.547 -8.523 1 73.69 180 THR B N 1
ATOM 3396 C CA . THR B 1 180 ? 18.766 14.25 -9.805 1 73.69 180 THR B CA 1
ATOM 3397 C C . THR B 1 180 ? 17.297 14.625 -9.789 1 73.69 180 THR B C 1
ATOM 3399 O O . THR B 1 180 ? 16.766 15.164 -10.766 1 73.69 180 THR B O 1
ATOM 3402 N N . LEU B 1 181 ? 16.672 14.367 -8.695 1 71.81 181 LEU B N 1
ATOM 3403 C CA . LEU B 1 181 ? 15.234 14.57 -8.594 1 71.81 181 LEU B CA 1
ATOM 3404 C C . LEU B 1 181 ? 14.906 16.047 -8.422 1 71.81 181 LEU B C 1
ATOM 3406 O O . LEU B 1 181 ? 13.859 16.516 -8.883 1 71.81 181 LEU B O 1
ATOM 3410 N N . LEU B 1 182 ? 15.742 16.703 -7.797 1 74.94 182 LEU B N 1
ATOM 3411 C CA . LEU B 1 182 ? 15.453 18.094 -7.449 1 74.94 182 LEU B CA 1
ATOM 3412 C C . LEU B 1 182 ? 16.016 19.047 -8.5 1 74.94 182 LEU B C 1
ATOM 3414 O O . LEU B 1 182 ? 15.586 20.188 -8.609 1 74.94 182 LEU B O 1
ATOM 3418 N N . TYR B 1 183 ? 17.188 18.641 -9.188 1 66.75 183 TYR B N 1
ATOM 3419 C CA . TYR B 1 183 ? 17.828 19.516 -10.156 1 66.75 183 TYR B CA 1
ATOM 3420 C C . TYR B 1 183 ? 17.641 19 -11.578 1 66.75 183 TYR B C 1
ATOM 3422 O O . TYR B 1 183 ? 18.141 17.938 -11.938 1 66.75 183 TYR B O 1
ATOM 3430 N N . PRO B 1 184 ? 16.656 19.516 -12.273 1 55.28 184 PRO B N 1
ATOM 3431 C CA . PRO B 1 184 ? 16.578 19.141 -13.68 1 55.28 184 PRO B CA 1
ATOM 3432 C C . PRO B 1 184 ? 17.891 19.391 -14.43 1 55.28 184 PRO B C 1
ATOM 3434 O O . PRO B 1 184 ? 18.703 20.219 -14.008 1 55.28 184 PRO B O 1
ATOM 3437 N N . GLU B 1 185 ? 18.312 18.453 -15.281 1 56.91 185 GLU B N 1
ATOM 3438 C CA . GLU B 1 185 ? 19.531 18.5 -16.094 1 56.91 185 GLU B CA 1
ATOM 3439 C C . GLU B 1 185 ? 19.891 19.938 -16.453 1 56.91 185 GLU B C 1
ATOM 3441 O O . GLU B 1 185 ? 21.062 20.297 -16.516 1 56.91 185 GLU B O 1
ATOM 3446 N N . SER B 1 186 ? 18.969 20.625 -16.828 1 52.38 186 SER B N 1
ATOM 3447 C CA . SER B 1 186 ? 19.312 21.859 -17.5 1 52.38 186 SER B CA 1
ATOM 3448 C C . SER B 1 186 ? 19.641 22.969 -16.516 1 52.38 186 SER B C 1
ATOM 3450 O O . SER B 1 186 ? 19.938 24.094 -16.906 1 52.38 186 SER B O 1
ATOM 3452 N N . SER B 1 187 ? 19.594 22.688 -15.266 1 51.84 187 SER B N 1
ATOM 3453 C CA . SER B 1 187 ? 19.719 23.891 -14.445 1 51.84 187 SER B CA 1
ATOM 3454 C C . SER B 1 187 ? 21.172 24.312 -14.289 1 51.84 187 SER B C 1
ATOM 3456 O O . SER B 1 187 ? 22.016 23.516 -13.867 1 51.84 187 SER B O 1
ATOM 3458 N N . GLU B 1 188 ? 21.625 25.25 -15.031 1 51.12 188 GLU B N 1
ATOM 3459 C CA . GLU B 1 188 ? 22.875 25.984 -15.008 1 51.12 188 GLU B CA 1
ATOM 3460 C C . GLU B 1 188 ? 23.109 26.656 -13.664 1 51.12 188 GLU B C 1
ATOM 3462 O O . GLU B 1 188 ? 24.156 27.25 -13.43 1 51.12 188 GLU B O 1
ATOM 3467 N N . THR B 1 189 ? 22.156 26.688 -12.898 1 52.78 189 THR B N 1
ATOM 3468 C CA . THR B 1 189 ? 22.328 27.531 -11.719 1 52.78 189 THR B CA 1
ATOM 3469 C C . THR B 1 189 ? 23.172 26.828 -10.672 1 52.78 189 THR B C 1
ATOM 3471 O O . THR B 1 189 ? 23.141 25.594 -10.539 1 52.78 189 THR B O 1
ATOM 3474 N N . GLN B 1 190 ? 24.156 27.547 -10.203 1 58.47 190 GLN B N 1
ATOM 3475 C CA . GLN B 1 190 ? 25.016 27.141 -9.102 1 58.47 190 GLN B CA 1
ATOM 3476 C C . GLN B 1 190 ? 24.188 26.672 -7.902 1 58.47 190 GLN B C 1
ATOM 3478 O O . GLN B 1 190 ? 23.703 27.5 -7.133 1 58.47 190 GLN B O 1
ATOM 3483 N N . LEU B 1 191 ? 23.688 25.547 -7.938 1 61.62 191 LEU B N 1
ATOM 3484 C CA . LEU B 1 191 ? 22.828 25.031 -6.875 1 61.62 191 LEU B CA 1
ATOM 3485 C C . LEU B 1 191 ? 23.656 24.469 -5.727 1 61.62 191 LEU B C 1
ATOM 3487 O O . LEU B 1 191 ? 24.75 23.953 -5.945 1 61.62 191 LEU B O 1
ATOM 3491 N N . ARG B 1 192 ? 23.266 24.859 -4.488 1 70.88 192 ARG B N 1
ATOM 3492 C CA . ARG B 1 192 ? 23.859 24.281 -3.287 1 70.88 192 ARG B CA 1
ATOM 3493 C C . ARG B 1 192 ? 23.797 22.75 -3.324 1 70.88 192 ARG B C 1
ATOM 3495 O O . ARG B 1 192 ? 22.953 22.172 -4.008 1 70.88 192 ARG B O 1
ATOM 3502 N N . SER B 1 193 ? 24.781 22.281 -2.705 1 83.81 193 SER B N 1
ATOM 3503 C CA . SER B 1 193 ? 24.797 20.828 -2.596 1 83.81 193 SER B CA 1
ATOM 3504 C C . SER B 1 193 ? 23.641 20.312 -1.748 1 83.81 193 SER B C 1
ATOM 3506 O O . SER B 1 193 ? 23.062 21.078 -0.974 1 83.81 193 SER B O 1
ATOM 3508 N N . ILE B 1 194 ? 23.234 19.156 -1.903 1 88.88 194 ILE B N 1
ATOM 3509 C CA . ILE B 1 194 ? 22.188 18.516 -1.121 1 88.88 194 ILE B CA 1
ATOM 3510 C C . ILE B 1 194 ? 22.516 18.594 0.366 1 88.88 194 ILE B C 1
ATOM 3512 O O . ILE B 1 194 ? 21.641 18.891 1.189 1 88.88 194 ILE B O 1
ATOM 3516 N N . SER B 1 195 ? 23.812 18.406 0.637 1 90.69 195 SER B N 1
ATOM 3517 C CA . SER B 1 195 ? 24.25 18.484 2.027 1 90.69 195 SER B CA 1
ATOM 3518 C C . SER B 1 195 ? 23.984 19.859 2.627 1 90.69 195 SER B C 1
ATOM 3520 O O . SER B 1 195 ? 23.609 19.969 3.795 1 90.69 195 SER B O 1
ATOM 3522 N N . GLU B 1 196 ? 24.203 20.812 1.894 1 90.62 196 GLU B N 1
ATOM 3523 C CA . GLU B 1 196 ? 23.969 22.188 2.359 1 90.62 196 GLU B CA 1
ATOM 3524 C C . GLU B 1 196 ? 22.484 22.438 2.6 1 90.62 196 GLU B C 1
ATOM 3526 O O . GLU B 1 196 ? 22.109 23.062 3.59 1 90.62 196 GLU B O 1
ATOM 3531 N N . TYR B 1 197 ? 21.688 22.016 1.652 1 91 197 TYR B N 1
ATOM 3532 C CA . TYR B 1 197 ? 20.25 22.172 1.832 1 91 197 TYR B CA 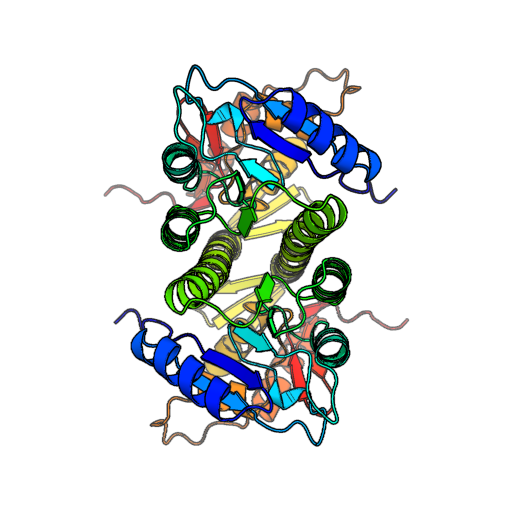1
ATOM 3533 C C . TYR B 1 197 ? 19.766 21.453 3.082 1 91 197 TYR B C 1
ATOM 3535 O O . TYR B 1 197 ? 18.953 21.969 3.836 1 91 197 TYR B O 1
ATOM 3543 N N . VAL B 1 198 ? 20.234 20.266 3.299 1 94 198 VAL B N 1
ATOM 3544 C CA . VAL B 1 198 ? 19.875 19.484 4.477 1 94 198 VAL B CA 1
ATOM 3545 C C . VAL B 1 198 ? 20.266 20.25 5.742 1 94 198 VAL B C 1
ATOM 3547 O O . VAL B 1 198 ? 19.484 20.312 6.699 1 94 198 VAL B O 1
ATOM 3550 N N . TYR B 1 199 ? 21.484 20.766 5.684 1 93.62 199 TYR B N 1
ATOM 3551 C CA . TYR B 1 199 ? 21.969 21.562 6.801 1 93.62 199 TYR B CA 1
ATOM 3552 C C . TYR B 1 199 ? 21.031 22.734 7.078 1 93.62 199 TYR B C 1
ATOM 3554 O O . TYR B 1 199 ? 20.641 22.969 8.227 1 93.62 199 TYR B O 1
ATOM 3562 N N . GLN B 1 200 ? 20.688 23.469 6.082 1 93 200 GLN B N 1
ATOM 3563 C CA . GLN B 1 200 ? 19.812 24.625 6.23 1 93 200 GLN B CA 1
ATOM 3564 C C . GLN B 1 200 ? 18.453 24.219 6.793 1 93 200 GLN B C 1
ATOM 3566 O O . GLN B 1 200 ? 17.906 24.906 7.668 1 93 200 GLN B O 1
ATOM 3571 N N . ILE B 1 201 ? 17.938 23.172 6.277 1 94.44 201 ILE B N 1
ATOM 3572 C CA . ILE B 1 201 ? 16.641 22.672 6.738 1 94.44 201 ILE B CA 1
ATOM 3573 C C . ILE B 1 201 ? 16.734 22.328 8.227 1 94.44 201 ILE B C 1
ATOM 3575 O O . ILE B 1 201 ? 15.875 22.734 9.016 1 94.44 201 ILE B O 1
ATOM 3579 N N . ARG B 1 202 ? 17.734 21.609 8.57 1 94.19 202 ARG B N 1
ATOM 3580 C CA . ARG B 1 202 ? 17.922 21.188 9.953 1 94.19 202 ARG B CA 1
ATOM 3581 C C . ARG B 1 202 ? 18.047 22.391 10.883 1 94.19 202 ARG B C 1
ATOM 3583 O O . ARG B 1 202 ? 17.516 22.375 11.992 1 94.19 202 ARG B O 1
ATOM 3590 N N . GLN B 1 203 ? 18.797 23.344 10.453 1 93.88 203 GLN B N 1
ATOM 3591 C CA . GLN B 1 203 ? 18.969 24.562 11.258 1 93.88 203 GLN B CA 1
ATOM 3592 C C . GLN B 1 203 ? 17.641 25.266 11.477 1 93.88 203 GLN B C 1
ATOM 3594 O O . GLN B 1 203 ? 17.312 25.656 12.602 1 93.88 203 GLN B O 1
ATOM 3599 N N . LYS B 1 204 ? 16.906 25.375 10.461 1 93.38 204 LYS B N 1
ATOM 3600 C CA . LYS B 1 204 ? 15.602 26.031 10.562 1 93.38 204 LYS B CA 1
ATOM 3601 C C . LYS B 1 204 ? 14.664 25.266 11.492 1 93.38 204 LYS B C 1
ATOM 3603 O O . LYS B 1 204 ? 13.938 25.859 12.281 1 93.38 204 LYS B O 1
ATOM 3608 N N . CYS B 1 205 ? 14.719 23.984 11.391 1 91.75 205 CYS B N 1
ATOM 3609 C CA . CYS B 1 205 ? 13.875 23.156 12.242 1 91.75 205 CYS B CA 1
ATOM 3610 C C . CYS B 1 205 ? 14.344 23.203 13.688 1 91.75 205 CYS B C 1
ATOM 3612 O O . CYS B 1 205 ? 13.523 23.266 14.609 1 91.75 205 CYS B O 1
ATOM 3614 N N . LYS B 1 206 ? 15.641 23.156 13.828 1 91.38 206 LYS B N 1
ATOM 3615 C CA . LYS B 1 206 ? 16.219 23.203 15.164 1 91.38 206 LYS B CA 1
ATOM 3616 C C . LYS B 1 206 ? 15.797 24.484 15.898 1 91.38 206 LYS B C 1
ATOM 3618 O O . LYS B 1 206 ? 15.539 24.438 17.109 1 91.38 206 LYS B O 1
ATOM 3623 N N . GLN B 1 207 ? 15.75 25.484 15.188 1 91.44 207 GLN B N 1
ATOM 3624 C CA . GLN B 1 207 ? 15.344 26.766 15.758 1 91.44 207 GLN B CA 1
ATOM 3625 C C . GLN B 1 207 ? 13.93 26.688 16.328 1 91.44 207 GLN B C 1
ATOM 3627 O O . GLN B 1 207 ? 13.578 27.422 17.25 1 91.44 207 GLN B O 1
ATOM 3632 N N . GLU B 1 208 ? 13.172 25.797 15.859 1 87.75 208 GLU B N 1
ATOM 3633 C CA . GLU B 1 208 ? 11.789 25.625 16.312 1 87.75 208 GLU B CA 1
ATOM 3634 C C . GLU B 1 208 ? 11.641 24.406 17.219 1 87.75 208 GLU B C 1
ATOM 3636 O O . GLU B 1 208 ? 10.531 23.938 17.438 1 87.75 208 GLU B O 1
ATOM 3641 N N . GLY B 1 209 ? 12.766 23.844 17.562 1 86.56 209 GLY B N 1
ATOM 3642 C CA . GLY B 1 209 ? 12.766 22.703 18.469 1 86.56 209 GLY B CA 1
ATOM 3643 C C . GLY B 1 209 ? 12.453 21.391 17.766 1 86.56 209 GLY B C 1
ATOM 3644 O O . GLY B 1 209 ? 11.93 20.469 18.391 1 86.56 209 GLY B O 1
ATOM 3645 N N . LEU B 1 210 ? 12.688 21.391 16.516 1 87.25 210 LEU B N 1
ATOM 3646 C CA . LEU B 1 210 ? 12.391 20.188 15.742 1 87.25 210 LEU B CA 1
ATOM 3647 C C . LEU B 1 210 ? 13.672 19.594 15.164 1 87.25 210 LEU B C 1
ATOM 3649 O O . LEU B 1 210 ? 14.633 20.312 14.883 1 87.25 210 LEU B O 1
ATOM 3653 N N . GLN B 1 211 ? 13.719 18.312 15.125 1 89.31 211 GLN B N 1
ATOM 3654 C CA . GLN B 1 211 ? 14.766 17.562 14.43 1 89.31 211 GLN B CA 1
ATOM 3655 C C . GLN B 1 211 ? 14.266 17.047 13.078 1 89.31 211 GLN B C 1
ATOM 3657 O O . GLN B 1 211 ? 13.227 16.391 13.008 1 89.31 211 GLN B O 1
ATOM 3662 N N . ALA B 1 212 ? 15.008 17.5 12.086 1 88.88 212 ALA B N 1
ATOM 3663 C CA . ALA B 1 212 ? 14.516 17.156 10.75 1 88.88 212 ALA B CA 1
ATOM 3664 C C . ALA B 1 212 ? 15.531 16.297 10 1 88.88 212 ALA B C 1
ATOM 3666 O O . ALA B 1 212 ? 16.734 16.438 10.195 1 88.88 212 ALA B O 1
ATOM 3667 N N . ILE B 1 213 ? 15.062 15.461 9.164 1 90.81 213 ILE B N 1
ATOM 3668 C CA . ILE B 1 213 ? 15.805 14.68 8.188 1 90.81 213 ILE B CA 1
ATOM 3669 C C . ILE B 1 213 ? 16.844 13.812 8.898 1 90.81 213 ILE B C 1
ATOM 3671 O O . ILE B 1 213 ? 17.719 14.336 9.594 1 90.81 213 ILE B O 1
ATOM 3675 N N . ALA B 1 214 ? 16.766 12.57 8.805 1 88.94 214 ALA B N 1
ATOM 3676 C CA . ALA B 1 214 ? 17.719 11.625 9.367 1 88.94 214 ALA B CA 1
ATOM 3677 C C . ALA B 1 214 ? 18.812 11.281 8.359 1 88.94 214 ALA B C 1
ATOM 3679 O O . ALA B 1 214 ? 18.547 11.164 7.164 1 88.94 214 ALA B O 1
ATOM 3680 N N . THR B 1 215 ? 20.047 11.203 8.852 1 88.56 215 THR B N 1
ATOM 368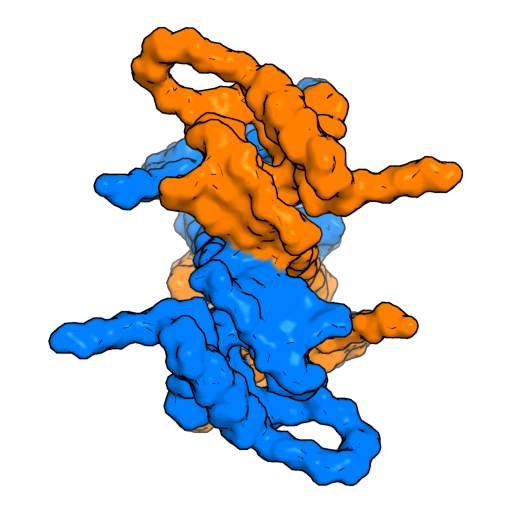1 C CA . THR B 1 215 ? 21.156 10.711 8.031 1 88.56 215 THR B CA 1
ATOM 3682 C C . THR B 1 215 ? 21.344 9.211 8.219 1 88.56 215 THR B C 1
ATOM 3684 O O . THR B 1 215 ? 21.422 8.727 9.344 1 88.56 215 THR B O 1
ATOM 3687 N N . VAL B 1 216 ? 21.219 8.516 7.117 1 79.94 216 VAL B N 1
ATOM 3688 C CA . VAL B 1 216 ? 21.609 7.105 7.105 1 79.94 216 VAL B CA 1
ATOM 3689 C C . VAL B 1 216 ? 23.047 6.969 6.621 1 79.94 216 VAL B C 1
ATOM 3691 O O . VAL B 1 216 ? 23.328 7.164 5.438 1 79.94 216 VAL B O 1
ATOM 3694 N N . ARG B 1 217 ? 23.859 6.625 7.539 1 79.62 217 ARG B N 1
ATOM 3695 C CA . ARG B 1 217 ? 25.297 6.652 7.293 1 79.62 217 ARG B CA 1
ATOM 3696 C C . ARG B 1 217 ? 25.656 5.82 6.066 1 79.62 217 ARG B C 1
ATOM 3698 O O . ARG B 1 217 ? 25.266 4.656 5.961 1 79.62 217 ARG B O 1
ATOM 3705 N N . GLY B 1 218 ? 26.422 6.48 5.207 1 76.88 218 GLY B N 1
ATOM 3706 C CA . GLY B 1 218 ? 26.922 5.816 4.012 1 76.88 218 GLY B CA 1
ATOM 3707 C C . GLY B 1 218 ? 25.859 5.648 2.945 1 76.88 218 GLY B C 1
ATOM 3708 O O . GLY B 1 218 ? 26.109 5.082 1.881 1 76.88 218 GLY B O 1
ATOM 3709 N N . VAL B 1 219 ? 24.656 6.059 3.252 1 79.56 219 VAL B N 1
ATOM 3710 C CA . VAL B 1 219 ? 23.562 5.82 2.309 1 79.56 219 VAL B CA 1
ATOM 3711 C C . VAL B 1 219 ? 22.969 7.152 1.862 1 79.56 219 VAL B C 1
ATOM 3713 O O . VAL B 1 219 ? 22.953 7.465 0.669 1 79.56 219 VAL B O 1
ATOM 3716 N N . GLY B 1 220 ? 22.422 7.914 2.773 1 85.81 220 GLY B N 1
ATOM 3717 C CA . GLY B 1 220 ? 21.797 9.172 2.389 1 85.81 220 GLY B CA 1
ATOM 3718 C C . GLY B 1 220 ? 20.844 9.719 3.445 1 85.81 220 GLY B C 1
ATOM 3719 O O . GLY B 1 220 ? 21.188 9.742 4.629 1 85.81 220 GLY B O 1
ATOM 3720 N N . TYR B 1 221 ? 19.781 10.273 2.99 1 87.62 221 TYR B N 1
ATOM 3721 C CA . TYR B 1 221 ? 18.891 11.023 3.867 1 87.62 221 TYR B CA 1
ATOM 3722 C C . TYR B 1 221 ? 17.5 10.414 3.871 1 87.62 221 TYR B C 1
ATOM 3724 O O . TYR B 1 221 ? 17.031 9.891 2.854 1 87.62 221 TYR B O 1
ATOM 3732 N N . ARG B 1 222 ? 16.859 10.453 5.039 1 85.5 222 ARG B N 1
ATOM 3733 C CA . ARG B 1 222 ? 15.508 9.945 5.23 1 85.5 222 ARG B CA 1
ATOM 3734 C C . ARG B 1 222 ? 14.641 10.961 5.961 1 85.5 222 ARG B C 1
ATOM 3736 O O . ARG B 1 222 ? 15.141 11.773 6.742 1 85.5 222 ARG B O 1
ATOM 3743 N N . TRP B 1 223 ? 13.32 10.859 5.688 1 80.69 223 TRP B N 1
ATOM 3744 C CA . TRP B 1 223 ? 12.375 11.75 6.355 1 80.69 223 TRP B CA 1
ATOM 3745 C C . TRP B 1 223 ? 12.438 11.57 7.867 1 80.69 223 TRP B C 1
ATOM 3747 O O . TRP B 1 223 ? 12.445 10.438 8.367 1 80.69 223 TRP B O 1
ATOM 3757 N N . GLN B 1 224 ? 12.57 12.656 8.469 1 81.5 224 GLN B N 1
ATOM 3758 C CA . GLN B 1 224 ? 12.414 12.781 9.914 1 81.5 224 GLN B CA 1
ATOM 3759 C C . GLN B 1 224 ? 11.992 14.195 10.297 1 81.5 224 GLN B C 1
ATOM 3761 O O . GLN B 1 224 ? 12.523 15.18 9.766 1 81.5 224 GLN B O 1
ATOM 3766 N N . LEU B 1 225 ? 10.953 14.32 10.984 1 79.12 225 LEU B N 1
ATOM 3767 C CA . LEU B 1 225 ? 10.578 15.602 11.57 1 79.12 225 LEU B CA 1
ATOM 3768 C C . LEU B 1 225 ? 9.859 15.398 12.898 1 79.12 225 LEU B C 1
ATOM 3770 O O . LEU B 1 225 ? 8.711 14.953 12.93 1 79.12 225 LEU B O 1
ATOM 3774 N N . GLU B 1 226 ? 10.578 15.633 13.93 1 79.25 226 GLU B N 1
ATOM 3775 C CA . GLU B 1 226 ? 10.047 15.375 15.266 1 79.25 226 GLU B CA 1
ATOM 3776 C C . GLU B 1 226 ? 10.609 16.375 16.281 1 79.25 226 GLU B C 1
ATOM 3778 O O . GLU B 1 226 ? 11.617 17.031 16.031 1 79.25 226 GLU B O 1
ATOM 3783 N N . PRO B 1 227 ? 9.805 16.531 17.328 1 78.62 227 PRO B N 1
ATOM 3784 C CA . PRO B 1 227 ? 10.344 17.406 18.359 1 78.62 227 PRO B CA 1
ATOM 3785 C C . PRO B 1 227 ? 11.695 16.938 18.891 1 78.62 227 PRO B C 1
ATOM 3787 O O . PRO B 1 227 ? 11.93 15.727 19 1 78.62 227 PRO B O 1
ATOM 3790 N N . GLU B 1 228 ? 12.672 17.844 18.953 1 75.81 228 GLU B N 1
ATOM 3791 C CA . GLU B 1 228 ? 13.977 17.5 19.516 1 75.81 228 GLU B CA 1
ATOM 3792 C C . GLU B 1 228 ? 13.852 17 20.953 1 75.81 228 GLU B C 1
ATOM 3794 O O . GLU B 1 228 ? 13.109 17.578 21.75 1 75.81 228 GLU B O 1
ATOM 3799 N N . ILE B 1 229 ? 13.836 15.727 21.266 1 58.75 229 ILE B N 1
ATOM 3800 C CA . ILE B 1 229 ? 13.82 15.234 22.641 1 58.75 229 ILE B CA 1
ATOM 3801 C C . ILE B 1 229 ? 14.906 15.93 23.453 1 58.75 229 ILE B C 1
ATOM 3803 O O . ILE B 1 229 ? 16.078 15.938 23.047 1 58.75 229 ILE B O 1
ATOM 3807 N N . SER B 1 230 ? 14.672 17 24.156 1 47.38 230 SER B N 1
ATOM 3808 C CA . SER B 1 230 ? 15.594 17.562 25.156 1 47.38 230 SER B CA 1
ATOM 3809 C C . SER B 1 230 ? 16.25 16.453 25.969 1 47.38 230 SER B C 1
ATOM 3811 O O . SER B 1 230 ? 15.578 15.555 26.469 1 47.38 230 SER B O 1
ATOM 3813 N N . LYS B 1 231 ? 17.406 15.914 25.766 1 40.44 231 LYS B N 1
ATOM 3814 C CA . LYS B 1 231 ? 18.078 15.359 26.938 1 40.44 231 LYS B CA 1
ATOM 3815 C C . LYS B 1 231 ? 18 16.312 28.125 1 40.44 231 LYS B C 1
ATOM 3817 O O . LYS B 1 231 ? 18.453 17.453 28.047 1 40.44 231 LYS B O 1
ATOM 3822 N N . ALA B 1 232 ? 17.062 16.094 29.062 1 34.06 232 ALA B N 1
ATOM 3823 C CA . ALA B 1 232 ? 17.438 16.453 30.422 1 34.06 232 ALA B CA 1
ATOM 3824 C C . ALA B 1 232 ? 18.703 15.719 30.859 1 34.06 232 ALA B C 1
ATOM 3826 O O . ALA B 1 232 ? 18.891 14.539 30.547 1 34.06 232 ALA B O 1
#

pLDDT: mean 83.57, std 15.03, range [23.61, 98.75]

Radius of gyration: 23.45 Å; Cα contacts (8 Å, |Δi|>4): 785; chains: 2; bounding box: 57×58×54 Å

Foldseek 3Di:
DPPPPAFEEEEEALDVVVVVVLCVLVVVVVHHYDYHNDDPDLDLVVPPDGQEYEFEQDDPPDGRLVSLLVNQVPYDHAYEYEYQDDDPVVQVSSVVSRHPYYHHPPDDSVVVVVVVVVRSVVVVVVVVLCVQCVQWDADLVQLWIQGPNDIFHDPNLLSVLQVVQSVVQVDFDAQVRSCPVSPPPPDPDPDDGSVVSQVVNQVRLVVVQWGFWDADPPTHIHGDIGGNPPPD/DPPPPAFEEEEEALDVVVVVVLVVLVVVVVHHYDYHNDDPDLDLVVPPDGQEYEFEQDDPPDGRLVSLLVNQVPYDHAYEYEYQDDDPVVQVSSVVSRHPYYDHPPDDSVVVVVVVVVRSVVVVVVVVLCVQCVQWDADLVQLWIQGPNDIFHDPNLLSVLQVVQSVVQVDFAAQVRSCPVSPPPPDPDPDDGSVVSQVVNQVRLVVVQWGFWDADPPTHIHGDIGGNPPPD